Protein AF-A0A2A4Z2M4-F1 (afdb_monomer_lite)

Radius of gyration: 44.89 Å; chains: 1; bounding box: 95×45×150 Å

Organism: NCBI:txid2030921

Secondary structure (DSSP, 8-state):
-------------------THHHHHHHHHHHHHHHHHHHHHHHHS---HHHHHHHHHHHHHHHHHHHHHHHHHIIIIIHHHHHTT-HHHHHHHHHHHHHHHHHHHHHHHHHHHHHHHHHHHHHHHHHHHHHHHHHHHHHHHHHHTHHHHHHHHHHHHHHHHHHHHHH-TTT--SS--S-HHHHHHHHHHHHHHHHHHHHHHHHHHHHHHHHHHHHHHHHHHHHHH-TTS-HHHHHHHHHHHHHHHHHHHHHHHHHS-HHHHHHHHHHHHH----TT-HHHHHHHHHHHHHHHHHHHHHHHHS----PPPPPPPPPPPHHHHHHTTTTTHHHHHHHHIIIIIHHHHHHHHHHHHHHHHHHHHHHHHHHHHHHHHHHHHHHHTS-----

pLDDT: mean 84.34, std 12.7, range [30.69, 96.56]

Sequence (387 aa):
MKQNPKNKSDIVIEKTKKPDTEKWLIPVASVGSCILLSIALPNLIEVSGVMGALKVAALATTTGIISYSVNKFAIEKGTKYFARGYTSAGFASIISMAAIGIALFGATYAGLTINDTEKLRLQEHGIAYGQFIGERSLKAAEAARTLPIIRSISQDLEEKSICESKNSCVSGRGNGGVGTFSKILQVQAGSAKNIASQLESGEETRQKSISNLNQLLDDYQNNLGNPDINIDKKRRQAEKISSKMNQEISILDEAFPTIFLGAYADDLKKGIDVPNQPLATQNINRLLNKNGQSLAAVLASIEKGNQKRPDFPTVAGVGDTFTYLGHFAPISLLTFIIELVWPISLWIYTLIGLRWANHLEIIRIEREAAVLRSNNVRKINSPRGGK

Structure (mmCIF, N/CA/C/O backbone):
data_AF-A0A2A4Z2M4-F1
#
_entry.id   AF-A0A2A4Z2M4-F1
#
loop_
_atom_site.group_PDB
_atom_site.id
_atom_site.type_symbol
_atom_site.label_atom_id
_atom_site.label_alt_id
_atom_site.label_comp_id
_atom_site.label_asym_id
_atom_site.label_entity_id
_atom_site.label_seq_id
_atom_site.pdbx_PDB_ins_code
_atom_site.Cartn_x
_atom_site.Cartn_y
_atom_site.Cartn_z
_atom_site.occupancy
_atom_site.B_iso_or_equiv
_atom_site.auth_seq_id
_atom_site.auth_comp_id
_atom_site.auth_asym_id
_atom_site.auth_atom_id
_atom_site.pdbx_PDB_model_num
ATOM 1 N N . MET A 1 1 ? 29.013 9.686 -95.997 1.00 39.72 1 MET A N 1
ATOM 2 C CA . MET A 1 1 ? 28.120 9.441 -94.843 1.00 39.72 1 MET A CA 1
ATOM 3 C C . MET A 1 1 ? 28.847 8.570 -93.825 1.00 39.72 1 MET A C 1
ATOM 5 O O . MET A 1 1 ? 28.954 7.370 -94.024 1.00 39.72 1 MET A O 1
ATOM 9 N N . LYS A 1 2 ? 29.435 9.177 -92.786 1.00 34.69 2 LYS A N 1
ATOM 10 C CA . LYS A 1 2 ? 30.069 8.453 -91.674 1.00 34.69 2 LYS A CA 1
ATOM 11 C C . LYS A 1 2 ? 28.997 8.187 -90.616 1.00 34.69 2 LYS A C 1
ATOM 13 O O . LYS A 1 2 ? 28.520 9.131 -89.996 1.00 34.69 2 LYS A O 1
ATOM 18 N N . GLN A 1 3 ? 28.603 6.929 -90.435 1.00 36.84 3 GLN A N 1
ATOM 19 C CA . GLN A 1 3 ? 27.804 6.524 -89.279 1.00 36.84 3 GLN A CA 1
ATOM 20 C C . GLN A 1 3 ? 28.695 6.590 -88.037 1.00 36.84 3 GLN A C 1
ATOM 22 O O . GLN A 1 3 ? 29.722 5.920 -87.963 1.00 36.84 3 GLN A O 1
ATOM 27 N N . ASN A 1 4 ? 28.313 7.450 -87.100 1.00 30.69 4 ASN A N 1
ATOM 28 C CA . ASN A 1 4 ? 28.973 7.656 -85.820 1.00 30.69 4 ASN A CA 1
ATOM 29 C C . ASN A 1 4 ? 28.396 6.647 -84.809 1.00 30.69 4 ASN A C 1
ATOM 31 O O . ASN A 1 4 ? 27.209 6.750 -84.490 1.00 30.69 4 ASN A O 1
ATOM 35 N N . PRO A 1 5 ? 29.153 5.648 -84.323 1.00 44.31 5 PRO A N 1
ATOM 36 C CA . PRO A 1 5 ? 28.654 4.742 -83.310 1.00 44.31 5 PRO A CA 1
ATOM 37 C C . PRO A 1 5 ? 29.043 5.243 -81.914 1.00 44.31 5 PRO A C 1
ATOM 39 O O . PRO A 1 5 ? 30.157 5.712 -81.699 1.00 44.31 5 PRO A O 1
ATOM 42 N N . LYS A 1 6 ? 28.155 4.959 -80.955 1.00 36.91 6 LYS A N 1
ATOM 43 C CA . LYS A 1 6 ? 28.337 4.993 -79.489 1.00 36.91 6 LYS A CA 1
ATOM 44 C C . LYS A 1 6 ? 27.847 6.257 -78.790 1.00 36.91 6 LYS A C 1
ATOM 46 O O . LYS A 1 6 ? 28.609 7.044 -78.245 1.00 36.91 6 LYS A O 1
ATOM 51 N N . ASN A 1 7 ? 26.528 6.285 -78.629 1.00 41.72 7 ASN A N 1
ATOM 52 C CA . ASN A 1 7 ? 25.926 6.676 -77.364 1.00 41.72 7 ASN A CA 1
ATOM 53 C C . ASN A 1 7 ? 26.318 5.626 -76.297 1.00 41.72 7 ASN A C 1
ATOM 55 O O . ASN A 1 7 ? 25.680 4.580 -76.173 1.00 41.72 7 ASN A O 1
ATOM 59 N N . LYS A 1 8 ? 27.444 5.841 -75.607 1.00 39.88 8 LYS A N 1
ATOM 60 C CA . LYS A 1 8 ? 27.696 5.235 -74.296 1.00 39.88 8 LYS A CA 1
ATOM 61 C C . LYS A 1 8 ? 27.101 6.203 -73.283 1.00 39.88 8 LYS A C 1
ATOM 63 O O . LYS A 1 8 ? 27.751 7.161 -72.884 1.00 39.88 8 LYS A O 1
ATOM 68 N N . SER A 1 9 ? 25.853 5.968 -72.903 1.00 40.66 9 SER A N 1
ATOM 69 C CA . SER A 1 9 ? 25.315 6.528 -71.672 1.00 40.66 9 SER A CA 1
ATOM 70 C C . SER A 1 9 ? 26.040 5.838 -70.517 1.00 40.66 9 SER A C 1
ATOM 72 O O . SER A 1 9 ? 25.597 4.798 -70.020 1.00 40.66 9 SER A O 1
ATOM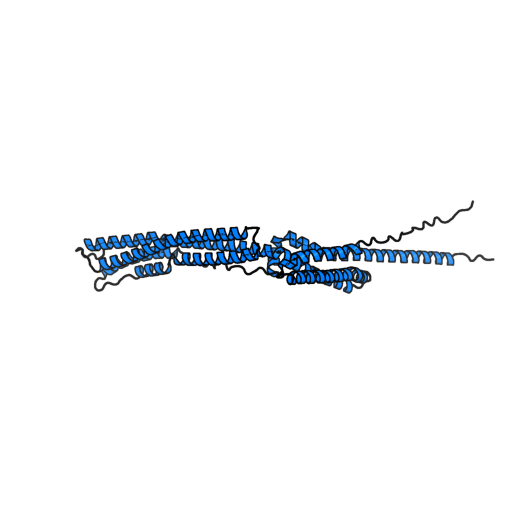 74 N N . ASP A 1 10 ? 27.203 6.369 -70.149 1.00 37.38 10 ASP A N 1
ATOM 75 C CA . ASP A 1 10 ? 27.824 6.088 -68.866 1.00 37.38 10 ASP A CA 1
ATOM 76 C C . ASP A 1 10 ? 26.841 6.593 -67.806 1.00 37.38 10 ASP A C 1
ATOM 78 O O . ASP A 1 10 ? 26.776 7.779 -67.490 1.00 37.38 10 ASP A O 1
ATOM 82 N N . ILE A 1 11 ? 26.001 5.688 -67.299 1.00 40.91 11 ILE A N 1
ATOM 83 C CA . ILE A 1 11 ? 25.259 5.928 -66.069 1.00 40.91 11 ILE A CA 1
ATOM 84 C C . ILE A 1 11 ? 26.331 5.964 -64.986 1.00 40.91 11 ILE A C 1
ATOM 86 O O . ILE A 1 11 ? 26.739 4.932 -64.448 1.00 40.91 11 ILE A O 1
ATOM 90 N N . VAL A 1 12 ? 26.844 7.163 -64.721 1.00 38.03 12 VAL A N 1
ATOM 91 C CA . VAL A 1 12 ? 27.621 7.460 -63.526 1.00 38.03 12 VAL A CA 1
ATOM 92 C C . VAL A 1 12 ? 26.659 7.237 -62.367 1.00 38.03 12 VAL A C 1
ATOM 94 O O . VAL A 1 12 ? 25.882 8.113 -62.005 1.00 38.03 12 VAL A O 1
ATOM 97 N N . ILE A 1 13 ? 26.655 6.017 -61.824 1.00 41.16 13 ILE A N 1
ATOM 98 C CA . ILE A 1 13 ? 26.070 5.755 -60.515 1.00 41.16 13 ILE A CA 1
ATOM 99 C C . ILE A 1 13 ? 26.978 6.507 -59.553 1.00 41.16 13 ILE A C 1
ATOM 101 O O . ILE A 1 13 ? 28.043 6.019 -59.162 1.00 41.16 13 ILE A O 1
ATOM 105 N N . GLU A 1 14 ? 26.592 7.749 -59.281 1.00 34.16 14 GLU A N 1
ATOM 106 C CA . GLU A 1 14 ? 27.175 8.589 -58.258 1.00 34.16 14 GLU A CA 1
ATOM 107 C C . GLU A 1 14 ? 27.333 7.715 -57.012 1.00 34.16 14 GLU A C 1
ATOM 109 O O . GLU A 1 14 ? 26.378 7.075 -56.563 1.00 34.16 14 GLU A O 1
ATOM 114 N N . LYS A 1 15 ? 28.564 7.592 -56.497 1.00 38.91 15 LYS A N 1
ATOM 115 C CA . LYS A 1 15 ? 28.790 7.005 -55.176 1.00 38.91 15 LYS A CA 1
ATOM 116 C C . LYS A 1 15 ? 28.048 7.916 -54.206 1.00 38.91 15 LYS A C 1
ATOM 118 O O . LYS A 1 15 ? 28.640 8.869 -53.708 1.00 38.91 15 LYS A O 1
ATOM 123 N N . THR A 1 16 ? 26.763 7.660 -53.972 1.00 37.47 16 THR A N 1
ATOM 124 C CA . THR A 1 16 ? 25.969 8.368 -52.977 1.00 37.47 16 THR A CA 1
ATOM 125 C C . THR A 1 16 ? 26.693 8.167 -51.661 1.00 37.47 16 THR A C 1
ATOM 127 O O . THR A 1 16 ? 26.695 7.072 -51.092 1.00 37.47 16 THR A O 1
ATOM 130 N N . LYS A 1 17 ? 27.413 9.210 -51.248 1.00 41.16 17 LYS A N 1
ATOM 131 C CA . LYS A 1 17 ? 28.103 9.310 -49.973 1.00 41.16 17 LYS A CA 1
ATOM 132 C C . LYS A 1 17 ? 26.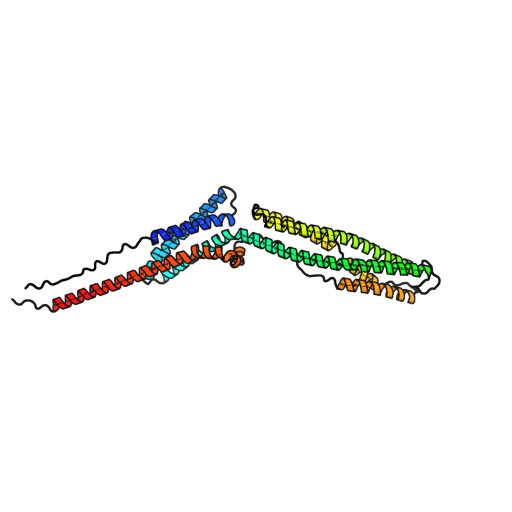997 9.144 -48.936 1.00 41.16 17 LYS A C 1
ATOM 134 O O . LYS A 1 17 ? 26.204 10.062 -48.756 1.00 41.16 17 LYS A O 1
ATOM 139 N N . LYS A 1 18 ? 26.851 7.925 -48.391 1.00 47.69 18 LYS A N 1
ATOM 140 C CA . LYS A 1 18 ? 25.783 7.591 -47.439 1.00 47.69 18 LYS A CA 1
ATOM 141 C C . LYS A 1 18 ? 25.769 8.693 -46.376 1.00 47.69 18 LYS A C 1
ATOM 143 O O . LYS A 1 18 ? 26.836 8.962 -45.820 1.00 47.69 18 LYS A O 1
ATOM 148 N N . PRO A 1 19 ? 24.633 9.364 -46.131 1.00 44.94 19 PRO A N 1
ATOM 149 C CA . PRO A 1 19 ? 24.576 10.337 -45.060 1.00 44.94 19 PRO A CA 1
ATOM 150 C C . PRO A 1 19 ? 24.929 9.611 -43.758 1.00 44.94 19 PRO A C 1
ATOM 152 O O . PRO A 1 19 ? 24.346 8.581 -43.431 1.00 44.94 19 PRO A O 1
ATOM 155 N N . ASP A 1 20 ? 25.929 10.135 -43.052 1.00 59.47 20 ASP A N 1
ATOM 156 C CA . ASP A 1 20 ? 26.485 9.630 -41.789 1.00 59.47 20 ASP A CA 1
ATOM 157 C C . ASP A 1 20 ? 25.493 9.799 -40.610 1.00 59.47 20 ASP A C 1
ATOM 159 O O . ASP A 1 20 ? 25.889 10.042 -39.471 1.00 59.47 20 ASP A O 1
ATOM 163 N N . THR A 1 21 ? 24.183 9.705 -40.852 1.00 60.09 21 THR A N 1
ATOM 164 C CA . THR A 1 21 ? 23.139 9.877 -39.828 1.00 60.09 21 THR A CA 1
ATOM 165 C C . THR A 1 21 ? 23.270 8.835 -38.718 1.00 60.09 21 THR A C 1
ATOM 167 O O . THR A 1 21 ? 23.113 9.165 -37.544 1.00 60.09 21 THR A O 1
ATOM 170 N N . GLU A 1 22 ? 23.686 7.610 -39.053 1.00 59.75 22 GLU A N 1
ATOM 171 C CA . GLU A 1 22 ? 23.992 6.543 -38.086 1.00 59.75 22 GLU A CA 1
ATOM 172 C C . GLU A 1 22 ? 25.105 6.937 -37.092 1.00 59.75 22 GLU A C 1
ATOM 174 O O . GLU A 1 22 ? 25.054 6.536 -35.929 1.00 59.75 22 GLU A O 1
ATOM 179 N N . LYS A 1 23 ? 26.074 7.779 -37.498 1.00 68.12 23 LYS A N 1
ATOM 180 C CA . LYS A 1 23 ? 27.167 8.232 -36.613 1.00 68.12 23 LYS A CA 1
ATOM 181 C C . LYS A 1 23 ? 26.696 9.185 -35.517 1.00 68.12 23 LYS A C 1
ATOM 183 O O . LYS A 1 23 ? 27.355 9.268 -34.484 1.00 68.12 23 LYS A O 1
ATOM 188 N N . TRP A 1 24 ? 25.580 9.881 -35.729 1.00 74.31 24 TRP A N 1
ATOM 189 C CA . TRP A 1 24 ? 25.014 10.829 -34.765 1.00 74.31 24 TRP A CA 1
ATOM 190 C C . TRP A 1 24 ? 23.876 10.229 -33.936 1.00 74.31 24 TRP A C 1
ATOM 192 O O . TRP A 1 24 ? 23.753 10.552 -32.759 1.00 74.31 24 TRP A O 1
ATOM 202 N N . LEU A 1 25 ? 23.082 9.311 -34.493 1.00 78.31 25 LEU A N 1
ATOM 203 C CA . LEU A 1 25 ? 21.920 8.743 -33.794 1.00 78.31 25 LEU A CA 1
ATOM 204 C C . LEU A 1 25 ? 22.300 7.852 -32.600 1.00 78.31 25 LEU A C 1
ATOM 206 O O . LEU A 1 25 ? 21.625 7.898 -31.574 1.00 78.31 25 LEU A O 1
ATOM 210 N N . ILE A 1 26 ? 23.391 7.082 -32.700 1.00 77.56 26 ILE A N 1
ATOM 211 C CA . ILE A 1 26 ? 23.881 6.222 -31.607 1.00 77.56 26 ILE A CA 1
ATOM 212 C C . ILE A 1 26 ? 24.357 7.046 -30.395 1.00 77.56 26 ILE A C 1
ATOM 214 O O . ILE A 1 26 ? 23.864 6.794 -29.296 1.00 77.56 26 ILE A O 1
ATOM 218 N N . PRO A 1 27 ? 25.269 8.035 -30.535 1.00 80.88 27 PRO A N 1
ATOM 219 C CA . PRO A 1 27 ? 25.684 8.841 -29.390 1.00 80.88 27 PRO A CA 1
ATOM 220 C C . PRO A 1 27 ? 24.534 9.674 -28.815 1.00 80.88 27 PRO A C 1
ATOM 222 O O . PRO A 1 27 ? 24.457 9.802 -27.599 1.00 80.88 27 PRO A O 1
ATOM 225 N N . VAL A 1 28 ? 23.611 10.182 -29.642 1.00 82.38 28 VAL A N 1
ATOM 226 C CA . VAL A 1 28 ? 22.426 10.909 -29.150 1.00 82.38 28 VAL A CA 1
ATOM 227 C C . VAL A 1 28 ? 21.531 10.006 -28.299 1.00 82.38 28 VAL A C 1
ATOM 229 O O . VAL A 1 28 ? 21.136 10.415 -27.210 1.00 82.38 28 VAL A O 1
ATOM 232 N N . ALA A 1 29 ? 21.262 8.773 -28.741 1.00 79.75 29 ALA A N 1
ATOM 233 C CA . ALA A 1 29 ? 20.481 7.814 -27.960 1.00 79.75 29 ALA A CA 1
ATOM 234 C C . ALA A 1 29 ? 21.158 7.495 -26.618 1.00 79.75 29 ALA A C 1
ATOM 236 O O . ALA A 1 29 ? 20.521 7.577 -25.574 1.00 79.75 29 ALA A O 1
ATOM 237 N N . SER A 1 30 ? 22.469 7.228 -26.625 1.00 81.56 30 SER A N 1
ATOM 238 C CA . SER A 1 30 ? 23.221 6.945 -25.396 1.00 81.56 30 SER A CA 1
ATOM 239 C C . SER A 1 30 ? 23.272 8.131 -24.431 1.00 81.56 30 SER A C 1
ATOM 241 O O . SER A 1 30 ? 23.186 7.930 -23.222 1.00 81.56 30 SER A O 1
ATOM 243 N N . VAL A 1 31 ? 23.388 9.362 -24.938 1.00 84.56 31 VAL A N 1
ATOM 244 C CA . VAL A 1 31 ? 23.319 10.577 -24.110 1.00 84.56 31 VAL A CA 1
ATOM 245 C C . VAL A 1 31 ? 21.916 10.752 -23.525 1.00 84.56 31 VAL A C 1
ATOM 247 O O . VAL A 1 31 ? 21.798 11.052 -22.340 1.00 84.56 31 VAL A O 1
ATOM 250 N N . GLY A 1 32 ? 20.865 10.505 -24.313 1.00 82.75 32 GLY A N 1
ATOM 251 C CA . GLY A 1 32 ? 19.477 10.526 -23.845 1.00 82.75 32 GLY A CA 1
ATOM 252 C C . GLY A 1 32 ? 19.233 9.552 -22.689 1.00 82.75 32 GLY A C 1
ATOM 253 O O . GLY A 1 32 ? 18.771 9.978 -21.630 1.00 82.75 32 GLY A O 1
ATOM 254 N N . SER A 1 33 ? 19.632 8.285 -22.845 1.00 82.50 33 SER A N 1
ATOM 255 C CA . SER A 1 33 ? 19.568 7.271 -21.779 1.00 82.50 33 SER A CA 1
ATOM 256 C C . SER A 1 33 ? 20.359 7.689 -20.535 1.00 82.50 33 SER A C 1
ATOM 258 O O . SER A 1 33 ? 19.883 7.559 -19.411 1.00 82.50 33 SER A O 1
ATOM 260 N N . CYS A 1 34 ? 21.554 8.262 -20.720 1.00 85.62 34 CYS A N 1
ATOM 261 C CA . CYS A 1 34 ? 22.374 8.800 -19.631 1.00 85.62 34 CYS A CA 1
ATOM 262 C C . CYS A 1 34 ? 21.653 9.881 -18.825 1.00 85.62 34 CYS A C 1
ATOM 264 O O . CYS A 1 34 ? 21.709 9.878 -17.595 1.00 85.62 34 CYS A O 1
ATOM 266 N N . ILE A 1 35 ? 21.008 10.825 -19.513 1.00 87.38 35 ILE A N 1
ATOM 267 C CA . ILE A 1 35 ? 20.284 11.930 -18.880 1.00 87.38 35 ILE A CA 1
ATOM 268 C C . ILE A 1 35 ? 19.091 11.379 -18.101 1.00 87.38 35 ILE A C 1
ATOM 270 O O . ILE A 1 35 ? 18.933 11.710 -16.927 1.00 87.38 35 ILE A O 1
ATOM 274 N N . LEU A 1 36 ? 18.296 10.500 -18.715 1.00 87.81 36 LEU A N 1
ATOM 275 C CA . LEU A 1 36 ? 17.144 9.882 -18.057 1.00 87.81 36 LEU A CA 1
ATOM 276 C C . LEU A 1 36 ? 17.557 9.085 -16.820 1.00 87.81 36 LEU A C 1
ATOM 278 O O . LEU A 1 36 ? 16.977 9.263 -15.749 1.00 87.81 36 LEU A O 1
ATOM 282 N N . LEU A 1 37 ? 18.609 8.275 -16.933 1.00 87.06 37 LEU A N 1
ATOM 283 C CA . LEU A 1 37 ? 19.141 7.518 -15.808 1.00 87.06 37 LEU A CA 1
ATOM 284 C C . LEU A 1 37 ? 19.698 8.442 -14.714 1.00 87.06 37 LEU A C 1
ATOM 286 O O . LEU A 1 37 ? 19.489 8.181 -13.535 1.00 87.06 37 LEU A O 1
ATOM 290 N N . SER A 1 38 ? 20.354 9.549 -15.076 1.00 87.25 38 SER A N 1
ATOM 291 C CA . SER A 1 38 ? 20.855 10.537 -14.105 1.00 87.25 38 SER A CA 1
ATOM 292 C C . SER A 1 38 ? 19.731 11.203 -13.312 1.00 87.25 38 SER A C 1
ATOM 294 O O . SER A 1 38 ? 19.932 11.546 -12.151 1.00 87.25 38 SER A O 1
ATOM 296 N N . ILE A 1 39 ? 18.557 11.377 -13.925 1.00 88.25 39 ILE A N 1
ATOM 297 C CA . ILE A 1 39 ? 17.355 11.902 -13.263 1.00 88.25 39 ILE A CA 1
ATOM 298 C C . ILE A 1 39 ? 16.710 10.830 -12.372 1.00 88.25 39 ILE A C 1
ATOM 300 O O . ILE A 1 39 ? 16.205 11.150 -11.299 1.00 88.25 39 ILE A O 1
ATOM 304 N N . ALA A 1 40 ? 16.744 9.562 -12.787 1.00 87.81 40 ALA A N 1
ATOM 305 C CA . ALA A 1 40 ? 16.125 8.447 -12.069 1.00 87.81 40 ALA A CA 1
ATOM 306 C C . ALA A 1 40 ? 16.951 7.958 -10.858 1.00 87.81 40 ALA A C 1
ATOM 308 O O . ALA A 1 40 ? 16.394 7.600 -9.820 1.00 87.81 40 ALA A O 1
ATOM 309 N N . LEU A 1 41 ? 18.283 7.947 -10.969 1.00 87.81 41 LEU A N 1
ATOM 310 C CA . LEU A 1 41 ? 19.201 7.401 -9.960 1.00 87.81 41 LEU A CA 1
ATOM 311 C C . LEU A 1 41 ? 19.096 8.042 -8.563 1.00 87.81 41 LEU A C 1
ATOM 313 O O . LEU A 1 41 ? 19.181 7.290 -7.589 1.00 87.81 41 LEU A O 1
ATOM 317 N N . PRO A 1 42 ? 18.895 9.367 -8.413 1.00 86.50 42 PRO A N 1
ATOM 318 C CA . PRO A 1 42 ? 18.724 9.988 -7.103 1.00 86.50 42 PRO A CA 1
ATOM 319 C C . PRO A 1 42 ? 17.555 9.442 -6.279 1.00 86.50 42 PRO A C 1
ATOM 321 O O . PRO A 1 42 ? 17.582 9.550 -5.059 1.00 86.50 42 PRO A O 1
ATOM 324 N N . ASN A 1 43 ? 16.549 8.846 -6.925 1.00 85.00 43 ASN A N 1
ATOM 325 C CA . ASN A 1 43 ? 15.420 8.224 -6.232 1.00 85.00 43 ASN A CA 1
ATOM 326 C C . ASN A 1 43 ? 15.692 6.761 -5.845 1.00 85.00 43 ASN A C 1
ATOM 328 O O . ASN A 1 43 ? 14.980 6.201 -5.019 1.00 85.00 43 ASN A O 1
ATOM 332 N N . LEU A 1 44 ? 16.701 6.123 -6.445 1.00 82.50 44 LEU A N 1
ATOM 333 C CA . LEU A 1 44 ? 17.061 4.723 -6.182 1.00 82.50 44 LEU A CA 1
ATOM 334 C C . LEU A 1 44 ? 18.188 4.571 -5.164 1.00 82.50 44 LEU A C 1
ATOM 336 O O . LEU A 1 44 ? 18.343 3.512 -4.557 1.00 82.50 44 LEU A O 1
ATOM 340 N N . ILE A 1 45 ? 19.020 5.598 -5.030 1.00 83.25 45 ILE A N 1
ATOM 341 C CA . ILE A 1 45 ? 20.226 5.575 -4.211 1.00 83.25 45 ILE A CA 1
ATOM 342 C C . ILE A 1 45 ? 20.152 6.747 -3.252 1.00 83.25 45 ILE A C 1
ATOM 344 O O . ILE A 1 45 ? 19.802 7.853 -3.646 1.00 83.25 45 ILE A O 1
ATOM 348 N N . GLU A 1 46 ? 20.540 6.526 -2.001 1.00 75.25 46 GLU A N 1
ATOM 349 C CA . GLU A 1 46 ? 20.644 7.610 -1.035 1.00 75.25 46 GLU A CA 1
ATOM 350 C C . GLU A 1 46 ? 21.657 8.664 -1.515 1.00 75.25 46 GLU A C 1
ATOM 352 O O . GLU A 1 46 ? 22.865 8.412 -1.609 1.00 75.25 46 GLU A O 1
ATOM 357 N N . VAL A 1 47 ? 21.157 9.863 -1.816 1.00 74.44 47 VAL A N 1
ATOM 358 C CA . VAL A 1 47 ? 21.977 11.009 -2.215 1.00 74.44 47 VAL A CA 1
ATOM 359 C C . VAL A 1 47 ? 22.174 11.925 -1.013 1.00 74.44 47 VAL A C 1
ATOM 361 O O . VAL A 1 47 ? 21.542 12.971 -0.889 1.00 74.44 47 VAL A O 1
ATOM 364 N N . SER A 1 48 ? 23.065 11.537 -0.101 1.00 75.25 48 SER A N 1
ATOM 365 C CA . SER A 1 48 ? 23.525 12.412 0.979 1.00 75.25 48 SER A CA 1
ATOM 366 C C . SER A 1 48 ? 24.902 13.008 0.644 1.00 75.25 48 SER A C 1
ATOM 368 O O . SER A 1 48 ? 25.916 12.320 0.511 1.00 75.25 48 SER A O 1
ATOM 370 N N . GLY A 1 49 ? 24.932 14.334 0.460 1.00 81.06 49 GLY A N 1
ATOM 371 C CA . GLY A 1 49 ? 26.151 15.115 0.223 1.00 81.06 49 GLY A CA 1
ATOM 372 C C . GLY A 1 49 ? 26.841 14.889 -1.133 1.00 81.06 49 GLY A C 1
ATOM 373 O O . GLY A 1 49 ? 26.301 14.286 -2.060 1.00 81.06 49 GLY A O 1
ATOM 374 N N . VAL A 1 50 ? 28.079 15.387 -1.243 1.00 84.69 50 VAL A N 1
ATOM 375 C CA . VAL A 1 50 ? 28.900 15.340 -2.474 1.00 84.69 50 VAL A CA 1
ATOM 376 C C . VAL A 1 50 ? 29.182 13.901 -2.924 1.00 84.69 50 VAL A C 1
ATOM 378 O O . VAL A 1 50 ? 29.211 13.615 -4.119 1.00 84.69 50 VAL A O 1
ATOM 381 N N . MET A 1 51 ? 29.336 12.975 -1.974 1.00 85.69 51 MET A N 1
ATOM 382 C CA . MET A 1 51 ? 29.575 11.559 -2.265 1.00 85.69 51 MET A CA 1
ATOM 383 C C . MET A 1 51 ? 28.378 10.906 -2.973 1.00 85.69 51 MET A C 1
ATOM 385 O O . MET A 1 51 ? 28.572 10.100 -3.882 1.00 85.69 51 MET A O 1
ATOM 389 N N . GLY A 1 52 ? 27.145 11.272 -2.604 1.00 85.06 52 GLY A N 1
ATOM 390 C CA . GLY A 1 52 ? 25.938 10.814 -3.296 1.00 85.06 52 GLY A CA 1
ATOM 391 C C . GLY A 1 52 ? 25.903 11.279 -4.753 1.00 85.06 52 GLY A C 1
ATOM 392 O O . GLY A 1 52 ? 25.718 10.468 -5.660 1.00 85.06 52 GLY A O 1
ATOM 393 N N . ALA A 1 53 ? 26.178 12.565 -4.991 1.00 85.88 53 ALA A N 1
ATOM 394 C CA . ALA A 1 53 ? 26.245 13.122 -6.343 1.00 85.88 53 ALA A CA 1
ATOM 395 C C . ALA A 1 53 ? 27.335 12.448 -7.200 1.00 85.88 53 ALA A C 1
ATOM 397 O O . ALA A 1 53 ? 27.097 12.136 -8.368 1.00 85.88 53 ALA A O 1
ATOM 398 N N . LEU A 1 54 ? 28.502 12.151 -6.612 1.00 88.31 54 LEU A N 1
ATOM 399 C CA . LEU A 1 54 ? 29.583 11.437 -7.296 1.00 88.31 54 LEU A CA 1
ATOM 400 C C . LEU A 1 54 ? 29.168 10.012 -7.696 1.00 88.31 54 LEU A C 1
ATOM 402 O O . LEU A 1 54 ? 29.465 9.589 -8.811 1.00 88.31 54 LEU A O 1
ATOM 406 N N . LYS A 1 55 ? 28.455 9.282 -6.826 1.00 87.12 55 LYS A N 1
ATOM 407 C CA . LYS A 1 55 ? 27.932 7.940 -7.142 1.00 87.12 55 LYS A CA 1
ATOM 408 C C . LYS A 1 55 ? 26.952 7.980 -8.310 1.00 87.12 55 LYS A C 1
ATOM 410 O O . LYS A 1 55 ? 27.083 7.174 -9.228 1.00 87.12 55 LYS A O 1
ATOM 415 N N . VAL A 1 56 ? 26.011 8.927 -8.299 1.00 88.62 56 VAL A N 1
ATOM 416 C CA . VAL A 1 56 ? 25.047 9.111 -9.396 1.00 88.62 56 VAL A CA 1
ATOM 417 C C . VAL A 1 56 ? 25.779 9.410 -10.703 1.00 88.62 56 VAL A C 1
ATOM 419 O O . VAL A 1 56 ? 25.544 8.730 -11.701 1.00 88.62 56 VAL A O 1
ATOM 422 N N . ALA A 1 57 ? 26.724 10.354 -10.688 1.00 87.44 57 ALA A N 1
ATOM 423 C CA . ALA A 1 57 ? 27.515 10.700 -11.865 1.00 87.44 57 ALA A CA 1
ATOM 424 C C . ALA A 1 57 ? 28.336 9.507 -12.382 1.00 87.44 57 ALA A C 1
ATOM 426 O O . ALA A 1 57 ? 28.332 9.232 -13.582 1.00 87.44 57 ALA A O 1
ATOM 427 N N . ALA A 1 58 ? 29.004 8.765 -11.497 1.00 89.69 58 ALA A N 1
ATOM 428 C CA . ALA A 1 58 ? 29.803 7.597 -11.862 1.00 89.69 58 ALA A CA 1
ATOM 429 C C . ALA A 1 58 ? 28.944 6.475 -12.466 1.00 89.69 58 ALA A C 1
ATOM 431 O O . ALA A 1 58 ? 29.312 5.903 -13.493 1.00 89.69 58 ALA A O 1
ATOM 432 N N . LEU A 1 59 ? 27.784 6.180 -11.873 1.00 89.38 59 LEU A N 1
ATOM 433 C CA . LEU A 1 59 ? 26.873 5.151 -12.378 1.00 89.38 59 LEU A CA 1
ATOM 434 C C . LEU A 1 59 ? 26.253 5.552 -13.714 1.00 89.38 59 LEU A C 1
ATOM 436 O O . LEU A 1 59 ? 26.272 4.750 -14.648 1.00 89.38 59 LEU A O 1
ATOM 440 N N . ALA A 1 60 ? 25.764 6.787 -13.840 1.00 89.69 60 ALA A N 1
ATOM 441 C CA . ALA A 1 60 ? 25.198 7.278 -15.090 1.00 89.69 60 ALA A CA 1
ATOM 442 C C . ALA A 1 60 ? 26.238 7.262 -16.220 1.00 89.69 60 ALA A C 1
ATOM 444 O O . ALA A 1 60 ? 25.997 6.668 -17.268 1.00 89.69 60 ALA A O 1
ATOM 445 N N . THR A 1 61 ? 27.427 7.829 -15.988 1.00 88.25 61 THR A N 1
ATOM 446 C CA . THR A 1 61 ? 28.499 7.882 -17.000 1.00 88.25 61 THR A CA 1
ATOM 447 C C . THR A 1 61 ? 28.982 6.495 -17.408 1.00 88.25 61 THR A C 1
ATOM 449 O O . THR A 1 61 ? 29.078 6.213 -18.602 1.00 88.25 61 THR A O 1
ATOM 452 N N . THR A 1 62 ? 29.225 5.600 -16.447 1.00 88.69 62 THR A N 1
ATOM 453 C CA . THR A 1 62 ? 29.664 4.226 -16.737 1.00 88.69 62 THR A CA 1
ATOM 454 C C . THR A 1 62 ? 28.600 3.469 -17.526 1.00 88.69 62 THR A C 1
ATOM 456 O O . THR A 1 62 ? 28.916 2.817 -18.522 1.00 88.69 62 THR A O 1
ATOM 459 N N . THR A 1 63 ? 27.328 3.607 -17.146 1.00 88.19 63 THR A N 1
ATOM 460 C CA . THR A 1 63 ? 26.218 2.966 -17.863 1.00 88.19 63 THR A CA 1
ATOM 461 C C . THR A 1 63 ? 26.065 3.532 -19.276 1.00 88.19 63 THR A C 1
ATOM 463 O O . THR A 1 63 ? 25.873 2.769 -20.221 1.00 88.19 63 THR A O 1
ATOM 466 N N . GLY A 1 64 ? 26.248 4.841 -19.461 1.00 87.12 64 GLY A N 1
ATOM 467 C CA . GLY A 1 64 ? 26.292 5.476 -20.778 1.00 87.12 64 GLY A CA 1
ATOM 468 C C . GLY A 1 64 ? 27.409 4.955 -21.671 1.00 87.12 64 GLY A C 1
ATOM 469 O O . GLY A 1 64 ? 27.168 4.652 -22.839 1.00 87.12 64 GLY A O 1
ATOM 470 N N . ILE A 1 65 ? 28.620 4.802 -21.125 1.00 88.75 65 ILE A N 1
ATOM 471 C CA . ILE A 1 65 ? 29.770 4.243 -21.851 1.00 88.75 65 ILE A CA 1
ATOM 472 C C . ILE A 1 65 ? 29.484 2.799 -22.269 1.00 88.75 65 ILE A C 1
ATOM 474 O O . ILE A 1 65 ? 29.746 2.435 -23.418 1.00 88.75 65 ILE A O 1
ATOM 478 N N . ILE A 1 66 ? 28.930 1.984 -21.366 1.00 90.00 66 ILE A N 1
ATOM 479 C CA . ILE A 1 66 ? 28.568 0.589 -21.649 1.00 90.00 66 ILE A CA 1
ATOM 480 C C . ILE A 1 66 ? 27.475 0.527 -22.724 1.00 90.00 66 ILE A C 1
ATOM 482 O O . ILE A 1 66 ? 27.644 -0.179 -23.718 1.00 90.00 66 ILE A O 1
ATOM 486 N N . SER A 1 67 ? 26.405 1.311 -22.573 1.00 89.31 67 SER A N 1
ATOM 487 C CA . SER A 1 67 ? 25.296 1.394 -23.531 1.00 89.31 67 SER A CA 1
ATOM 488 C C . SER A 1 67 ? 25.778 1.825 -24.916 1.00 89.31 67 SER A C 1
ATOM 490 O O . SER A 1 67 ? 25.522 1.137 -25.906 1.00 89.31 67 SER A O 1
ATOM 492 N N . TYR A 1 68 ? 26.567 2.902 -24.994 1.00 89.50 68 TYR A N 1
ATOM 493 C CA . TYR A 1 68 ? 27.174 3.363 -26.243 1.00 89.50 68 TYR A CA 1
ATOM 494 C C . TYR A 1 68 ? 28.054 2.289 -26.877 1.00 89.50 68 TYR A C 1
ATOM 496 O O . TYR A 1 68 ? 27.923 2.003 -28.067 1.00 89.50 68 TYR A O 1
ATOM 504 N N . SER A 1 69 ? 28.938 1.674 -26.089 1.00 88.94 69 SER A N 1
ATOM 505 C CA . SER A 1 69 ? 29.887 0.680 -26.589 1.00 88.94 69 SER A CA 1
ATOM 506 C C . SER A 1 69 ? 29.162 -0.533 -27.157 1.00 88.94 69 SER A C 1
ATOM 508 O O . SER A 1 69 ? 29.448 -0.938 -28.284 1.00 88.94 69 SER A O 1
ATOM 510 N N . VAL A 1 70 ? 28.198 -1.092 -26.423 1.00 89.44 70 VAL A N 1
ATOM 511 C CA . VAL A 1 70 ? 27.471 -2.280 -26.880 1.00 89.44 70 VAL A CA 1
ATOM 512 C C . VAL A 1 70 ? 26.577 -1.964 -28.066 1.00 89.44 70 VAL A C 1
ATOM 514 O O . VAL A 1 70 ? 26.662 -2.686 -29.056 1.00 89.44 70 VAL A O 1
ATOM 517 N N . ASN A 1 71 ? 25.813 -0.869 -28.040 1.00 88.12 71 ASN A N 1
ATOM 518 C CA . ASN A 1 71 ? 24.978 -0.486 -29.181 1.00 88.12 71 ASN A CA 1
ATOM 519 C C . ASN A 1 71 ? 25.829 -0.218 -30.428 1.00 88.12 71 ASN A C 1
ATOM 521 O O . ASN A 1 71 ? 25.519 -0.719 -31.509 1.00 88.12 71 ASN A O 1
ATOM 525 N N . LYS A 1 72 ? 26.963 0.480 -30.289 1.00 87.50 72 LYS A N 1
ATOM 526 C CA . LYS A 1 72 ? 27.888 0.712 -31.402 1.00 87.50 72 LYS A CA 1
ATOM 527 C C . LYS A 1 72 ? 28.478 -0.586 -31.940 1.00 87.50 72 LYS A C 1
ATOM 529 O O . LYS A 1 72 ? 28.471 -0.790 -33.150 1.00 87.50 72 LYS A O 1
ATOM 534 N N . PHE A 1 73 ? 28.979 -1.480 -31.087 1.00 87.62 73 PHE A N 1
ATOM 535 C CA . PHE A 1 73 ? 29.536 -2.754 -31.553 1.00 87.62 73 PHE A CA 1
ATOM 536 C C . PHE A 1 73 ? 28.469 -3.647 -32.192 1.00 87.62 73 PHE A C 1
ATOM 538 O O . PHE A 1 73 ? 28.720 -4.261 -33.233 1.00 87.62 73 PHE A O 1
ATOM 545 N N . ALA A 1 74 ? 27.277 -3.692 -31.606 1.00 87.19 74 ALA A N 1
ATOM 546 C CA . ALA A 1 74 ? 26.155 -4.465 -32.105 1.00 87.19 74 ALA A CA 1
ATOM 547 C C . ALA A 1 74 ? 25.684 -3.959 -33.479 1.00 87.19 74 ALA A C 1
ATOM 549 O O . ALA A 1 74 ? 25.512 -4.761 -34.401 1.00 87.19 74 ALA A O 1
ATOM 550 N N . ILE A 1 75 ? 25.570 -2.639 -33.653 1.00 85.19 75 ILE A N 1
ATOM 551 C CA . ILE A 1 75 ? 25.177 -2.017 -34.922 1.00 85.19 75 ILE A CA 1
ATOM 552 C C . ILE A 1 75 ? 26.315 -2.086 -35.946 1.00 85.19 75 ILE A C 1
ATOM 554 O O . ILE A 1 75 ? 26.095 -2.551 -37.055 1.00 85.19 75 ILE A O 1
ATOM 558 N N . GLU A 1 76 ? 27.549 -1.695 -35.622 1.00 85.12 76 GLU A N 1
ATOM 559 C CA . GLU A 1 76 ? 28.622 -1.595 -36.624 1.00 85.12 76 GLU A CA 1
ATOM 560 C C . GLU A 1 76 ? 29.249 -2.938 -37.006 1.00 85.12 76 GLU A C 1
ATOM 562 O O . GLU A 1 76 ? 29.673 -3.100 -38.154 1.00 85.12 76 GLU A O 1
ATOM 567 N N . LYS A 1 77 ? 29.381 -3.877 -36.060 1.00 84.81 77 LYS A N 1
ATOM 568 C CA . LYS A 1 77 ? 29.985 -5.197 -36.312 1.00 84.81 77 LYS A CA 1
ATOM 569 C C . LYS A 1 77 ? 28.921 -6.279 -36.446 1.00 84.81 77 LYS A C 1
ATOM 571 O O . LYS A 1 77 ? 28.989 -7.056 -37.397 1.00 84.81 77 LYS A O 1
ATOM 576 N N . GLY A 1 78 ? 27.939 -6.312 -35.544 1.00 81.38 78 GLY A N 1
ATOM 577 C CA . GLY A 1 78 ? 26.888 -7.338 -35.540 1.00 81.38 78 GLY A CA 1
ATOM 578 C C . GLY A 1 78 ? 26.090 -7.369 -36.844 1.00 81.38 78 GLY A C 1
ATOM 579 O O . GLY A 1 78 ? 26.005 -8.420 -37.483 1.00 81.38 78 GLY A O 1
ATOM 580 N N . THR A 1 79 ? 25.606 -6.213 -37.313 1.00 84.44 79 THR A N 1
ATOM 581 C CA . THR A 1 79 ? 24.859 -6.136 -38.586 1.00 84.44 79 THR A CA 1
ATOM 582 C C . THR A 1 79 ? 25.712 -6.536 -39.794 1.00 84.44 79 THR A C 1
ATOM 584 O O . THR A 1 79 ? 25.227 -7.243 -40.676 1.00 84.44 79 THR A O 1
ATOM 587 N N . LYS A 1 80 ? 27.001 -6.158 -39.831 1.00 84.25 80 LYS A N 1
ATOM 588 C CA . LYS A 1 80 ? 27.920 -6.498 -40.934 1.00 84.25 80 LYS A CA 1
ATOM 589 C C . LYS A 1 80 ? 28.204 -7.992 -41.006 1.00 84.25 80 LYS A C 1
ATOM 591 O O . LYS A 1 80 ? 28.168 -8.560 -42.097 1.00 84.25 80 LYS A O 1
ATOM 596 N N . TYR A 1 81 ? 28.485 -8.636 -39.874 1.00 84.25 81 TYR A N 1
ATOM 597 C CA . TYR A 1 81 ? 28.717 -10.082 -39.846 1.00 84.25 81 TYR A CA 1
ATOM 598 C C . TYR A 1 81 ? 27.445 -10.858 -40.192 1.00 84.25 81 TYR A C 1
ATOM 600 O O . TYR A 1 81 ? 27.506 -11.800 -40.985 1.00 84.25 81 TYR A O 1
ATOM 608 N N . PHE A 1 82 ? 26.288 -10.409 -39.705 1.00 86.12 82 PHE A N 1
ATOM 609 C CA . PHE A 1 82 ? 25.008 -11.021 -40.049 1.00 86.12 82 PHE A CA 1
ATOM 610 C C . PHE A 1 82 ? 24.657 -10.857 -41.536 1.00 86.12 82 PHE A C 1
ATOM 612 O O . PHE A 1 82 ? 24.230 -11.813 -42.183 1.00 86.12 82 PHE A O 1
ATOM 619 N N . ALA A 1 83 ? 24.902 -9.680 -42.120 1.00 81.88 83 ALA A N 1
ATOM 620 C CA . ALA A 1 83 ? 24.707 -9.437 -43.551 1.00 81.88 83 ALA A CA 1
ATOM 621 C C . ALA A 1 83 ? 25.630 -10.294 -44.441 1.00 81.88 83 ALA A C 1
ATOM 623 O O . ALA A 1 83 ? 25.292 -10.543 -45.596 1.00 81.88 83 ALA A O 1
ATOM 624 N N . ARG A 1 84 ? 26.768 -10.763 -43.907 1.00 82.06 84 ARG A N 1
ATOM 625 C CA . ARG A 1 84 ? 27.701 -11.700 -44.563 1.00 82.06 84 ARG A CA 1
ATOM 626 C C . ARG A 1 84 ? 27.372 -13.182 -44.326 1.00 82.06 84 ARG A C 1
ATOM 628 O O . ARG A 1 84 ? 28.118 -14.033 -44.792 1.00 82.06 84 ARG A O 1
ATOM 635 N N . GLY A 1 85 ? 26.285 -13.494 -43.616 1.00 81.56 85 GLY A N 1
ATOM 636 C CA . GLY A 1 85 ? 25.808 -14.867 -43.401 1.00 81.56 85 GLY A CA 1
ATOM 637 C C . GLY A 1 85 ? 26.117 -15.472 -42.027 1.00 81.56 85 GLY A C 1
ATOM 638 O O . GLY A 1 85 ? 25.657 -16.575 -41.746 1.00 81.56 85 GLY A O 1
ATOM 639 N N . TYR A 1 86 ? 26.822 -14.767 -41.134 1.00 87.69 86 TYR A N 1
ATOM 640 C CA . TYR A 1 86 ? 27.068 -15.244 -39.767 1.00 87.69 86 TYR A CA 1
ATOM 641 C C . TYR A 1 86 ? 25.858 -14.956 -38.867 1.00 87.69 86 TYR A C 1
ATOM 643 O O . TYR A 1 86 ? 25.775 -13.911 -38.216 1.00 87.69 86 TYR A O 1
ATOM 651 N N . THR A 1 87 ? 24.903 -15.886 -38.827 1.00 84.81 87 THR A N 1
ATOM 652 C CA . THR A 1 87 ? 23.641 -15.741 -38.077 1.00 84.81 87 THR A CA 1
ATOM 653 C C . THR A 1 87 ? 23.845 -15.581 -36.569 1.00 84.81 87 THR A C 1
ATOM 655 O O . THR A 1 87 ? 23.177 -14.756 -35.944 1.00 84.81 87 THR A O 1
ATOM 658 N N . SER A 1 88 ? 24.815 -16.295 -35.991 1.00 84.81 88 SER A N 1
ATOM 659 C CA . SER A 1 88 ? 25.151 -16.234 -34.561 1.00 84.81 88 SER A CA 1
ATOM 660 C C . SER A 1 88 ? 25.588 -14.838 -34.107 1.00 84.81 88 SER A C 1
ATOM 662 O O . SER A 1 88 ? 25.207 -14.402 -33.023 1.00 84.81 88 SER A O 1
ATOM 664 N N . ALA A 1 89 ? 26.316 -14.098 -34.950 1.00 83.56 89 ALA A N 1
ATOM 665 C CA . ALA A 1 89 ? 26.739 -12.729 -34.654 1.00 83.56 89 ALA A CA 1
ATOM 666 C C . ALA A 1 89 ? 25.548 -11.757 -34.570 1.00 83.56 89 ALA A C 1
ATOM 668 O O . ALA A 1 89 ? 25.562 -10.835 -33.754 1.00 83.56 89 ALA A O 1
ATOM 669 N N . GLY A 1 90 ? 24.501 -11.984 -35.372 1.00 83.19 90 GLY A N 1
ATOM 670 C CA . GLY A 1 90 ? 23.265 -11.203 -35.301 1.00 83.19 90 GLY A CA 1
ATOM 671 C C . GLY A 1 90 ? 22.504 -11.456 -34.003 1.00 83.19 90 GLY A C 1
ATOM 672 O O . GLY A 1 90 ? 22.198 -10.505 -33.287 1.00 83.19 90 GLY A O 1
ATOM 673 N N . PHE A 1 91 ? 22.284 -12.724 -33.646 1.00 88.50 91 PHE A N 1
ATOM 674 C CA . PHE A 1 91 ? 21.623 -13.075 -32.384 1.00 88.50 91 PHE A CA 1
ATOM 675 C C . PHE A 1 91 ? 22.380 -12.556 -31.164 1.00 88.50 91 PHE A C 1
ATOM 677 O O . PHE A 1 91 ? 21.772 -11.922 -30.305 1.00 88.50 91 PHE A O 1
ATOM 684 N N . ALA A 1 92 ? 23.702 -12.748 -31.118 1.00 90.00 92 ALA A N 1
ATOM 685 C CA . ALA A 1 92 ? 24.530 -12.225 -30.035 1.00 90.00 92 ALA A CA 1
ATOM 686 C C . ALA A 1 92 ? 24.370 -10.702 -29.894 1.00 90.00 92 ALA A C 1
ATOM 688 O O . ALA A 1 92 ? 24.189 -10.206 -28.787 1.00 90.00 92 ALA A O 1
ATOM 689 N N . SER A 1 93 ? 24.343 -9.969 -31.013 1.00 88.31 93 SER A N 1
ATOM 690 C CA . SER A 1 93 ? 24.174 -8.513 -30.993 1.00 88.31 93 SER A CA 1
ATOM 691 C C . SER A 1 93 ? 22.806 -8.066 -30.457 1.00 88.31 93 SER A C 1
ATOM 693 O O . SER A 1 93 ? 22.756 -7.164 -29.623 1.00 88.31 93 SER A O 1
ATOM 695 N N . ILE A 1 94 ? 21.713 -8.726 -30.861 1.00 89.62 94 ILE A N 1
ATOM 696 C CA . ILE A 1 94 ? 20.358 -8.429 -30.365 1.00 89.62 94 ILE A CA 1
ATOM 697 C C . ILE A 1 94 ? 20.251 -8.747 -28.874 1.00 89.62 94 ILE A C 1
ATOM 699 O O . ILE A 1 94 ? 19.748 -7.923 -28.118 1.00 89.62 94 ILE A O 1
ATOM 703 N N . ILE A 1 95 ? 20.753 -9.907 -28.441 1.00 92.38 95 ILE A N 1
ATOM 704 C CA . ILE A 1 95 ? 20.704 -10.322 -27.032 1.00 92.38 95 ILE A CA 1
ATOM 705 C C . ILE A 1 95 ? 21.488 -9.341 -26.156 1.00 92.38 95 ILE A C 1
ATOM 707 O O . ILE A 1 95 ? 20.992 -8.942 -25.106 1.00 92.38 95 ILE A O 1
ATOM 711 N N . SER A 1 96 ? 22.677 -8.904 -26.585 1.00 91.56 96 SER A N 1
ATOM 712 C CA . SER A 1 96 ? 23.458 -7.915 -25.834 1.00 91.56 96 SER A CA 1
ATOM 713 C C . SER A 1 96 ? 22.747 -6.562 -25.727 1.00 91.56 96 SER A C 1
ATOM 715 O O . SER A 1 96 ? 22.737 -5.975 -24.645 1.00 91.56 96 SER A O 1
ATOM 717 N N . MET A 1 97 ? 22.124 -6.080 -26.810 1.00 90.75 97 MET A N 1
ATOM 718 C CA . MET A 1 97 ? 21.340 -4.837 -26.778 1.00 90.75 97 MET A CA 1
ATOM 719 C C . MET A 1 97 ? 20.100 -4.975 -25.891 1.00 90.75 97 MET A C 1
ATOM 721 O O . MET A 1 97 ? 19.834 -4.096 -25.078 1.00 90.75 97 MET A O 1
ATOM 725 N N . ALA A 1 98 ? 19.379 -6.095 -25.987 1.00 92.81 98 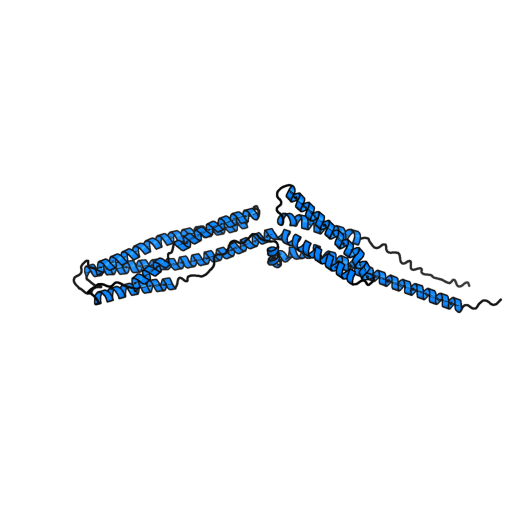ALA A N 1
ATOM 726 C CA . ALA A 1 98 ? 18.209 -6.361 -25.160 1.00 92.81 98 ALA A CA 1
ATOM 727 C C . ALA A 1 98 ? 18.573 -6.454 -23.672 1.00 92.81 98 ALA A C 1
ATOM 729 O O . ALA A 1 98 ? 17.887 -5.864 -22.848 1.00 92.81 98 ALA A O 1
ATOM 730 N N . ALA A 1 99 ? 19.667 -7.133 -23.314 1.00 93.81 99 ALA A N 1
ATOM 731 C CA . ALA A 1 99 ? 20.100 -7.255 -21.923 1.00 93.81 99 ALA A CA 1
ATOM 732 C C . ALA A 1 99 ? 20.377 -5.885 -21.281 1.00 93.81 99 ALA A C 1
ATOM 734 O O . ALA A 1 99 ? 19.913 -5.612 -20.175 1.00 93.81 99 ALA A O 1
ATOM 735 N N . ILE A 1 100 ? 21.087 -5.003 -21.991 1.00 92.06 100 ILE A N 1
ATOM 736 C CA . ILE A 1 100 ? 21.379 -3.649 -21.502 1.00 92.06 100 ILE A CA 1
ATOM 737 C C . ILE A 1 100 ? 20.125 -2.779 -21.510 1.00 92.06 100 ILE A C 1
ATOM 739 O O . ILE A 1 100 ? 19.886 -2.069 -20.539 1.00 92.06 100 ILE A O 1
ATOM 743 N N . GLY A 1 101 ? 19.309 -2.865 -22.561 1.00 91.12 101 GLY A N 1
ATOM 744 C CA . GLY A 1 101 ? 18.061 -2.115 -22.667 1.00 91.12 101 GLY A CA 1
ATOM 745 C C . GLY A 1 101 ? 17.058 -2.481 -21.573 1.00 91.12 101 GLY A C 1
ATOM 746 O O . GLY A 1 101 ? 16.454 -1.589 -20.993 1.00 91.12 101 GLY A O 1
ATOM 747 N N . ILE A 1 102 ? 16.927 -3.765 -21.216 1.00 93.31 102 ILE A N 1
ATOM 748 C CA . ILE A 1 102 ? 16.082 -4.218 -20.096 1.00 93.31 102 ILE A CA 1
ATOM 749 C C . ILE A 1 102 ? 16.617 -3.680 -18.764 1.00 93.31 102 ILE A C 1
ATOM 751 O O . ILE A 1 102 ? 15.835 -3.205 -17.942 1.00 93.31 102 ILE A O 1
ATOM 755 N N . ALA A 1 103 ? 17.934 -3.731 -18.545 1.00 92.00 103 ALA A N 1
ATOM 756 C CA . ALA A 1 103 ? 18.543 -3.221 -17.317 1.00 92.00 103 ALA A CA 1
ATOM 757 C C . ALA A 1 103 ? 18.357 -1.700 -17.171 1.00 92.00 103 ALA A C 1
ATOM 759 O O . ALA A 1 103 ? 17.962 -1.226 -16.105 1.00 92.00 103 ALA A O 1
ATOM 760 N N . LEU A 1 104 ? 18.586 -0.947 -18.252 1.00 91.38 104 LEU A N 1
ATOM 761 C CA . LEU A 1 104 ? 18.362 0.497 -18.319 1.00 91.38 104 LEU A CA 1
ATOM 762 C C . LEU A 1 104 ? 16.891 0.849 -18.131 1.00 91.38 104 LEU A C 1
ATOM 764 O O . LEU A 1 104 ? 16.573 1.684 -17.293 1.00 91.38 104 LEU A O 1
ATOM 768 N N . PHE A 1 105 ? 15.996 0.174 -18.852 1.00 92.75 105 PHE A N 1
ATOM 769 C CA . PHE A 1 105 ? 14.557 0.340 -18.697 1.00 92.75 105 PHE A CA 1
ATOM 770 C C . PHE A 1 105 ? 14.140 0.126 -17.245 1.00 92.75 105 PHE A C 1
ATOM 772 O O . PHE A 1 105 ? 13.459 0.978 -16.686 1.00 92.75 105 PHE A O 1
ATOM 779 N N . GLY A 1 106 ? 14.577 -0.970 -16.621 1.00 92.25 106 GLY A N 1
ATOM 780 C CA . GLY A 1 106 ? 14.192 -1.285 -15.253 1.00 92.25 106 GLY A CA 1
ATOM 781 C C . GLY A 1 106 ? 14.693 -0.258 -14.240 1.00 92.25 106 GLY A C 1
ATOM 782 O O . GLY A 1 106 ? 13.921 0.177 -13.390 1.00 92.25 106 GLY A O 1
ATOM 783 N N . ALA A 1 107 ? 15.949 0.179 -14.360 1.00 91.75 107 ALA A N 1
ATOM 784 C CA . ALA A 1 107 ? 16.509 1.209 -13.490 1.00 91.75 107 ALA A CA 1
ATOM 785 C C . ALA A 1 107 ? 15.841 2.576 -13.711 1.00 91.75 107 ALA A C 1
ATOM 787 O O . ALA A 1 107 ? 15.405 3.217 -12.758 1.00 91.75 107 ALA A O 1
ATOM 788 N N . THR A 1 108 ? 15.711 3.015 -14.962 1.00 92.06 108 THR A N 1
ATOM 789 C CA . THR A 1 108 ? 15.121 4.314 -15.297 1.00 92.06 108 THR A CA 1
ATOM 790 C C . THR A 1 108 ? 13.640 4.358 -14.929 1.00 92.06 108 THR A C 1
ATOM 792 O O . THR A 1 108 ? 13.207 5.297 -14.269 1.00 92.06 108 THR A O 1
ATOM 795 N N . TYR A 1 109 ? 12.859 3.339 -15.297 1.00 93.50 109 TYR A N 1
ATOM 796 C CA . TYR A 1 109 ? 11.437 3.271 -14.959 1.00 93.50 109 TYR A CA 1
ATOM 797 C C . TYR A 1 109 ? 11.230 3.277 -13.444 1.00 93.50 109 TYR A C 1
ATOM 799 O O . TYR A 1 109 ? 10.518 4.145 -12.945 1.00 93.50 109 TYR A O 1
ATOM 807 N N . ALA A 1 110 ? 11.887 2.368 -12.716 1.00 93.50 110 ALA A N 1
ATOM 808 C CA . ALA A 1 110 ? 11.715 2.282 -11.273 1.00 93.50 110 ALA A CA 1
ATOM 809 C C . ALA A 1 110 ? 12.163 3.569 -10.574 1.00 93.50 110 ALA A C 1
ATOM 811 O O . ALA A 1 110 ? 11.465 4.062 -9.696 1.00 93.50 110 ALA A O 1
ATOM 812 N N . GLY A 1 111 ? 13.288 4.161 -10.985 1.00 91.38 111 GLY A N 1
ATOM 813 C CA . GLY A 1 111 ? 13.753 5.413 -10.391 1.00 91.38 111 GLY A CA 1
ATOM 814 C C . GLY A 1 111 ? 12.825 6.597 -10.664 1.00 91.38 111 GLY A C 1
ATOM 815 O O . GLY A 1 111 ? 12.710 7.482 -9.823 1.00 91.38 111 GLY A O 1
ATOM 816 N N . LEU A 1 112 ? 12.109 6.617 -11.789 1.00 92.19 112 LEU A N 1
ATOM 817 C CA . LEU A 1 112 ? 11.129 7.670 -12.067 1.00 92.19 112 LEU A CA 1
ATOM 818 C C . LEU A 1 112 ? 9.809 7.478 -11.309 1.00 92.19 112 LEU A C 1
ATOM 820 O O . LEU A 1 112 ? 9.154 8.469 -11.006 1.00 92.19 112 LEU A O 1
ATOM 824 N N . THR A 1 113 ? 9.420 6.241 -10.995 1.00 93.88 113 THR A N 1
ATOM 825 C CA . THR A 1 113 ? 8.085 5.934 -10.447 1.00 93.88 113 THR A CA 1
ATOM 826 C C . THR A 1 113 ? 8.072 5.514 -8.979 1.00 93.88 113 THR A C 1
ATOM 828 O O . THR A 1 113 ? 6.992 5.433 -8.394 1.00 93.88 113 THR A O 1
ATOM 831 N N . ILE A 1 114 ? 9.222 5.264 -8.342 1.00 92.94 114 ILE A N 1
ATOM 832 C CA . ILE A 1 114 ? 9.283 4.747 -6.961 1.00 92.94 114 ILE A CA 1
ATOM 833 C C . ILE A 1 114 ? 8.600 5.665 -5.939 1.00 92.94 114 ILE A C 1
ATOM 835 O O . ILE A 1 114 ? 7.831 5.186 -5.109 1.00 92.94 114 ILE A O 1
ATOM 839 N N . ASN A 1 115 ? 8.796 6.982 -6.040 1.00 91.19 115 ASN A N 1
ATOM 840 C CA . ASN A 1 115 ? 8.194 7.945 -5.112 1.00 91.19 115 ASN A CA 1
ATOM 841 C C . ASN A 1 115 ? 6.668 8.024 -5.274 1.00 91.19 115 ASN A C 1
ATOM 843 O O . ASN A 1 115 ? 5.937 8.115 -4.287 1.00 91.19 115 ASN A O 1
ATOM 847 N N . ASP A 1 116 ? 6.179 7.954 -6.513 1.00 91.62 116 ASP A N 1
ATOM 848 C CA . ASP A 1 116 ? 4.742 7.950 -6.797 1.00 91.62 116 ASP A CA 1
ATOM 849 C C . ASP A 1 116 ? 4.102 6.614 -6.404 1.00 91.62 116 ASP A C 1
ATOM 851 O O . ASP A 1 116 ? 2.992 6.588 -5.873 1.00 91.62 116 ASP A O 1
ATOM 855 N N . THR A 1 117 ? 4.827 5.508 -6.581 1.00 93.19 117 THR A N 1
ATOM 856 C CA . THR A 1 117 ? 4.422 4.177 -6.110 1.00 93.19 117 THR A CA 1
ATOM 857 C C . THR A 1 117 ? 4.284 4.161 -4.589 1.00 93.19 117 THR A C 1
ATOM 859 O O . THR A 1 117 ? 3.280 3.688 -4.063 1.00 93.19 117 THR A O 1
ATOM 862 N N . GLU A 1 118 ? 5.252 4.727 -3.866 1.00 92.56 118 GLU A N 1
ATOM 863 C CA . GLU A 1 118 ? 5.184 4.874 -2.409 1.00 92.56 118 GLU A CA 1
ATOM 864 C C . GLU A 1 118 ? 3.961 5.704 -1.990 1.00 92.56 118 GLU A C 1
ATOM 866 O O . GLU A 1 118 ? 3.226 5.322 -1.076 1.00 92.56 118 GLU A O 1
ATOM 871 N N . LYS A 1 119 ? 3.680 6.806 -2.697 1.00 91.81 119 LYS A N 1
ATOM 872 C CA . LYS A 1 119 ? 2.494 7.632 -2.440 1.00 91.81 119 LYS A CA 1
ATOM 873 C C . LYS A 1 119 ? 1.196 6.846 -2.640 1.00 91.81 119 LYS A C 1
ATOM 875 O O . LYS A 1 119 ? 0.322 6.924 -1.777 1.00 91.81 119 LYS A O 1
ATOM 880 N N . LEU A 1 120 ? 1.075 6.087 -3.730 1.00 92.94 120 LEU A N 1
ATOM 881 C CA . LEU A 1 120 ? -0.099 5.251 -4.006 1.00 92.94 120 LEU A CA 1
ATOM 882 C C . LEU A 1 120 ? -0.297 4.187 -2.928 1.00 92.94 120 LEU A C 1
ATOM 884 O O . LEU A 1 120 ? -1.396 4.061 -2.397 1.00 92.94 120 LEU A O 1
ATOM 888 N N . ARG A 1 121 ? 0.769 3.494 -2.520 1.00 94.31 121 ARG A N 1
ATOM 889 C CA . ARG A 1 121 ? 0.697 2.487 -1.448 1.00 94.31 121 ARG A CA 1
ATOM 890 C C . ARG A 1 121 ? 0.222 3.076 -0.122 1.00 94.31 121 ARG A C 1
ATOM 892 O O . ARG A 1 121 ? -0.562 2.448 0.588 1.00 94.31 121 ARG A O 1
ATOM 899 N N . LEU A 1 122 ? 0.675 4.283 0.219 1.00 94.62 122 LEU A N 1
ATOM 900 C CA . LEU A 1 122 ? 0.196 4.990 1.410 1.00 94.62 122 LEU A CA 1
ATOM 901 C C . LEU A 1 122 ? -1.280 5.399 1.275 1.00 94.62 122 LEU A C 1
ATOM 903 O O . LEU A 1 122 ? -2.029 5.310 2.246 1.00 94.62 122 LEU A O 1
ATOM 907 N N . GLN A 1 123 ? -1.728 5.802 0.083 1.00 93.75 123 GLN A N 1
ATOM 908 C CA . GLN A 1 123 ? -3.140 6.105 -0.174 1.00 93.75 123 GLN A CA 1
ATOM 909 C C . GLN A 1 123 ? -4.026 4.858 -0.070 1.00 93.75 123 GLN A C 1
ATOM 911 O O . GLN A 1 123 ? -5.052 4.902 0.607 1.00 93.75 123 GLN A O 1
ATOM 916 N N . GLU A 1 124 ? -3.618 3.742 -0.673 1.00 93.94 124 GLU A N 1
ATOM 917 C CA . GLU A 1 124 ? -4.315 2.454 -0.575 1.00 93.94 124 GLU A CA 1
ATOM 918 C C . GLU A 1 124 ? -4.425 1.986 0.877 1.00 93.94 124 GLU A C 1
ATOM 920 O O . GLU A 1 124 ? -5.506 1.592 1.319 1.00 93.94 124 GLU A O 1
ATOM 925 N N . HIS A 1 125 ? -3.340 2.110 1.649 1.00 94.56 125 HIS A N 1
ATOM 926 C CA . HIS A 1 125 ? -3.375 1.858 3.086 1.00 94.56 125 HIS A CA 1
ATOM 927 C C . HIS A 1 125 ? -4.388 2.770 3.789 1.00 94.56 125 HIS A C 1
ATOM 929 O O . HIS A 1 125 ? -5.204 2.276 4.559 1.00 94.56 125 HIS A O 1
ATOM 935 N N . GLY A 1 126 ? -4.389 4.079 3.513 1.00 93.12 126 GLY A N 1
ATOM 936 C CA . GLY A 1 126 ? -5.359 5.017 4.088 1.00 93.12 126 GLY A CA 1
ATOM 937 C C . GLY A 1 126 ? -6.818 4.648 3.789 1.00 93.12 126 GLY A C 1
ATOM 938 O O . GLY A 1 126 ? -7.659 4.712 4.685 1.00 93.12 126 GLY A O 1
ATOM 939 N N . ILE A 1 127 ? -7.114 4.199 2.564 1.00 93.06 127 ILE A N 1
ATOM 940 C CA . ILE A 1 127 ? -8.452 3.734 2.159 1.00 93.06 127 ILE A CA 1
ATOM 941 C C . ILE A 1 127 ? -8.835 2.459 2.917 1.00 93.06 127 ILE A C 1
ATOM 943 O O . ILE A 1 127 ? -9.905 2.406 3.528 1.00 93.06 127 ILE A O 1
ATOM 947 N N . ALA A 1 128 ? -7.960 1.449 2.917 1.00 93.06 128 ALA A N 1
ATOM 948 C CA . ALA A 1 128 ? -8.199 0.186 3.616 1.00 93.06 128 ALA A CA 1
ATOM 949 C C . ALA A 1 128 ? -8.382 0.401 5.127 1.00 93.06 128 ALA A C 1
ATOM 951 O O . ALA A 1 128 ? -9.242 -0.209 5.763 1.00 93.06 128 ALA A O 1
ATOM 952 N N . TYR A 1 129 ? -7.602 1.314 5.705 1.00 92.38 129 TYR A N 1
ATOM 953 C CA . TYR A 1 129 ? -7.687 1.661 7.117 1.00 92.38 129 TYR A CA 1
ATOM 954 C C . TYR A 1 129 ? -8.976 2.425 7.446 1.00 92.38 129 TYR A C 1
ATOM 956 O O . TYR A 1 129 ? -9.604 2.151 8.467 1.00 92.38 129 TYR A O 1
ATOM 964 N N . GLY A 1 130 ? -9.426 3.325 6.567 1.00 91.19 130 GLY A N 1
ATOM 965 C CA . GLY A 1 130 ? -10.721 3.997 6.705 1.00 91.19 130 GLY A CA 1
ATOM 966 C C . GLY A 1 130 ? -11.903 3.029 6.677 1.00 91.19 130 GLY A C 1
ATOM 967 O O . GLY A 1 130 ? -12.805 3.138 7.507 1.00 91.19 130 GLY A O 1
ATOM 968 N N . GLN A 1 131 ? -11.871 2.032 5.787 1.00 92.00 131 GLN A N 1
ATOM 969 C CA . GLN A 1 131 ? -12.871 0.956 5.760 1.00 92.00 131 GLN A CA 1
ATOM 970 C C . GLN A 1 131 ? -12.868 0.154 7.069 1.00 92.00 131 GLN A C 1
ATOM 972 O O . GLN A 1 131 ? -13.922 -0.044 7.674 1.00 92.00 131 GLN A O 1
ATOM 977 N N . PHE A 1 132 ? -11.681 -0.218 7.559 1.00 91.38 132 PHE A N 1
ATOM 978 C CA . PHE A 1 132 ? -11.524 -0.919 8.834 1.00 91.38 132 PHE A CA 1
ATOM 979 C C . PHE A 1 132 ? -12.078 -0.115 10.028 1.00 91.38 132 PHE A C 1
ATOM 981 O O . PHE A 1 132 ? -12.791 -0.671 10.868 1.00 91.38 132 PHE A O 1
ATOM 988 N N . ILE A 1 133 ? -11.797 1.195 10.105 1.00 90.44 133 ILE A N 1
ATOM 989 C CA . ILE A 1 133 ? -12.368 2.085 11.134 1.00 90.44 133 ILE A CA 1
ATOM 990 C C . ILE A 1 133 ? -13.896 2.125 11.018 1.00 90.44 133 ILE A C 1
ATOM 992 O O . ILE A 1 133 ? -14.585 2.012 12.033 1.00 90.44 133 ILE A O 1
ATOM 996 N N . GLY A 1 134 ? -14.431 2.261 9.800 1.00 89.50 134 GLY A N 1
ATOM 997 C CA . GLY A 1 134 ? -15.873 2.290 9.552 1.00 89.50 134 GLY A CA 1
ATOM 998 C C . GLY A 1 134 ? -16.580 1.044 10.086 1.00 89.50 134 GLY A C 1
ATOM 999 O O . GLY A 1 134 ? -17.558 1.150 10.828 1.00 89.50 134 GLY A O 1
ATOM 1000 N N . GLU A 1 135 ? -16.042 -0.140 9.801 1.00 88.69 135 GLU A N 1
ATOM 1001 C CA . GLU A 1 135 ? -16.592 -1.399 10.311 1.00 88.69 135 GLU A CA 1
ATOM 1002 C C . GLU A 1 135 ? -16.481 -1.538 11.832 1.00 88.69 135 GLU A C 1
ATOM 1004 O O . GLU A 1 135 ? -17.402 -2.037 12.486 1.00 88.69 135 GLU A O 1
ATOM 1009 N N . ARG A 1 136 ? -15.367 -1.096 12.424 1.00 86.75 136 ARG A N 1
ATOM 1010 C CA . ARG A 1 136 ? -15.196 -1.095 13.886 1.00 86.75 136 ARG A CA 1
ATOM 1011 C C . ARG A 1 136 ? -16.170 -0.141 14.572 1.00 86.75 136 ARG A C 1
ATOM 1013 O O . ARG A 1 136 ? -16.760 -0.507 15.585 1.00 86.75 136 ARG A O 1
ATOM 1020 N N . SER A 1 137 ? -16.394 1.033 13.989 1.00 86.69 137 SER A N 1
ATOM 1021 C CA . SER A 1 137 ? -17.371 2.013 14.466 1.00 86.69 137 SER A CA 1
ATOM 1022 C C . SER A 1 137 ? -18.798 1.455 14.448 1.00 86.69 137 SER A C 1
ATOM 1024 O O . SER A 1 137 ? -19.523 1.597 15.435 1.00 86.69 137 SER A O 1
ATOM 1026 N N . LEU A 1 138 ? -19.182 0.745 13.377 1.00 86.94 138 LEU A N 1
ATOM 1027 C CA . LEU A 1 138 ? -20.483 0.072 13.284 1.00 86.94 138 LEU A CA 1
ATOM 1028 C C . LEU A 1 138 ? -20.669 -0.970 14.395 1.00 86.94 138 LEU A C 1
ATOM 1030 O O . LEU A 1 138 ? -21.692 -0.953 15.077 1.00 86.94 138 LEU A O 1
ATOM 1034 N N . LYS A 1 139 ? -19.662 -1.811 14.652 1.00 83.31 139 LYS A N 1
ATOM 1035 C CA . LYS A 1 139 ? -19.716 -2.803 15.743 1.00 83.31 139 LYS A CA 1
ATOM 1036 C C . LYS A 1 139 ? -19.799 -2.160 17.119 1.00 83.31 139 LYS A C 1
ATOM 1038 O O . LYS A 1 139 ? -20.563 -2.612 17.967 1.00 83.31 139 LYS A O 1
ATOM 1043 N N . ALA A 1 140 ? -19.041 -1.091 17.347 1.00 83.69 140 ALA A N 1
ATOM 1044 C CA . ALA A 1 140 ? -19.126 -0.348 18.598 1.00 83.69 140 ALA A CA 1
ATOM 1045 C C . ALA A 1 140 ? -20.530 0.261 18.786 1.00 83.69 140 ALA A C 1
ATOM 1047 O O . ALA A 1 140 ? -21.073 0.239 19.889 1.00 83.69 140 ALA A O 1
ATOM 1048 N N . ALA A 1 141 ? -21.163 0.734 17.707 1.00 85.12 141 ALA A N 1
ATOM 1049 C CA . ALA A 1 141 ? -22.546 1.208 17.741 1.00 85.12 141 ALA A CA 1
ATOM 1050 C C . ALA A 1 141 ? -23.563 0.079 17.998 1.00 85.12 141 ALA A C 1
ATOM 1052 O O . ALA A 1 141 ? -24.560 0.300 18.684 1.00 85.12 141 ALA A O 1
ATOM 1053 N N . GLU A 1 142 ? -23.329 -1.134 17.491 1.00 84.69 142 GLU A N 1
ATOM 1054 C CA . GLU A 1 142 ? -24.142 -2.312 17.824 1.00 84.69 142 GLU A CA 1
ATOM 1055 C C . GLU A 1 142 ? -23.988 -2.713 19.294 1.00 84.69 142 GLU A C 1
ATOM 1057 O O . GLU A 1 142 ? -24.989 -2.975 19.961 1.00 84.69 142 GLU A O 1
ATOM 1062 N N . ALA A 1 143 ? -22.767 -2.675 19.834 1.00 82.69 143 ALA A N 1
ATOM 1063 C CA . ALA A 1 143 ? -22.510 -2.929 21.250 1.00 82.69 143 ALA A CA 1
ATOM 1064 C C . ALA A 1 143 ? -23.216 -1.917 22.165 1.00 82.69 143 ALA A C 1
ATOM 1066 O O . ALA A 1 143 ? -23.804 -2.309 23.179 1.00 82.69 143 ALA A O 1
ATOM 1067 N N . ALA A 1 144 ? -23.275 -0.645 21.762 1.00 84.50 144 ALA A N 1
ATOM 1068 C CA . ALA A 1 144 ? -24.018 0.393 22.475 1.00 84.50 144 ALA A CA 1
ATOM 1069 C C . ALA A 1 144 ? -25.532 0.101 22.575 1.00 84.50 144 ALA A C 1
ATOM 1071 O O . ALA A 1 144 ? -26.191 0.561 23.510 1.00 84.50 144 ALA A O 1
ATOM 1072 N N . ARG A 1 145 ? -26.103 -0.734 21.688 1.00 85.94 145 ARG A N 1
ATOM 1073 C CA . ARG A 1 145 ? -27.523 -1.146 21.759 1.00 85.94 145 ARG A CA 1
ATOM 1074 C C . ARG A 1 145 ? -27.834 -2.048 22.955 1.00 85.94 145 ARG A C 1
ATOM 1076 O O . ARG A 1 145 ? -29.005 -2.252 23.267 1.00 85.94 145 ARG A O 1
ATOM 1083 N N . THR A 1 146 ? -26.822 -2.565 23.653 1.00 88.06 146 THR A N 1
ATOM 1084 C CA . THR A 1 146 ? -27.025 -3.333 24.894 1.00 88.06 146 THR A CA 1
ATOM 1085 C C . THR A 1 146 ? -27.404 -2.441 26.080 1.00 88.06 146 THR A C 1
ATOM 1087 O O . THR A 1 146 ? -28.147 -2.882 26.958 1.00 88.06 146 THR A O 1
ATOM 1090 N N . LEU A 1 147 ? -26.991 -1.168 26.085 1.00 89.88 147 LEU A N 1
ATOM 1091 C CA . LEU A 1 147 ? -27.267 -0.216 27.165 1.00 89.88 147 LEU A CA 1
ATOM 1092 C C . LEU A 1 147 ? -28.765 -0.085 27.527 1.00 89.88 147 LEU A C 1
ATOM 1094 O O . LEU A 1 147 ? -29.094 -0.241 28.707 1.00 89.88 147 LEU A O 1
ATOM 1098 N N . PRO A 1 148 ? -29.703 0.157 26.583 1.00 90.00 148 PRO A N 1
ATOM 1099 C CA . PRO A 1 148 ? -31.128 0.245 26.917 1.00 90.00 148 PRO A CA 1
ATOM 1100 C C . PRO A 1 148 ? -31.686 -1.056 27.510 1.00 90.00 148 PRO A C 1
ATOM 1102 O O . PRO A 1 148 ? -32.567 -1.007 28.367 1.00 90.00 148 PRO A O 1
ATOM 1105 N N . ILE A 1 149 ? -31.152 -2.215 27.115 1.00 90.44 149 ILE A N 1
ATOM 1106 C CA . ILE A 1 149 ? -31.576 -3.518 27.644 1.00 90.44 149 ILE A CA 1
ATOM 1107 C C . ILE A 1 149 ? -31.130 -3.662 29.092 1.00 90.44 149 ILE A C 1
ATOM 1109 O O . ILE A 1 149 ? -31.928 -4.051 29.937 1.00 90.44 149 ILE A O 1
ATOM 1113 N N . ILE A 1 150 ? -29.890 -3.294 29.411 1.00 90.81 150 ILE A N 1
ATOM 1114 C CA . ILE A 1 150 ? -29.387 -3.369 30.788 1.00 90.81 150 ILE A CA 1
ATOM 1115 C C . ILE A 1 150 ? -30.125 -2.389 31.700 1.00 90.81 150 ILE A C 1
ATOM 1117 O O . ILE A 1 150 ? -30.482 -2.760 32.818 1.00 90.81 150 ILE A O 1
ATOM 1121 N N . ARG A 1 151 ? -30.445 -1.181 31.216 1.00 91.56 151 ARG A N 1
ATOM 1122 C CA . ARG A 1 151 ? -31.319 -0.249 31.948 1.00 91.56 151 ARG A CA 1
ATOM 1123 C C . ARG A 1 151 ? -32.703 -0.857 32.200 1.00 91.56 151 ARG A C 1
ATOM 1125 O O . ARG A 1 151 ? -33.186 -0.800 33.327 1.00 91.56 151 ARG A O 1
ATOM 1132 N N . SER A 1 152 ? -33.299 -1.503 31.196 1.00 92.31 152 SER A N 1
ATOM 1133 C CA . SER A 1 152 ? -34.582 -2.200 31.352 1.00 92.31 152 SER A CA 1
ATOM 1134 C C . SER A 1 152 ? -34.507 -3.361 32.349 1.00 92.31 152 SER A C 1
ATOM 1136 O O . SER A 1 152 ? -35.447 -3.545 33.115 1.00 92.31 152 SER A O 1
ATOM 1138 N N . ILE A 1 153 ? -33.412 -4.131 32.363 1.00 91.06 153 ILE A N 1
ATOM 1139 C CA . ILE A 1 153 ? -33.192 -5.220 33.329 1.00 91.06 153 ILE A CA 1
ATOM 1140 C C . ILE A 1 153 ? -33.049 -4.646 34.740 1.00 91.06 153 ILE A C 1
ATOM 1142 O O . ILE A 1 153 ? -33.683 -5.144 35.666 1.00 91.06 153 ILE A O 1
ATOM 1146 N N . SER A 1 154 ? -32.253 -3.586 34.905 1.00 93.12 154 SER A N 1
ATOM 1147 C CA . SER A 1 154 ? -32.098 -2.896 36.189 1.00 93.12 154 SER A CA 1
ATOM 1148 C C . SER A 1 154 ? -33.448 -2.428 36.729 1.00 93.12 154 SER A C 1
ATOM 1150 O O . SER A 1 154 ? -33.748 -2.668 37.896 1.00 93.12 154 SER A O 1
ATOM 1152 N N . GLN A 1 155 ? -34.262 -1.792 35.881 1.00 93.25 155 GLN A N 1
ATOM 1153 C CA . GLN A 1 155 ? -35.571 -1.276 36.266 1.00 93.25 155 GLN A CA 1
ATOM 1154 C C . GLN A 1 155 ? -36.553 -2.402 36.615 1.00 93.25 155 GLN A C 1
ATOM 1156 O O . GLN A 1 155 ? -37.191 -2.341 37.663 1.00 93.25 155 GLN A O 1
ATOM 1161 N N . ASP A 1 156 ? -36.638 -3.457 35.797 1.00 92.00 156 ASP A N 1
ATOM 1162 C CA . ASP A 1 156 ? -37.502 -4.614 36.075 1.00 92.00 156 ASP A CA 1
ATOM 1163 C C . ASP A 1 156 ? -37.116 -5.287 37.405 1.00 92.00 156 ASP A C 1
ATOM 1165 O O . ASP A 1 156 ? -37.973 -5.547 38.249 1.00 92.00 156 ASP A O 1
ATOM 1169 N N . LEU A 1 157 ? -35.821 -5.495 37.665 1.00 91.19 157 LEU A N 1
ATOM 1170 C CA . LEU A 1 157 ? -35.353 -6.083 38.925 1.00 91.19 157 LEU A CA 1
ATOM 1171 C C . LEU A 1 157 ? -35.637 -5.187 40.141 1.00 91.19 157 LEU A C 1
ATOM 1173 O O . LEU A 1 157 ? -36.002 -5.695 41.206 1.00 91.19 157 LEU A O 1
ATOM 1177 N N . GLU A 1 158 ? -35.509 -3.868 39.996 1.00 93.19 158 GLU A N 1
ATOM 1178 C CA . GLU A 1 158 ? -35.813 -2.901 41.054 1.00 93.19 158 GLU A CA 1
ATOM 1179 C C . GLU A 1 158 ? -37.319 -2.845 41.358 1.00 93.19 158 GLU A C 1
ATOM 1181 O O . GLU A 1 158 ? -37.721 -2.955 42.522 1.00 93.19 158 GLU A O 1
ATOM 1186 N N . GLU A 1 159 ? -38.168 -2.798 40.329 1.00 92.31 159 GLU A N 1
ATOM 1187 C CA . GLU A 1 159 ? -39.627 -2.863 40.467 1.00 92.31 159 GLU A CA 1
ATOM 1188 C C . GLU A 1 159 ? -40.069 -4.171 41.143 1.00 92.31 159 GLU A C 1
ATOM 1190 O O . GLU A 1 159 ? -40.904 -4.156 42.058 1.00 92.31 159 GLU A O 1
ATOM 1195 N N . LYS A 1 160 ? -39.470 -5.309 40.764 1.00 89.75 160 LYS A N 1
ATOM 1196 C CA . LYS A 1 160 ? -39.741 -6.611 41.398 1.00 89.75 160 LYS A CA 1
ATOM 1197 C C . LYS A 1 160 ? -39.238 -6.678 42.836 1.00 89.75 160 LYS A C 1
ATOM 1199 O O . LYS A 1 160 ? -39.929 -7.251 43.674 1.00 89.75 160 LYS A O 1
ATOM 1204 N N . SER A 1 161 ? -38.104 -6.059 43.154 1.00 89.50 161 SER A N 1
ATOM 1205 C CA . SER A 1 161 ? -37.596 -5.930 44.528 1.00 89.50 161 SER A CA 1
ATOM 1206 C C . SER A 1 161 ? -38.548 -5.126 45.426 1.00 89.50 161 SER A C 1
ATOM 1208 O O . SER A 1 161 ? -38.863 -5.550 46.547 1.00 89.50 161 SER A O 1
ATOM 1210 N N . ILE A 1 162 ? -39.047 -3.985 44.937 1.00 90.44 162 ILE A N 1
ATOM 1211 C CA . ILE A 1 162 ? -40.003 -3.135 45.665 1.00 90.44 162 ILE A CA 1
ATOM 1212 C C . ILE A 1 162 ? -41.319 -3.889 45.874 1.00 90.44 162 ILE A C 1
ATOM 1214 O O . ILE A 1 162 ? -41.872 -3.899 46.975 1.00 90.44 162 ILE A O 1
ATOM 1218 N N . CYS A 1 163 ? -41.803 -4.550 44.826 1.00 89.88 163 CYS A N 1
ATOM 1219 C CA . CYS A 1 163 ? -43.013 -5.360 44.861 1.00 89.88 163 CYS A CA 1
ATOM 1220 C C . CYS A 1 163 ? -42.890 -6.551 45.829 1.00 89.88 163 CYS A C 1
ATOM 1222 O O . CYS A 1 163 ? -43.809 -6.807 46.608 1.00 89.88 163 CYS A O 1
ATOM 1224 N N . GLU A 1 164 ? -41.743 -7.234 45.849 1.00 89.25 164 GLU A N 1
ATOM 1225 C CA . GLU A 1 164 ? -41.446 -8.314 46.795 1.00 89.25 164 GLU A CA 1
ATOM 1226 C C . GLU A 1 164 ? -41.436 -7.802 48.240 1.00 89.25 164 GLU A C 1
ATOM 1228 O O . GLU A 1 164 ? -42.026 -8.424 49.122 1.00 89.25 164 GLU A O 1
ATOM 1233 N N . SER A 1 165 ? -40.848 -6.625 48.463 1.00 87.56 165 SER A N 1
ATOM 1234 C CA . SER A 1 165 ? -40.778 -6.002 49.788 1.00 87.56 165 SER A CA 1
ATOM 1235 C C . SER A 1 165 ? -42.137 -5.516 50.301 1.00 87.56 165 SER A C 1
ATOM 1237 O O . SER A 1 165 ? -42.344 -5.476 51.511 1.00 87.56 165 SER A O 1
ATOM 1239 N N . LYS A 1 166 ? -43.070 -5.149 49.415 1.00 87.44 166 LYS A N 1
ATOM 1240 C CA . LYS A 1 166 ? -44.421 -4.707 49.802 1.00 87.44 166 LYS A CA 1
ATOM 1241 C C . LYS A 1 166 ? -45.400 -5.870 49.950 1.00 87.44 166 LYS A C 1
ATOM 1243 O O . LYS A 1 166 ? -46.062 -5.968 50.974 1.00 87.44 166 LYS A O 1
ATOM 1248 N N . ASN A 1 167 ? -45.467 -6.746 48.947 1.00 86.12 167 ASN A N 1
ATOM 1249 C CA . ASN A 1 167 ? -46.552 -7.721 48.789 1.00 86.12 167 ASN A CA 1
ATOM 1250 C C . ASN A 1 167 ? -46.059 -9.163 48.538 1.00 86.12 167 ASN A C 1
ATOM 1252 O O . ASN A 1 167 ? -46.873 -10.034 48.241 1.00 86.12 167 ASN A O 1
ATOM 1256 N N . SER A 1 168 ? -44.749 -9.440 48.609 1.00 84.81 168 SER A N 1
ATOM 1257 C CA . SER A 1 168 ? -44.163 -10.770 48.336 1.00 84.81 168 SER A CA 1
ATOM 1258 C C . SER A 1 168 ? -44.571 -11.366 46.979 1.00 84.81 168 SER A C 1
ATOM 1260 O O . SER A 1 168 ? -44.932 -12.540 46.879 1.00 84.81 168 SER A O 1
ATOM 1262 N N . CYS A 1 169 ? -44.564 -10.549 45.926 1.00 84.06 169 CYS A N 1
ATOM 1263 C CA . CYS A 1 169 ? -45.100 -10.930 44.619 1.00 84.06 169 CYS A CA 1
ATOM 1264 C C . CYS A 1 169 ? -44.251 -11.938 43.823 1.00 84.06 169 CYS A C 1
ATOM 1266 O O . CYS A 1 169 ? -44.759 -12.534 42.875 1.00 84.06 169 CYS A O 1
ATOM 1268 N N . VAL A 1 170 ? -42.980 -12.139 44.180 1.00 81.38 170 VAL A N 1
ATOM 1269 C CA . VAL A 1 170 ? -42.082 -13.125 43.555 1.00 81.38 170 VAL A CA 1
ATOM 1270 C C . VAL A 1 170 ? -42.045 -14.410 44.383 1.00 81.38 170 VAL A C 1
ATOM 1272 O O . VAL A 1 170 ? -42.135 -15.506 43.821 1.00 81.38 170 VAL A O 1
ATOM 1275 N N . SER A 1 171 ? -41.957 -14.294 45.714 1.00 80.44 171 SER A N 1
ATOM 1276 C CA . SER A 1 171 ? -41.934 -15.463 46.607 1.00 80.44 171 SER A CA 1
ATOM 1277 C C . SER A 1 171 ? -43.308 -16.063 46.905 1.00 80.44 171 SER A C 1
ATOM 1279 O O . SER A 1 171 ? -43.378 -17.201 47.368 1.00 80.44 171 SER A O 1
ATOM 1281 N N . GLY A 1 172 ? -44.395 -15.325 46.661 1.00 79.81 172 GLY A N 1
ATOM 1282 C CA . GLY A 1 172 ? -45.770 -15.781 46.885 1.00 79.81 172 GLY A CA 1
ATOM 1283 C C . GLY A 1 172 ? -46.172 -15.895 48.360 1.00 79.81 172 GLY A C 1
ATOM 1284 O O . GLY A 1 172 ? -47.198 -16.496 48.661 1.00 79.81 172 GLY A O 1
ATOM 1285 N N . ARG A 1 173 ? -45.383 -15.339 49.291 1.00 75.50 173 ARG A N 1
ATOM 1286 C CA . ARG A 1 173 ? -45.621 -15.454 50.744 1.00 75.50 173 ARG A CA 1
ATOM 1287 C C . ARG A 1 173 ? -46.709 -14.535 51.310 1.00 75.50 173 ARG A C 1
ATOM 1289 O O . ARG A 1 173 ? -47.064 -14.695 52.471 1.00 75.50 173 ARG A O 1
ATOM 1296 N N . GLY A 1 174 ? -47.210 -13.572 50.535 1.00 69.31 174 GLY A N 1
ATOM 1297 C CA . GLY A 1 174 ? -48.341 -12.696 50.883 1.00 69.31 174 GLY A CA 1
ATOM 1298 C C . GLY A 1 174 ? -48.132 -11.673 52.013 1.00 69.31 174 GLY A C 1
ATOM 1299 O O . GLY A 1 174 ? -48.927 -10.748 52.116 1.00 69.31 174 GLY A O 1
ATOM 1300 N N . ASN A 1 175 ? -47.075 -11.789 52.825 1.00 75.06 175 ASN A N 1
ATOM 1301 C CA . ASN A 1 175 ? -46.893 -10.974 54.038 1.00 75.06 175 ASN A CA 1
ATOM 1302 C C . ASN A 1 175 ? -45.943 -9.769 53.883 1.00 75.06 175 ASN A C 1
ATOM 1304 O O . ASN A 1 175 ? -45.751 -9.027 54.845 1.00 75.06 175 ASN A O 1
ATOM 1308 N N . GLY A 1 176 ? -45.351 -9.557 52.701 1.00 72.94 176 GLY A N 1
ATOM 1309 C CA . GLY A 1 176 ? -44.372 -8.487 52.478 1.00 72.94 176 GLY A CA 1
ATOM 1310 C C . GLY A 1 176 ? -43.089 -8.647 53.312 1.00 72.94 176 GLY A C 1
ATOM 1311 O O . GLY A 1 176 ? -42.883 -9.651 53.996 1.00 72.94 176 GLY A O 1
ATOM 1312 N N . GLY A 1 177 ? -42.198 -7.656 53.243 1.00 78.19 177 GLY A N 1
ATOM 1313 C CA . GLY A 1 177 ? -40.975 -7.556 54.049 1.00 78.19 177 GLY A CA 1
ATOM 1314 C C . GLY A 1 177 ? -39.655 -7.662 53.271 1.00 78.19 177 GLY A C 1
ATOM 1315 O O . GLY A 1 177 ? -39.570 -8.236 52.185 1.00 78.19 177 GLY A O 1
ATOM 1316 N N . VAL A 1 178 ? -38.581 -7.112 53.852 1.00 80.56 178 VAL A N 1
ATOM 1317 C CA . VAL A 1 178 ? -37.222 -7.170 53.282 1.00 80.56 178 VAL A CA 1
ATOM 1318 C C . VAL A 1 178 ? -36.592 -8.539 53.576 1.00 80.56 178 VAL A C 1
ATOM 1320 O O . VAL A 1 178 ? -35.880 -8.718 54.563 1.00 80.56 178 VAL A O 1
ATOM 1323 N N . GLY A 1 179 ? -36.903 -9.524 52.733 1.00 83.50 179 GLY A N 1
ATOM 1324 C CA . GLY A 1 179 ? -36.403 -10.898 52.833 1.00 83.50 179 GLY A CA 1
ATOM 1325 C C . GLY A 1 179 ? -35.203 -11.208 51.927 1.00 83.50 179 GLY A C 1
ATOM 1326 O O . GLY A 1 179 ? -34.639 -10.344 51.259 1.00 83.50 179 GLY A O 1
ATOM 1327 N N . THR A 1 180 ? -34.820 -12.486 51.874 1.00 85.62 180 THR A N 1
ATOM 1328 C CA . THR A 1 180 ? -33.711 -12.976 51.035 1.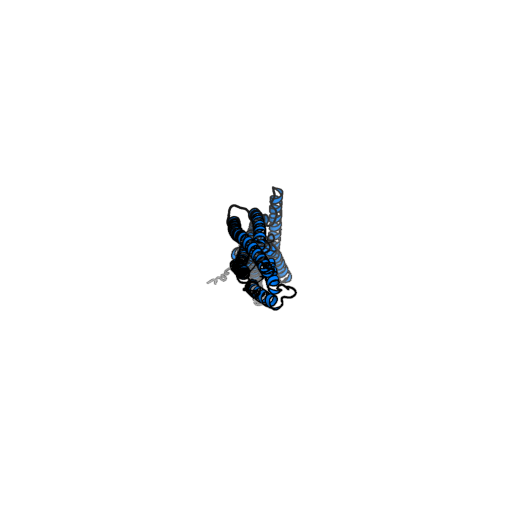00 85.62 180 THR A CA 1
ATOM 1329 C C . THR A 1 180 ? -33.915 -12.659 49.549 1.00 85.62 180 THR A C 1
ATOM 1331 O O . THR A 1 180 ? -32.979 -12.218 48.890 1.00 85.62 180 THR A O 1
ATOM 1334 N N . PHE A 1 181 ? -35.136 -12.813 49.021 1.00 83.88 181 PHE A N 1
ATOM 1335 C CA . PHE A 1 181 ? -35.422 -12.559 47.602 1.00 83.88 181 PHE A CA 1
ATOM 1336 C C . PHE A 1 181 ? -35.353 -11.083 47.221 1.00 83.88 181 PHE A C 1
ATOM 1338 O O . PHE A 1 181 ? -34.795 -10.767 46.173 1.00 83.88 181 PHE A O 1
ATOM 1345 N N . SER A 1 182 ? -35.852 -10.169 48.061 1.00 85.12 182 SER A N 1
ATOM 1346 C CA . SER A 1 182 ? -35.721 -8.738 47.770 1.00 85.12 182 SER A CA 1
ATOM 1347 C C . SER A 1 182 ? -34.259 -8.294 47.822 1.00 85.12 182 SER A C 1
ATOM 1349 O O . SER A 1 182 ? -33.833 -7.560 46.936 1.00 85.12 182 SER A O 1
ATOM 1351 N N . LYS A 1 183 ? -33.449 -8.819 48.757 1.00 87.38 183 LYS A N 1
ATOM 1352 C CA . LYS A 1 183 ? -31.992 -8.583 48.771 1.00 87.38 183 LYS A CA 1
ATOM 1353 C C . LYS A 1 183 ? -31.299 -9.108 47.513 1.00 87.38 183 LYS A C 1
ATOM 1355 O O . LYS A 1 183 ? -30.485 -8.395 46.939 1.00 87.38 183 LYS A O 1
ATOM 1360 N N . ILE A 1 184 ? -31.628 -10.319 47.062 1.00 87.56 184 ILE A N 1
ATOM 1361 C CA . ILE A 1 184 ? -31.071 -10.888 45.825 1.00 87.56 184 ILE A CA 1
ATOM 1362 C C . ILE A 1 184 ? -31.405 -9.999 44.618 1.00 87.56 184 ILE A C 1
ATOM 1364 O O . ILE A 1 184 ? -30.514 -9.667 43.838 1.00 87.56 184 ILE A O 1
ATOM 1368 N N . LEU A 1 185 ? -32.669 -9.585 44.480 1.00 86.88 185 LEU A N 1
ATOM 1369 C CA . LEU A 1 185 ? -33.103 -8.707 43.390 1.00 86.88 185 LEU A CA 1
ATOM 1370 C C . LEU A 1 185 ? -32.420 -7.334 43.459 1.00 86.88 185 LEU A C 1
ATOM 1372 O O . LEU A 1 185 ? -31.998 -6.827 42.425 1.00 86.88 185 LEU A O 1
ATOM 1376 N N . GLN A 1 186 ? -32.231 -6.766 44.657 1.00 88.94 186 GLN A N 1
ATOM 1377 C CA . GLN A 1 186 ? -31.474 -5.520 44.844 1.00 88.94 186 GLN A CA 1
ATOM 1378 C C . GLN A 1 186 ? -30.006 -5.660 44.443 1.00 88.94 186 GLN A C 1
ATOM 1380 O O . GLN A 1 186 ? -29.477 -4.768 43.788 1.00 88.94 186 GLN A O 1
ATOM 1385 N N . VAL A 1 187 ? -29.350 -6.768 44.801 1.00 90.38 187 VAL A N 1
ATOM 1386 C CA . VAL A 1 187 ? -27.958 -7.026 44.402 1.00 90.38 187 VAL A CA 1
ATOM 1387 C C . VAL A 1 187 ? -27.855 -7.121 42.881 1.00 90.38 187 VAL A C 1
ATOM 1389 O O . VAL A 1 187 ? -26.989 -6.483 42.290 1.00 90.38 187 VAL A O 1
ATOM 1392 N N . GLN A 1 188 ? -28.768 -7.848 42.231 1.00 88.44 188 GLN A N 1
ATOM 1393 C CA . GLN A 1 188 ? -28.757 -7.984 40.773 1.00 88.44 188 GLN A CA 1
ATOM 1394 C C . GLN A 1 188 ? -29.103 -6.675 40.048 1.00 88.44 188 GLN A C 1
ATOM 1396 O O . GLN A 1 188 ? -28.462 -6.355 39.047 1.00 88.44 188 GLN A O 1
ATOM 1401 N N . ALA A 1 189 ? -30.047 -5.887 40.571 1.00 88.44 189 ALA A N 1
ATOM 1402 C CA . ALA A 1 189 ? -30.343 -4.544 40.070 1.00 88.44 189 ALA A CA 1
ATOM 1403 C C . ALA A 1 189 ? -29.139 -3.601 40.241 1.00 88.44 189 ALA A C 1
ATOM 1405 O O . ALA A 1 189 ? -28.801 -2.860 39.323 1.00 88.44 189 ALA A O 1
ATOM 1406 N N . GLY A 1 190 ? -28.442 -3.669 41.381 1.00 89.75 190 GLY A N 1
ATOM 1407 C CA . GLY A 1 190 ? -27.213 -2.914 41.630 1.00 89.75 190 GLY A CA 1
ATOM 1408 C C . GLY A 1 190 ? -26.098 -3.267 40.643 1.00 89.75 190 GLY A C 1
ATOM 1409 O O . GLY A 1 190 ? -25.473 -2.370 40.080 1.00 89.75 190 GLY A O 1
ATOM 1410 N N . SER A 1 191 ? -25.897 -4.558 40.366 1.00 88.44 191 SER A N 1
ATOM 1411 C CA . SER A 1 191 ? -24.963 -5.019 39.331 1.00 88.44 191 SER A CA 1
ATOM 1412 C C . SER A 1 191 ? -25.347 -4.499 37.944 1.00 88.44 191 SER A C 1
ATOM 1414 O O . SER A 1 191 ? -24.497 -3.929 37.261 1.00 88.44 191 SER A O 1
ATOM 1416 N N . ALA A 1 192 ? -26.621 -4.611 37.548 1.00 89.31 192 ALA A N 1
ATOM 1417 C CA . ALA A 1 192 ? -27.110 -4.073 36.276 1.00 89.31 192 ALA A CA 1
ATOM 1418 C C . ALA A 1 192 ? -26.879 -2.557 36.167 1.00 89.31 192 ALA A C 1
ATOM 1420 O O . ALA A 1 192 ? -26.415 -2.076 35.136 1.00 89.31 192 ALA A O 1
ATOM 1421 N N . LYS A 1 193 ? -27.140 -1.804 37.241 1.00 91.69 193 LYS A N 1
ATOM 1422 C CA . LYS A 1 193 ? -26.923 -0.353 37.303 1.00 91.69 193 LYS A CA 1
ATOM 1423 C C . LYS A 1 193 ? -25.447 0.025 37.181 1.00 91.69 193 LYS A C 1
ATOM 1425 O O . LYS A 1 193 ? -25.119 0.959 36.452 1.00 91.69 193 LYS A O 1
ATOM 1430 N N . ASN A 1 194 ? -24.556 -0.712 37.844 1.00 90.88 194 ASN A N 1
ATOM 1431 C CA . ASN A 1 194 ? -23.112 -0.505 37.724 1.00 90.88 194 ASN A CA 1
ATOM 1432 C C . ASN A 1 194 ? -22.628 -0.781 36.294 1.00 90.88 194 ASN A C 1
ATOM 1434 O O . ASN A 1 194 ? -21.868 0.015 35.746 1.00 90.88 194 ASN A O 1
ATOM 1438 N N . ILE A 1 195 ? -23.112 -1.859 35.668 1.00 90.38 195 ILE A N 1
ATOM 1439 C CA . ILE A 1 195 ? -22.801 -2.172 34.267 1.00 90.38 195 ILE A CA 1
ATOM 1440 C C . ILE A 1 195 ? -23.347 -1.076 33.340 1.00 90.38 195 ILE A C 1
ATOM 1442 O O . ILE A 1 195 ? -22.628 -0.620 32.457 1.00 90.38 195 ILE A O 1
ATOM 1446 N N . ALA A 1 196 ? -24.579 -0.602 33.553 1.00 89.44 196 ALA A N 1
ATOM 1447 C CA . ALA A 1 196 ? -25.157 0.489 32.768 1.00 89.44 196 ALA A CA 1
ATOM 1448 C C . ALA A 1 196 ? -24.324 1.778 32.869 1.00 89.44 196 ALA A C 1
ATOM 1450 O O . ALA A 1 196 ? -24.038 2.392 31.848 1.00 89.44 196 ALA A O 1
ATOM 1451 N N . SER A 1 197 ? -23.868 2.146 34.071 1.00 90.50 197 SER A N 1
ATOM 1452 C CA . SER A 1 197 ? -22.997 3.313 34.270 1.00 90.50 197 SER A CA 1
ATOM 1453 C C . SER A 1 197 ? -21.637 3.157 33.576 1.00 90.50 197 SER A C 1
ATOM 1455 O O . SER A 1 197 ? -21.148 4.108 32.967 1.00 90.50 197 SER A O 1
ATOM 1457 N N . GLN A 1 198 ? -21.043 1.959 33.603 1.00 89.50 198 GLN A N 1
ATOM 1458 C CA . GLN A 1 198 ? -19.809 1.677 32.859 1.00 89.50 198 GLN A CA 1
ATOM 1459 C C . GLN A 1 198 ? -20.021 1.770 31.345 1.00 89.50 198 GLN A C 1
ATOM 1461 O O . GLN A 1 198 ? -19.184 2.338 30.650 1.00 89.50 198 GLN A O 1
ATOM 1466 N N . LEU A 1 199 ? -21.147 1.267 30.833 1.00 89.19 199 LEU A N 1
ATOM 1467 C CA . LEU A 1 199 ? -21.495 1.370 29.415 1.00 89.19 199 LEU A CA 1
ATOM 1468 C C . LEU A 1 199 ? -21.788 2.809 28.974 1.00 89.19 199 LEU A C 1
ATOM 1470 O O . LEU A 1 199 ? -21.475 3.159 27.843 1.00 89.19 199 LEU A O 1
ATOM 1474 N N . GLU A 1 200 ? -22.362 3.648 29.837 1.00 90.62 200 GLU A N 1
ATOM 1475 C CA . GLU A 1 200 ? -22.554 5.080 29.562 1.00 90.62 200 GLU A CA 1
ATOM 1476 C C . GLU A 1 200 ? -21.212 5.806 29.424 1.00 90.62 200 GLU A C 1
ATOM 1478 O O . GLU A 1 200 ? -20.989 6.506 28.438 1.00 90.62 200 GLU A O 1
ATOM 1483 N N . SER A 1 201 ? -20.283 5.571 30.355 1.00 90.38 201 SER A N 1
ATOM 1484 C CA . SER A 1 201 ? -18.917 6.103 30.252 1.00 90.38 201 SER A CA 1
ATOM 1485 C C . SER A 1 201 ? -18.167 5.541 29.032 1.00 90.38 201 SER A C 1
ATOM 1487 O O . SER A 1 201 ? -17.414 6.259 28.362 1.00 90.38 201 SER A O 1
ATOM 1489 N N . GLY A 1 202 ? -18.411 4.271 28.697 1.00 89.56 202 GLY A N 1
ATOM 1490 C CA . GLY A 1 202 ? -17.922 3.634 27.476 1.00 89.56 202 GLY A CA 1
ATOM 1491 C C . GLY A 1 202 ? -18.462 4.300 26.209 1.00 89.56 202 GLY A C 1
ATOM 1492 O O . GLY A 1 202 ? -17.702 4.550 25.278 1.00 89.56 202 GLY A O 1
ATOM 1493 N N . GLU A 1 203 ? -19.740 4.674 26.180 1.00 90.12 203 GLU A N 1
ATOM 1494 C CA . GLU A 1 203 ? -20.361 5.369 25.047 1.00 90.12 203 GLU A CA 1
ATOM 1495 C C . GLU A 1 203 ? -19.777 6.773 24.830 1.00 90.12 203 GLU A C 1
ATOM 1497 O O . GLU A 1 203 ? -19.489 7.148 23.691 1.00 90.12 203 GLU A O 1
ATOM 1502 N N . GLU A 1 204 ? -19.520 7.531 25.898 1.00 92.00 204 GLU A N 1
ATOM 1503 C CA . GLU A 1 204 ? -18.808 8.815 25.801 1.00 92.00 204 GLU A CA 1
ATOM 1504 C C . GLU A 1 204 ? -17.393 8.628 25.231 1.00 92.00 204 GLU A C 1
ATOM 1506 O O . GLU A 1 204 ? -16.966 9.354 24.325 1.00 92.00 204 GLU A O 1
ATOM 1511 N N . THR A 1 205 ? -16.682 7.604 25.714 1.00 92.56 205 THR A N 1
ATOM 1512 C CA . THR A 1 205 ? -15.345 7.239 25.223 1.00 92.56 205 THR A CA 1
ATOM 1513 C C . THR A 1 205 ? -15.390 6.845 23.745 1.00 92.56 205 THR A C 1
ATOM 1515 O O . THR A 1 205 ? -14.571 7.320 22.958 1.00 92.56 205 THR A O 1
ATOM 1518 N N . ARG A 1 206 ? -16.394 6.064 23.330 1.00 90.88 206 ARG A N 1
ATOM 1519 C CA . ARG A 1 206 ? -16.623 5.656 21.936 1.00 90.88 206 ARG A CA 1
ATOM 1520 C C . ARG A 1 206 ? -16.797 6.855 21.018 1.00 90.88 206 ARG A C 1
ATOM 1522 O O . ARG A 1 206 ? -16.140 6.930 19.980 1.00 90.88 206 ARG A O 1
ATOM 1529 N N . GLN A 1 207 ? -17.674 7.789 21.384 1.00 92.25 207 GLN A N 1
ATOM 1530 C CA . GLN A 1 207 ? -17.931 8.987 20.580 1.00 92.25 207 GLN A CA 1
ATOM 1531 C C . GLN A 1 207 ? -16.664 9.830 20.423 1.00 92.25 207 GLN A C 1
ATOM 1533 O O . GLN A 1 207 ? -16.335 10.255 19.312 1.00 92.25 207 GLN A O 1
ATOM 1538 N N . LYS A 1 208 ? -15.913 10.006 21.516 1.00 94.94 208 LYS A N 1
ATOM 1539 C CA . LYS A 1 208 ? -14.640 10.728 21.503 1.00 94.94 208 LYS A CA 1
ATOM 1540 C C . LYS A 1 208 ? -13.596 10.038 20.623 1.00 94.94 208 LYS A C 1
ATOM 1542 O O . LYS A 1 20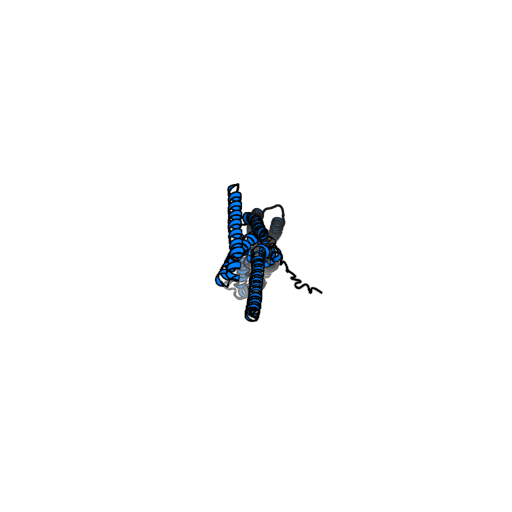8 ? -13.009 10.699 19.770 1.00 94.94 208 LYS A O 1
ATOM 1547 N N . SER A 1 209 ? -13.397 8.729 20.772 1.00 93.69 209 SER A N 1
ATOM 1548 C CA . SER A 1 209 ? -12.423 7.985 19.966 1.00 93.69 209 SER A CA 1
ATOM 1549 C C . SER A 1 209 ? -12.797 7.950 18.487 1.00 93.69 209 SER A C 1
ATOM 1551 O O . SER A 1 209 ? -11.918 8.110 17.651 1.00 93.69 209 SER A O 1
ATOM 1553 N N . ILE A 1 210 ? -14.081 7.843 18.124 1.00 92.31 210 ILE A N 1
ATOM 1554 C CA . ILE A 1 210 ? -14.507 7.950 16.715 1.00 92.31 210 ILE A CA 1
ATOM 1555 C C . ILE A 1 210 ? -14.207 9.344 16.152 1.00 92.31 210 ILE A C 1
ATOM 1557 O O . ILE A 1 210 ? -13.693 9.453 15.040 1.00 92.31 210 ILE A O 1
ATOM 1561 N N . SER A 1 211 ? -14.484 10.406 16.914 1.00 94.38 211 SER A N 1
ATOM 1562 C CA . SER A 1 211 ? -14.141 11.772 16.499 1.00 94.38 211 SER A CA 1
ATOM 1563 C C . SER A 1 211 ? -12.632 11.932 16.291 1.00 94.38 211 SER A C 1
ATOM 1565 O O . SER A 1 211 ? -12.208 12.469 15.268 1.00 94.38 211 SER A O 1
ATOM 1567 N N . ASN A 1 212 ? -11.821 11.425 17.224 1.00 96.12 212 ASN A N 1
ATOM 1568 C CA . ASN A 1 212 ? -10.362 11.448 17.120 1.00 96.12 212 ASN A CA 1
ATOM 1569 C C . ASN A 1 212 ? -9.865 10.629 15.922 1.00 96.12 212 ASN A C 1
ATOM 1571 O O . ASN A 1 212 ? -8.961 11.067 15.217 1.00 96.12 212 ASN A O 1
ATOM 1575 N N . LEU A 1 213 ? -10.450 9.455 15.668 1.00 94.69 213 LEU A N 1
ATOM 1576 C CA . LEU A 1 213 ? -10.096 8.599 14.535 1.00 94.69 213 LEU A CA 1
ATOM 1577 C C . LEU A 1 213 ? -10.387 9.277 13.198 1.00 94.69 213 LEU A C 1
ATOM 1579 O O . LEU A 1 213 ? -9.531 9.243 12.318 1.00 94.69 213 LEU A O 1
ATOM 1583 N N . ASN A 1 214 ? -11.544 9.926 13.061 1.00 93.50 214 ASN A N 1
ATOM 1584 C CA . ASN A 1 214 ? -11.877 10.686 11.855 1.00 93.50 214 ASN A CA 1
ATOM 1585 C C . ASN A 1 214 ? -10.893 11.844 11.647 1.00 93.50 214 ASN A C 1
ATOM 1587 O O . ASN A 1 214 ? -10.353 11.992 10.557 1.00 93.50 214 ASN A O 1
ATOM 1591 N N . GLN A 1 215 ? -10.571 12.590 12.709 1.00 96.56 215 GLN A N 1
ATOM 1592 C CA . GLN A 1 215 ? -9.575 13.660 12.632 1.00 96.56 215 GLN A CA 1
ATOM 1593 C C . GLN A 1 215 ? -8.185 13.135 12.238 1.00 96.56 215 GLN A C 1
ATOM 1595 O O . GLN A 1 215 ? -7.512 13.727 11.400 1.00 96.56 215 GLN A O 1
ATOM 1600 N N . LEU A 1 216 ? -7.745 12.012 12.812 1.00 96.44 216 LEU A N 1
ATOM 1601 C CA . LEU A 1 216 ? -6.463 11.397 12.463 1.00 96.44 216 LEU A CA 1
ATOM 1602 C C . LEU A 1 216 ? -6.447 10.883 11.018 1.00 96.44 216 LEU A C 1
ATOM 1604 O O . LEU A 1 216 ? -5.406 10.943 10.365 1.00 96.44 216 LEU A O 1
ATOM 1608 N N . LEU A 1 217 ? -7.576 10.387 10.514 1.00 94.31 217 LEU A N 1
ATOM 1609 C CA . LEU A 1 217 ? -7.714 9.962 9.125 1.00 94.31 217 LEU A CA 1
ATOM 1610 C C . LEU A 1 217 ? -7.656 11.160 8.165 1.00 94.31 217 LEU A C 1
ATOM 1612 O O . LEU A 1 217 ? -6.971 11.085 7.144 1.00 94.31 217 LEU A O 1
ATOM 1616 N N . ASP A 1 218 ? -8.276 12.281 8.527 1.00 94.56 218 ASP A N 1
ATOM 1617 C CA . ASP A 1 218 ? -8.165 13.537 7.781 1.00 94.56 218 ASP A CA 1
ATOM 1618 C C . ASP A 1 218 ? -6.721 14.063 7.796 1.00 94.56 218 ASP A C 1
ATOM 1620 O O . ASP A 1 218 ? -6.166 14.390 6.745 1.00 94.56 218 ASP A O 1
ATOM 1624 N N . ASP A 1 219 ? -6.058 14.071 8.958 1.00 95.56 219 ASP A N 1
ATOM 1625 C CA . ASP A 1 219 ? -4.642 14.440 9.090 1.00 95.56 219 ASP A CA 1
ATOM 1626 C C . ASP A 1 219 ? -3.743 13.542 8.225 1.00 95.56 219 ASP A C 1
ATOM 1628 O O . ASP A 1 219 ? -2.790 14.017 7.595 1.00 95.56 219 ASP A O 1
ATOM 1632 N N . TYR A 1 220 ? -4.053 12.243 8.158 1.00 94.88 220 TYR A N 1
ATOM 1633 C CA . TYR A 1 220 ? -3.352 11.285 7.308 1.00 94.88 220 TYR A CA 1
ATOM 1634 C C . TYR A 1 220 ? -3.495 11.658 5.827 1.00 94.88 220 TYR A C 1
ATOM 1636 O O . TYR A 1 220 ? -2.490 11.757 5.117 1.00 94.88 220 TYR A O 1
ATOM 1644 N N . GLN A 1 221 ? -4.721 11.911 5.361 1.00 93.31 221 GLN A N 1
ATOM 1645 C CA . GLN A 1 221 ? -4.990 12.280 3.968 1.00 93.31 221 GLN A CA 1
ATOM 1646 C C . GLN A 1 221 ? -4.383 13.641 3.602 1.00 93.31 221 GLN A C 1
ATOM 1648 O O . GLN A 1 221 ? -3.750 13.767 2.550 1.00 93.31 221 GLN A O 1
ATOM 1653 N N . ASN A 1 222 ? -4.485 14.631 4.490 1.00 93.62 222 ASN A N 1
ATOM 1654 C CA . ASN A 1 222 ? -3.901 15.961 4.313 1.00 93.62 222 ASN A CA 1
ATOM 1655 C C . ASN A 1 222 ? -2.371 15.903 4.204 1.00 93.62 222 ASN A C 1
ATOM 1657 O O . ASN A 1 222 ? -1.780 16.549 3.333 1.00 93.62 222 ASN A O 1
ATOM 1661 N N . ASN A 1 223 ? -1.718 15.077 5.027 1.00 93.56 223 ASN A N 1
ATOM 1662 C CA . ASN A 1 223 ? -0.277 14.838 4.939 1.00 93.56 223 ASN A CA 1
ATOM 1663 C C . ASN A 1 223 ? 0.126 14.235 3.577 1.00 93.56 223 ASN A C 1
ATOM 1665 O O . ASN A 1 223 ? 1.100 14.672 2.959 1.00 93.56 223 ASN A O 1
ATOM 1669 N N . LEU A 1 224 ? -0.643 13.271 3.059 1.00 91.06 224 LEU A N 1
ATOM 1670 C CA . LEU A 1 224 ? -0.378 12.690 1.736 1.00 91.06 224 LEU A CA 1
ATOM 1671 C C . LEU A 1 224 ? -0.636 13.683 0.590 1.00 91.06 224 LEU A C 1
ATOM 1673 O O . LEU A 1 224 ? 0.107 13.684 -0.405 1.00 91.06 224 LEU A O 1
ATOM 1677 N N . GLY A 1 225 ? -1.649 14.538 0.744 1.00 89.06 225 GLY A N 1
ATOM 1678 C CA . GLY A 1 225 ? -2.053 15.564 -0.217 1.00 89.06 225 GLY A CA 1
ATOM 1679 C C . GLY A 1 225 ? -1.101 16.759 -0.323 1.00 89.06 225 GLY A C 1
ATOM 1680 O O . GLY A 1 225 ? -1.057 17.390 -1.375 1.00 89.06 225 GLY A O 1
ATOM 1681 N N . ASN A 1 226 ? -0.298 17.046 0.707 1.00 89.25 226 ASN A N 1
ATOM 1682 C CA . ASN A 1 226 ? 0.581 18.218 0.733 1.00 89.25 226 ASN A CA 1
ATOM 1683 C C . ASN A 1 226 ? 1.710 18.127 -0.325 1.00 89.25 226 ASN A C 1
ATOM 1685 O O . ASN A 1 226 ? 2.561 17.243 -0.213 1.00 89.25 226 ASN A O 1
ATOM 1689 N N . PRO A 1 227 ? 1.776 19.000 -1.345 1.00 84.94 227 PRO A N 1
ATOM 1690 C CA . PRO A 1 227 ? 2.787 18.908 -2.401 1.00 84.94 227 PRO A CA 1
ATOM 1691 C C . PRO A 1 227 ? 4.208 19.278 -1.941 1.00 84.94 227 PRO A C 1
ATOM 1693 O O . PRO A 1 227 ? 5.171 18.816 -2.547 1.00 84.94 227 PRO A O 1
ATOM 1696 N N . ASP A 1 228 ? 4.353 20.042 -0.857 1.00 86.44 228 ASP A N 1
ATOM 1697 C CA . ASP A 1 228 ? 5.630 20.643 -0.440 1.00 86.44 228 ASP A CA 1
ATOM 1698 C C . ASP A 1 228 ? 6.492 19.713 0.431 1.00 86.44 228 ASP A C 1
ATOM 1700 O O . ASP A 1 228 ? 7.649 20.007 0.748 1.00 86.44 228 ASP A O 1
ATOM 1704 N N . ILE A 1 229 ? 5.939 18.573 0.853 1.00 86.75 229 ILE A N 1
ATOM 1705 C CA . ILE A 1 229 ? 6.610 17.623 1.743 1.00 86.75 229 ILE A CA 1
ATOM 1706 C C . ILE A 1 229 ? 7.175 16.453 0.927 1.00 86.75 229 ILE A C 1
ATOM 1708 O O . ILE A 1 229 ? 6.450 15.769 0.207 1.00 86.75 229 ILE A O 1
ATOM 1712 N N . ASN A 1 230 ? 8.472 16.171 1.095 1.00 87.81 230 ASN A N 1
ATOM 1713 C CA . ASN A 1 230 ? 9.117 14.985 0.519 1.00 87.81 230 ASN A CA 1
AT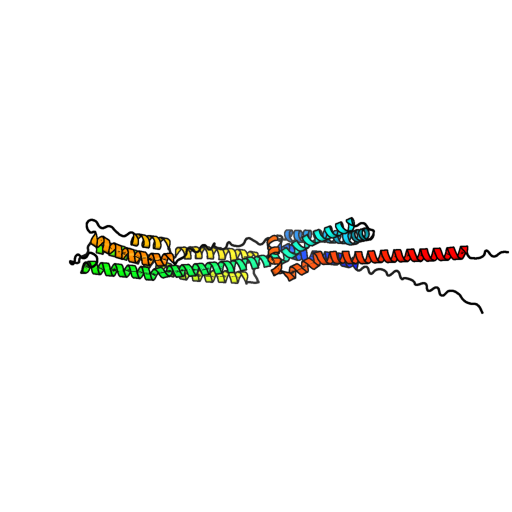OM 1714 C C . ASN A 1 230 ? 8.461 13.680 1.027 1.00 87.81 230 ASN A C 1
ATOM 1716 O O . ASN A 1 230 ? 8.058 13.594 2.192 1.00 87.81 230 ASN A O 1
ATOM 1720 N N . ILE A 1 231 ? 8.409 12.649 0.182 1.00 88.06 231 ILE A N 1
ATOM 1721 C CA . ILE A 1 231 ? 7.773 11.358 0.451 1.00 88.06 231 ILE A CA 1
ATOM 1722 C C . ILE A 1 231 ? 8.285 10.686 1.732 1.00 88.06 231 ILE A C 1
ATOM 1724 O O . ILE A 1 231 ? 7.476 10.206 2.521 1.00 88.06 231 ILE A O 1
ATOM 1728 N N . ASP A 1 232 ? 9.584 10.760 2.031 1.00 87.62 232 ASP A N 1
ATOM 1729 C CA . ASP A 1 232 ? 10.143 10.184 3.265 1.00 87.62 232 ASP A CA 1
ATOM 1730 C C . ASP A 1 232 ? 9.560 10.829 4.525 1.00 87.62 232 ASP A C 1
ATOM 1732 O O . ASP A 1 232 ? 9.242 10.162 5.514 1.00 87.62 232 ASP A O 1
ATOM 1736 N N . LYS A 1 233 ? 9.406 12.159 4.499 1.00 90.88 233 LYS A N 1
ATOM 1737 C CA . LYS A 1 233 ? 8.798 12.906 5.605 1.00 90.88 233 LYS A CA 1
ATOM 1738 C C . LYS A 1 233 ? 7.310 12.584 5.701 1.00 90.88 233 LYS A C 1
ATOM 1740 O O . LYS A 1 233 ? 6.838 12.338 6.812 1.00 90.88 233 LYS A O 1
ATOM 1745 N N . LYS A 1 234 ? 6.608 12.514 4.562 1.00 92.56 234 LYS A N 1
ATOM 1746 C CA . LYS A 1 234 ? 5.199 12.099 4.511 1.00 92.56 234 LYS A CA 1
ATOM 1747 C C . LYS A 1 234 ? 5.008 10.723 5.122 1.00 92.56 234 LYS A C 1
ATOM 1749 O O . LYS A 1 234 ? 4.142 10.575 5.975 1.00 92.56 234 LYS A O 1
ATOM 1754 N N . ARG A 1 235 ? 5.840 9.747 4.754 1.00 93.06 235 ARG A N 1
ATOM 1755 C CA . ARG A 1 235 ? 5.794 8.382 5.282 1.00 93.06 235 ARG A CA 1
ATOM 1756 C C . ARG A 1 235 ? 5.988 8.361 6.795 1.00 93.06 235 ARG A C 1
ATOM 1758 O O . ARG A 1 235 ? 5.154 7.800 7.494 1.00 93.06 235 ARG A O 1
ATOM 1765 N N . ARG A 1 236 ? 7.028 9.020 7.320 1.00 93.19 236 ARG A N 1
ATOM 1766 C CA . ARG A 1 236 ? 7.276 9.085 8.777 1.00 93.19 236 ARG A CA 1
ATOM 1767 C C . ARG A 1 236 ? 6.112 9.726 9.535 1.00 93.19 236 ARG A C 1
ATOM 1769 O O . ARG A 1 236 ? 5.752 9.280 10.623 1.00 93.19 236 ARG A O 1
ATOM 1776 N N . GLN A 1 237 ? 5.519 10.781 8.977 1.00 94.44 237 GLN A N 1
ATOM 1777 C CA . GLN A 1 237 ? 4.342 11.421 9.564 1.00 94.44 237 GLN A CA 1
ATOM 1778 C C . GLN A 1 237 ? 3.109 10.509 9.486 1.00 94.44 237 GLN A C 1
ATOM 1780 O O . GLN A 1 237 ? 2.414 10.353 10.486 1.00 94.44 237 GLN A O 1
ATOM 1785 N N . ALA A 1 238 ? 2.888 9.845 8.351 1.00 94.69 238 ALA A N 1
ATOM 1786 C CA . ALA A 1 238 ? 1.812 8.882 8.137 1.00 94.69 238 ALA A CA 1
ATOM 1787 C C . ALA A 1 238 ? 1.916 7.680 9.090 1.00 94.69 238 ALA A C 1
ATOM 1789 O O . ALA A 1 238 ? 0.913 7.265 9.663 1.00 94.69 238 ALA A O 1
ATOM 1790 N N . GLU A 1 239 ? 3.121 7.165 9.326 1.00 94.56 239 GLU A N 1
ATOM 1791 C CA . GLU A 1 239 ? 3.394 6.096 10.291 1.00 94.56 239 GLU A CA 1
ATOM 1792 C C . GLU A 1 239 ? 3.079 6.548 11.724 1.00 94.56 239 GLU A C 1
ATOM 1794 O O . GLU A 1 239 ? 2.391 5.850 12.471 1.00 94.56 239 GLU A O 1
ATOM 1799 N N . LYS A 1 240 ? 3.497 7.765 12.097 1.00 95.44 240 LYS A N 1
ATOM 1800 C CA . LYS A 1 240 ? 3.165 8.353 13.403 1.00 95.44 240 LYS A CA 1
ATOM 1801 C C . LYS A 1 240 ? 1.653 8.510 13.588 1.00 95.44 240 LYS A C 1
ATOM 1803 O O . LYS A 1 240 ? 1.145 8.218 14.669 1.00 95.44 240 LYS A O 1
ATOM 1808 N N . ILE A 1 241 ? 0.941 8.971 12.561 1.00 95.38 241 ILE A N 1
ATOM 1809 C CA . ILE A 1 241 ? -0.522 9.101 12.586 1.00 95.38 241 ILE A CA 1
ATOM 1810 C C . ILE A 1 241 ? -1.170 7.715 12.682 1.00 95.38 241 ILE A C 1
ATOM 1812 O O . ILE A 1 241 ? -2.033 7.513 13.529 1.00 95.38 241 ILE A O 1
ATOM 1816 N N . SER A 1 242 ? -0.698 6.733 11.913 1.00 94.31 242 SER A N 1
ATOM 1817 C CA . SER A 1 242 ? -1.176 5.347 11.983 1.00 94.31 242 SER A CA 1
ATOM 1818 C C . SER A 1 242 ? -0.987 4.723 13.367 1.00 94.31 242 SER A C 1
ATOM 1820 O O . SER A 1 242 ? -1.892 4.058 13.866 1.00 94.31 242 SER A O 1
ATOM 1822 N N . SER A 1 243 ? 0.134 4.994 14.036 1.00 94.06 243 SER A N 1
ATOM 1823 C CA . SER A 1 243 ? 0.358 4.563 15.419 1.00 94.06 243 SER A CA 1
ATOM 1824 C C . SER A 1 243 ? -0.659 5.176 16.391 1.00 94.06 243 SER A C 1
ATOM 1826 O O . SER A 1 243 ? -1.220 4.464 17.223 1.00 94.06 243 SER A O 1
ATOM 1828 N N . LYS A 1 244 ? -0.984 6.468 16.243 1.00 95.69 244 LYS A N 1
ATOM 1829 C CA . LYS A 1 244 ? -2.048 7.110 17.036 1.00 95.69 244 LYS A CA 1
ATOM 1830 C C . LYS A 1 244 ? -3.429 6.523 16.739 1.00 95.69 244 LYS A C 1
ATOM 1832 O O . LYS A 1 244 ? -4.182 6.263 17.668 1.00 95.69 244 LYS A O 1
ATOM 1837 N N . MET A 1 245 ? -3.742 6.259 15.468 1.00 93.50 245 MET A N 1
ATOM 1838 C CA . MET A 1 245 ? -4.995 5.594 15.097 1.00 93.50 245 MET A CA 1
ATOM 1839 C C . MET A 1 245 ? -5.090 4.203 15.735 1.00 93.50 245 MET A C 1
ATOM 1841 O O . MET A 1 245 ? -6.134 3.843 16.270 1.00 93.50 245 MET A O 1
ATOM 1845 N N . ASN A 1 246 ? -3.988 3.446 15.769 1.00 92.38 246 ASN A N 1
ATOM 1846 C CA . ASN A 1 246 ? -3.942 2.143 16.436 1.00 92.38 246 ASN A CA 1
ATOM 1847 C C . ASN A 1 246 ? -4.244 2.242 17.937 1.00 92.38 246 ASN A C 1
ATOM 1849 O O . ASN A 1 246 ? -4.924 1.362 18.462 1.00 92.38 246 ASN A O 1
ATOM 1853 N N . GLN A 1 247 ? -3.742 3.282 18.612 1.00 93.56 247 GLN A N 1
ATOM 1854 C CA . GLN A 1 247 ? -4.025 3.538 20.028 1.00 93.56 247 GLN A CA 1
ATOM 1855 C C . GLN A 1 247 ? -5.507 3.858 20.243 1.00 93.56 247 GLN A C 1
ATOM 1857 O O . GLN A 1 247 ? -6.139 3.252 21.102 1.00 93.56 247 GLN A O 1
ATOM 1862 N N . GLU A 1 248 ? -6.080 4.740 19.424 1.00 93.62 248 GLU A N 1
ATOM 1863 C CA . GLU A 1 248 ? -7.502 5.101 19.503 1.00 93.62 248 GLU A CA 1
ATOM 1864 C C . GLU A 1 248 ? -8.433 3.925 19.176 1.00 93.62 248 GLU A C 1
ATOM 1866 O O . GLU A 1 248 ? -9.473 3.777 19.808 1.00 93.62 248 GLU A O 1
ATOM 1871 N N . ILE A 1 249 ? -8.055 3.035 18.251 1.00 90.94 249 ILE A N 1
ATOM 1872 C CA . ILE A 1 249 ? -8.807 1.793 18.012 1.00 90.94 249 ILE A CA 1
ATOM 1873 C C . ILE A 1 249 ? -8.763 0.876 19.234 1.00 90.94 249 ILE A C 1
ATOM 1875 O O . ILE A 1 249 ? -9.779 0.275 19.559 1.00 90.94 249 ILE A O 1
ATOM 1879 N N . SER A 1 250 ? -7.620 0.755 19.916 1.00 90.12 250 SER A N 1
ATOM 1880 C CA . SER A 1 250 ? -7.561 -0.039 21.149 1.00 90.12 250 SER A CA 1
ATOM 1881 C C . SER A 1 250 ? -8.466 0.547 22.237 1.00 90.12 250 SER A C 1
ATOM 1883 O O . SER A 1 250 ? -9.198 -0.202 22.872 1.00 90.12 250 SER A O 1
ATOM 1885 N N . ILE A 1 251 ? -8.494 1.877 22.389 1.00 91.38 251 ILE A N 1
ATOM 1886 C CA . ILE A 1 251 ? -9.416 2.564 23.312 1.00 91.38 251 ILE A CA 1
ATOM 1887 C C . ILE A 1 251 ? -10.878 2.301 22.915 1.00 91.38 251 ILE A C 1
ATOM 1889 O O . ILE A 1 251 ? -11.712 2.013 23.772 1.00 91.38 251 ILE A O 1
ATOM 1893 N N . LEU A 1 252 ? -11.191 2.348 21.617 1.00 88.44 252 LEU A N 1
ATOM 1894 C CA . LEU A 1 252 ? -12.524 2.048 21.093 1.00 88.44 252 LEU A CA 1
ATOM 1895 C C . LEU A 1 252 ? -12.949 0.597 21.375 1.00 88.44 252 LEU A C 1
ATOM 1897 O O . LEU A 1 252 ? -14.098 0.361 21.747 1.00 88.44 252 LEU A O 1
ATOM 1901 N N . ASP A 1 253 ? -12.038 -0.364 21.205 1.00 85.38 253 ASP A N 1
ATOM 1902 C CA . ASP A 1 253 ? -12.285 -1.781 21.492 1.00 85.38 253 ASP A CA 1
ATOM 1903 C C . ASP A 1 253 ? -12.448 -2.032 23.010 1.00 85.38 253 ASP A C 1
ATOM 1905 O O . ASP A 1 253 ? -13.240 -2.888 23.409 1.00 85.38 253 ASP A O 1
ATOM 1909 N N . GLU A 1 254 ? -11.748 -1.277 23.864 1.00 85.31 254 GLU A N 1
ATOM 1910 C CA . GLU A 1 254 ? -11.865 -1.348 25.331 1.00 85.31 254 GLU A CA 1
ATOM 1911 C C . GLU A 1 254 ? -13.141 -0.682 25.875 1.00 85.31 254 GLU A C 1
ATOM 1913 O O . GLU A 1 254 ? -13.636 -1.079 26.932 1.00 85.31 254 GLU A O 1
ATOM 1918 N N . ALA A 1 255 ? -13.711 0.287 25.151 1.00 85.94 255 ALA A N 1
ATOM 1919 C CA . ALA A 1 255 ? -14.885 1.045 25.588 1.00 85.94 255 ALA A CA 1
ATOM 1920 C C . ALA A 1 255 ? -16.137 0.172 25.817 1.00 85.94 255 ALA A C 1
ATOM 1922 O O . ALA A 1 255 ? -16.960 0.492 26.676 1.00 85.94 255 ALA A O 1
ATOM 1923 N N . PHE A 1 256 ? -16.278 -0.944 25.087 1.00 81.12 256 PHE A N 1
ATOM 1924 C CA . PHE A 1 256 ? -17.391 -1.888 25.243 1.00 81.12 256 PHE A CA 1
ATOM 1925 C C . PHE A 1 256 ? -16.901 -3.294 25.579 1.00 81.12 256 PHE A C 1
ATOM 1927 O O . PHE A 1 256 ? -16.615 -4.092 24.679 1.00 81.12 256 PHE A O 1
ATOM 1934 N N . PRO A 1 257 ? -16.887 -3.675 26.865 1.00 75.62 257 PRO A N 1
ATOM 1935 C CA . PRO A 1 257 ? -16.425 -4.992 27.251 1.00 75.62 257 PRO A CA 1
ATOM 1936 C C . PRO A 1 257 ? -17.518 -6.050 27.047 1.00 75.62 257 PRO A C 1
ATOM 1938 O O . PRO A 1 257 ? -18.160 -6.533 27.983 1.00 75.62 257 PRO A O 1
ATOM 1941 N N . THR A 1 258 ? -17.713 -6.459 25.796 1.00 79.12 258 THR A N 1
ATOM 1942 C CA . THR A 1 258 ? -18.707 -7.473 25.395 1.00 79.12 258 THR A CA 1
ATOM 1943 C C . THR A 1 258 ? -18.537 -8.810 26.132 1.00 79.12 258 THR A C 1
ATOM 1945 O O . THR A 1 258 ? -19.523 -9.503 26.378 1.00 79.12 258 THR A O 1
ATOM 1948 N N . ILE A 1 259 ? -17.314 -9.149 26.562 1.00 81.31 259 ILE A N 1
ATOM 1949 C CA . ILE A 1 259 ? -17.021 -10.327 27.399 1.00 81.31 259 ILE A CA 1
ATOM 1950 C C . ILE A 1 259 ? -17.689 -10.214 28.778 1.00 81.31 259 ILE A C 1
ATOM 1952 O O . ILE A 1 259 ? -18.312 -11.178 29.223 1.00 81.31 259 ILE A O 1
ATOM 1956 N N . PHE A 1 260 ? -17.611 -9.052 29.442 1.00 81.94 260 PHE A N 1
ATOM 1957 C CA . PHE A 1 260 ? -18.263 -8.847 30.743 1.00 81.94 260 PHE A CA 1
ATOM 1958 C C . PHE A 1 260 ? -19.788 -8.899 30.618 1.00 81.94 260 PHE A C 1
ATOM 1960 O O . PHE A 1 260 ? -20.454 -9.470 31.479 1.00 81.94 260 PHE A O 1
ATOM 1967 N N . LEU A 1 261 ? -20.342 -8.383 29.516 1.00 86.56 261 LEU A N 1
ATOM 1968 C CA . LEU A 1 261 ? -21.778 -8.484 29.244 1.00 86.56 261 LEU A CA 1
ATOM 1969 C C . LEU A 1 261 ? -22.229 -9.933 29.028 1.00 86.56 261 LEU A C 1
ATOM 1971 O O . LEU A 1 261 ? -23.290 -10.321 29.517 1.00 86.56 261 LEU A O 1
ATOM 1975 N N . GLY A 1 262 ? -21.417 -10.738 28.336 1.00 87.31 262 GLY A N 1
ATOM 1976 C CA . GLY A 1 262 ? -21.659 -12.172 28.166 1.00 87.31 262 GLY A CA 1
ATOM 1977 C C . GLY A 1 262 ? -21.659 -12.919 29.496 1.00 87.31 262 GLY A C 1
ATOM 1978 O O . GLY A 1 262 ? -22.607 -13.645 29.785 1.00 87.31 262 GLY A O 1
ATOM 1979 N N . ALA A 1 263 ? -20.655 -12.669 30.342 1.00 88.00 263 ALA A N 1
ATOM 1980 C CA . ALA A 1 263 ? -20.573 -13.264 31.675 1.00 88.00 263 ALA A CA 1
ATOM 1981 C C . ALA A 1 263 ? -21.790 -12.904 32.542 1.00 88.00 263 ALA A C 1
ATOM 1983 O O . ALA A 1 263 ? -22.388 -13.782 33.157 1.00 88.00 263 ALA A O 1
ATOM 1984 N N . TYR A 1 264 ? -22.221 -11.638 32.524 1.00 89.50 264 TYR A N 1
ATOM 1985 C CA . TYR A 1 264 ? -23.419 -11.214 33.248 1.00 89.50 264 TYR A CA 1
ATOM 1986 C C . TYR A 1 264 ? -24.696 -11.883 32.713 1.00 89.50 264 TYR A C 1
ATOM 1988 O O . TYR A 1 264 ? -25.540 -12.330 33.490 1.00 89.50 264 TYR A O 1
ATOM 1996 N N . ALA A 1 265 ? -24.834 -12.008 31.388 1.00 90.06 265 ALA A N 1
ATOM 1997 C CA . ALA A 1 265 ? -25.955 -12.726 30.784 1.00 90.06 265 ALA A CA 1
ATOM 1998 C C . ALA A 1 265 ? -25.989 -14.202 31.214 1.00 90.06 265 ALA A C 1
ATOM 2000 O O . ALA A 1 265 ? -27.069 -14.745 31.457 1.00 90.06 265 ALA A O 1
ATOM 2001 N N . ASP A 1 266 ? -24.830 -14.848 31.324 1.00 91.12 266 ASP A N 1
ATOM 2002 C CA . ASP A 1 266 ? -24.726 -16.243 31.748 1.00 91.12 266 ASP A CA 1
ATOM 2003 C C . ASP A 1 266 ? -24.964 -16.417 33.254 1.00 91.12 266 ASP A C 1
ATOM 2005 O O . ASP A 1 266 ? -25.650 -17.365 33.643 1.00 91.12 266 ASP A O 1
ATOM 2009 N N . ASP A 1 267 ? -24.528 -15.472 34.091 1.00 89.31 267 ASP A N 1
ATOM 2010 C CA . ASP A 1 267 ? -24.865 -15.438 35.520 1.00 89.31 267 ASP A CA 1
ATOM 2011 C C . ASP A 1 267 ? -26.383 -15.317 35.739 1.00 89.31 267 ASP A C 1
ATOM 2013 O O . ASP A 1 267 ? -26.961 -16.037 36.559 1.00 89.31 267 ASP A O 1
ATOM 2017 N N . LEU A 1 268 ? -27.060 -14.474 34.950 1.00 89.62 268 LEU A N 1
ATOM 2018 C CA . LEU A 1 268 ? -28.522 -14.358 34.975 1.00 89.62 268 LEU A CA 1
ATOM 2019 C C . LEU A 1 268 ? -29.220 -15.663 34.550 1.00 89.62 268 LEU A C 1
ATOM 2021 O O . LEU A 1 268 ? -30.227 -16.047 35.148 1.00 89.62 268 LEU A O 1
ATOM 2025 N N . LYS A 1 269 ? -28.696 -16.375 33.543 1.00 90.88 269 LYS A N 1
ATOM 2026 C CA . LYS A 1 269 ? -29.255 -17.667 33.096 1.00 90.88 269 LYS A CA 1
ATOM 2027 C C . LYS A 1 269 ? -29.012 -18.796 34.093 1.00 90.88 269 LYS A C 1
ATOM 2029 O O . LYS A 1 269 ? -29.886 -19.647 34.255 1.00 90.88 269 LYS A O 1
ATOM 2034 N N . LYS A 1 270 ? -27.836 -18.821 34.729 1.00 91.44 270 LYS A N 1
ATOM 2035 C CA . LYS A 1 270 ? -27.457 -19.829 35.729 1.00 91.44 270 LYS A CA 1
ATOM 2036 C C . LYS A 1 270 ? -28.410 -19.808 36.923 1.00 91.44 270 LYS A C 1
ATOM 2038 O O . LYS A 1 270 ? -28.716 -20.864 37.475 1.00 91.44 270 LYS A O 1
ATOM 2043 N N . GLY A 1 271 ? -28.921 -18.625 37.266 1.00 85.44 271 GLY A N 1
ATOM 2044 C CA . GLY A 1 271 ? -29.865 -18.446 38.358 1.00 85.44 271 GLY A CA 1
ATOM 2045 C C . GLY A 1 271 ? -29.215 -18.641 39.727 1.00 85.44 271 GLY A C 1
ATOM 2046 O O . GLY A 1 271 ? -27.996 -18.749 39.867 1.00 85.44 271 GLY A O 1
ATOM 2047 N N . ILE A 1 272 ? -30.046 -18.642 40.763 1.00 87.44 272 ILE A N 1
ATOM 2048 C CA . ILE A 1 272 ? -29.635 -18.700 42.165 1.00 87.44 272 ILE A CA 1
ATOM 2049 C C . ILE A 1 272 ? -30.410 -19.831 42.834 1.00 87.44 272 ILE A C 1
ATOM 2051 O O . ILE A 1 272 ? -31.588 -20.026 42.540 1.00 87.44 272 ILE A O 1
ATOM 2055 N N . ASP A 1 273 ? -29.760 -20.572 43.730 1.00 87.56 273 ASP A N 1
ATOM 2056 C CA . ASP A 1 273 ? -30.424 -21.561 44.576 1.00 87.56 273 ASP A CA 1
ATOM 2057 C C . ASP A 1 273 ? -30.640 -20.991 45.982 1.00 87.56 273 ASP A C 1
ATOM 2059 O O . ASP A 1 273 ? -29.704 -20.511 46.626 1.00 87.56 273 ASP A O 1
ATOM 2063 N N . VAL A 1 274 ? -31.890 -21.016 46.444 1.00 83.81 274 VAL A N 1
ATOM 2064 C CA . VAL A 1 274 ? -32.267 -20.606 47.799 1.00 83.81 274 VAL A CA 1
ATOM 2065 C C . VAL A 1 274 ? -32.745 -21.848 48.553 1.00 83.81 274 VAL A C 1
ATOM 2067 O O . VAL A 1 274 ? -33.823 -22.374 48.242 1.00 83.81 274 VAL A O 1
ATOM 2070 N N . PRO A 1 275 ? -31.986 -22.308 49.568 1.00 81.69 275 PRO A N 1
ATOM 2071 C CA . PRO A 1 275 ? -32.327 -23.505 50.322 1.00 81.69 275 PRO A CA 1
ATOM 2072 C C . PRO A 1 275 ? -33.736 -23.438 50.921 1.00 81.69 275 PRO A C 1
ATOM 2074 O O . PRO A 1 275 ? -34.173 -22.397 51.421 1.00 81.69 275 PRO A O 1
ATOM 2077 N N . ASN A 1 276 ? -34.430 -24.578 50.917 1.00 80.75 276 ASN A N 1
ATOM 2078 C CA . ASN A 1 276 ? -35.755 -24.777 51.519 1.00 80.75 276 ASN A CA 1
ATOM 2079 C C . ASN A 1 276 ? -36.909 -23.965 50.889 1.00 80.75 276 ASN A C 1
ATOM 2081 O O . ASN A 1 276 ? -37.963 -23.836 51.513 1.00 80.75 276 ASN A O 1
ATOM 2085 N N . GLN A 1 277 ? -36.742 -23.394 49.684 1.00 79.81 277 GLN A N 1
ATOM 2086 C CA . GLN A 1 277 ? -37.765 -22.548 49.033 1.00 79.81 277 GLN A CA 1
ATOM 2087 C C . GLN A 1 277 ? -37.903 -22.795 47.512 1.00 79.81 277 GLN A C 1
ATOM 2089 O O . GLN A 1 277 ? -37.820 -21.852 46.726 1.00 79.81 277 GLN A O 1
ATOM 2094 N N . PRO A 1 278 ? -38.171 -24.040 47.066 1.00 84.25 278 PRO A N 1
ATOM 2095 C CA . PRO A 1 278 ? -38.048 -24.443 45.658 1.00 84.25 278 PRO A CA 1
ATOM 2096 C C . PRO A 1 278 ? -38.963 -23.673 44.692 1.00 84.25 278 PRO A C 1
ATOM 2098 O O . PRO A 1 278 ? -38.529 -23.302 43.605 1.00 84.25 278 PRO A O 1
ATOM 2101 N N . LEU A 1 279 ? -40.208 -23.375 45.085 1.00 83.38 279 LEU A N 1
ATOM 2102 C CA . LEU A 1 279 ? -41.160 -22.649 44.230 1.00 83.38 279 LEU A CA 1
ATOM 2103 C C . LEU A 1 279 ? -40.745 -21.187 43.999 1.00 83.38 279 LEU A C 1
ATOM 2105 O O . LEU A 1 279 ? -40.816 -20.681 42.881 1.00 83.38 279 LEU A O 1
ATOM 2109 N N . ALA A 1 280 ? -40.266 -20.511 45.043 1.00 81.19 280 ALA A N 1
ATOM 2110 C CA . ALA A 1 280 ? -39.798 -19.133 44.935 1.00 81.19 280 ALA A CA 1
ATOM 2111 C C . ALA A 1 280 ? -38.455 -19.052 44.184 1.00 81.19 280 ALA A C 1
ATOM 2113 O O . ALA A 1 280 ? -38.269 -18.156 43.358 1.00 81.19 280 ALA A O 1
ATOM 2114 N N . THR A 1 281 ? -37.573 -20.041 44.380 1.00 86.56 281 THR A N 1
ATOM 2115 C CA . THR A 1 281 ? -36.353 -20.246 43.583 1.00 86.56 281 THR A CA 1
ATOM 2116 C C . THR A 1 281 ? -36.672 -20.425 42.093 1.00 86.56 281 THR A C 1
ATOM 2118 O O . THR A 1 281 ? -36.053 -19.796 41.238 1.00 86.56 281 THR A O 1
ATOM 2121 N N . GLN A 1 282 ? -37.691 -21.216 41.750 1.00 87.44 282 GLN A N 1
ATOM 2122 C CA . GLN A 1 282 ? -38.114 -21.394 40.358 1.00 87.44 282 GLN A CA 1
ATOM 2123 C C . GLN A 1 282 ? -38.643 -20.088 39.742 1.00 87.44 282 GLN A C 1
ATOM 2125 O O . GLN A 1 282 ? -38.308 -19.761 38.601 1.00 87.44 282 GLN A O 1
ATOM 2130 N N . ASN A 1 283 ? -39.432 -19.314 40.494 1.00 86.06 283 ASN A N 1
ATOM 2131 C CA . ASN A 1 283 ? -39.980 -18.040 40.025 1.00 86.06 283 ASN A CA 1
ATOM 2132 C C . ASN A 1 283 ? -38.893 -16.994 39.761 1.00 86.06 283 ASN A C 1
ATOM 2134 O O . ASN A 1 283 ? -38.914 -16.357 38.702 1.00 86.06 283 ASN A O 1
ATOM 2138 N N . ILE A 1 284 ? -37.940 -16.831 40.687 1.00 86.75 284 ILE A N 1
ATOM 2139 C CA . ILE A 1 284 ? -36.837 -15.881 40.505 1.00 86.75 284 ILE A CA 1
ATOM 2140 C C . ILE A 1 284 ? -35.914 -16.325 39.367 1.00 86.75 284 ILE A C 1
ATOM 2142 O O . ILE A 1 284 ? -35.562 -15.506 38.523 1.00 86.75 284 ILE A O 1
ATOM 2146 N N . ASN A 1 285 ? -35.618 -17.622 39.245 1.00 89.75 285 ASN A N 1
ATOM 2147 C CA . ASN A 1 285 ? -34.783 -18.128 38.155 1.00 89.75 285 ASN A CA 1
ATOM 2148 C C . ASN A 1 285 ? -35.459 -17.982 36.792 1.00 89.75 285 ASN A C 1
ATOM 2150 O O . ASN A 1 285 ? -34.784 -17.675 35.816 1.00 89.75 285 ASN A O 1
ATOM 2154 N N . ARG A 1 286 ? -36.789 -18.112 36.704 1.00 89.44 286 ARG A N 1
ATOM 2155 C CA . ARG A 1 286 ? -37.523 -17.817 35.464 1.00 89.44 286 ARG A CA 1
ATOM 2156 C C . ARG A 1 286 ? -37.385 -16.346 35.056 1.00 89.44 286 ARG A C 1
ATOM 2158 O O . ARG A 1 286 ? -37.219 -16.065 33.871 1.00 89.44 286 ARG A O 1
ATOM 2165 N N . LEU A 1 287 ? -37.450 -15.424 36.020 1.00 89.31 287 LEU A N 1
ATOM 2166 C CA . LEU A 1 287 ? -37.259 -13.990 35.781 1.00 89.31 287 LEU A CA 1
ATOM 2167 C C . LEU A 1 287 ? -35.826 -13.686 35.315 1.00 89.31 287 LEU A C 1
ATOM 2169 O O . LEU A 1 287 ? -35.642 -13.075 34.264 1.00 89.31 287 LEU A O 1
ATOM 2173 N N . LEU A 1 288 ? -34.823 -14.157 36.062 1.00 90.19 288 LEU A N 1
ATOM 2174 C CA . LEU A 1 288 ? -33.409 -13.940 35.740 1.00 90.19 288 LEU A CA 1
ATOM 2175 C C . LEU A 1 288 ? -33.047 -14.554 34.382 1.00 90.19 288 LEU A C 1
ATOM 2177 O O . LEU A 1 288 ? -32.432 -13.885 33.556 1.00 90.19 288 LEU A O 1
ATOM 2181 N N . ASN A 1 289 ? -33.519 -15.769 34.094 1.00 93.38 289 ASN A N 1
ATOM 2182 C CA . ASN A 1 289 ? -33.267 -16.437 32.820 1.00 93.38 289 ASN A CA 1
ATOM 2183 C C . ASN A 1 289 ? -33.900 -15.680 31.641 1.00 93.38 289 ASN A C 1
ATOM 2185 O O . ASN A 1 289 ? -33.247 -15.508 30.618 1.00 93.38 289 ASN A O 1
ATOM 2189 N N . LYS A 1 290 ? -35.116 -15.129 31.788 1.00 92.44 290 LYS A N 1
ATOM 2190 C CA . LYS A 1 290 ? -35.720 -14.267 30.754 1.00 92.44 290 LYS A CA 1
ATOM 2191 C C . LYS A 1 290 ? -34.834 -13.051 30.444 1.00 92.44 290 LYS A C 1
ATOM 2193 O O . LYS A 1 290 ? -34.583 -12.757 29.275 1.00 92.44 290 LYS A O 1
ATOM 2198 N N . ASN A 1 291 ? -34.332 -12.377 31.479 1.00 90.38 291 ASN A N 1
ATOM 2199 C CA . ASN A 1 291 ? -33.464 -11.206 31.329 1.00 90.38 291 ASN A CA 1
ATOM 2200 C C . ASN A 1 291 ? -32.097 -11.588 30.727 1.00 90.38 291 ASN A C 1
ATOM 2202 O O . ASN A 1 291 ? -31.625 -10.930 29.798 1.00 90.38 291 ASN A O 1
ATOM 2206 N N . GLY A 1 292 ? -31.511 -12.708 31.162 1.00 89.88 292 GLY A N 1
ATOM 2207 C CA . GLY A 1 292 ? -30.272 -13.257 30.606 1.00 89.88 292 GLY A CA 1
ATOM 2208 C C . GLY A 1 292 ? -30.401 -13.707 29.146 1.00 89.88 292 GLY A C 1
ATOM 2209 O O . GLY A 1 292 ? -29.490 -13.479 28.352 1.00 89.88 292 GLY A O 1
ATOM 2210 N N . GLN A 1 293 ? -31.536 -14.291 28.749 1.00 92.00 293 GLN A N 1
ATOM 2211 C CA . GLN A 1 293 ? -31.827 -14.646 27.353 1.00 92.00 293 GLN A CA 1
ATOM 2212 C C . GLN A 1 293 ? -31.970 -13.409 26.467 1.00 92.00 293 GLN A C 1
ATOM 2214 O O . GLN A 1 293 ? -31.399 -13.382 25.379 1.00 92.00 293 GLN A O 1
ATOM 2219 N N . SER A 1 294 ? -32.680 -12.376 26.935 1.00 89.25 294 SER A N 1
ATOM 2220 C CA . SER A 1 294 ? -32.831 -11.121 26.188 1.00 89.25 294 SER A CA 1
ATOM 2221 C C . SER A 1 294 ? -31.483 -10.441 25.947 1.00 89.25 294 SER A C 1
ATOM 2223 O O . SER A 1 294 ? -31.217 -9.979 24.838 1.00 89.25 294 SER A O 1
ATOM 2225 N N . LEU A 1 295 ? -30.618 -10.400 26.966 1.00 87.88 295 LEU A N 1
ATOM 2226 C CA . LEU A 1 295 ? -29.276 -9.839 26.833 1.00 87.88 295 LEU A CA 1
ATOM 2227 C C . LEU A 1 295 ? -28.403 -10.692 25.900 1.00 87.88 295 LEU A C 1
ATOM 2229 O O . LEU A 1 295 ? -27.749 -10.159 25.007 1.00 87.88 295 LEU A O 1
ATOM 2233 N N . ALA A 1 296 ? -28.441 -12.018 26.049 1.00 88.81 296 ALA A N 1
ATOM 2234 C CA . ALA A 1 296 ? -27.674 -12.930 25.206 1.00 88.81 296 ALA A CA 1
ATOM 2235 C C . ALA A 1 296 ? -28.092 -12.893 23.731 1.00 88.81 296 ALA A C 1
ATOM 2237 O O . ALA A 1 296 ? -27.230 -13.007 22.866 1.00 88.81 296 ALA A O 1
ATOM 2238 N N . ALA A 1 297 ? -29.380 -12.706 23.432 1.00 87.12 297 ALA A N 1
ATOM 2239 C CA . ALA A 1 297 ? -29.864 -12.574 22.060 1.00 87.12 297 ALA A CA 1
ATOM 2240 C C . ALA A 1 297 ? -29.249 -11.356 21.353 1.00 87.12 297 ALA A C 1
ATOM 2242 O O . ALA A 1 297 ? -28.845 -11.450 20.196 1.00 87.12 297 ALA A O 1
ATOM 2243 N N . VAL A 1 298 ? -29.115 -10.232 22.061 1.00 85.81 298 VAL A N 1
ATOM 2244 C CA . VAL A 1 298 ? -28.469 -9.034 21.506 1.00 85.81 298 VAL A CA 1
ATOM 2245 C C . VAL A 1 298 ? -26.960 -9.200 21.427 1.00 85.81 298 VAL A C 1
ATOM 2247 O O . VAL A 1 298 ? -26.372 -8.852 20.407 1.00 85.81 298 VAL A O 1
ATOM 2250 N N . LEU A 1 299 ? -26.329 -9.815 22.427 1.00 85.44 299 LEU A N 1
ATOM 2251 C CA . LEU A 1 299 ? -24.896 -10.115 22.366 1.00 85.44 299 LEU A CA 1
ATOM 2252 C C . LEU A 1 299 ? -24.541 -11.071 21.221 1.00 85.44 299 LEU A C 1
ATOM 2254 O O . LEU A 1 299 ? -23.513 -10.885 20.582 1.00 85.44 299 LEU A O 1
ATOM 2258 N N . ALA A 1 300 ? -25.399 -12.047 20.920 1.00 83.75 300 ALA A N 1
ATOM 2259 C CA . ALA A 1 300 ? -25.206 -12.966 19.801 1.00 83.75 300 ALA A CA 1
ATOM 2260 C C . ALA A 1 300 ? -25.290 -12.270 18.432 1.00 83.75 300 ALA A C 1
ATOM 2262 O O . ALA A 1 300 ? -24.692 -12.751 17.475 1.00 83.75 300 ALA A O 1
ATOM 2263 N N . SER A 1 301 ? -26.001 -11.140 18.340 1.00 79.31 301 SER A N 1
ATOM 2264 C CA . SER A 1 301 ? -26.059 -10.330 17.115 1.00 79.31 301 SER A CA 1
ATOM 2265 C C . SER A 1 301 ? -24.813 -9.468 16.890 1.00 79.31 301 SER A C 1
ATOM 2267 O O . SER A 1 301 ? -24.583 -9.026 15.770 1.00 79.31 301 SER A O 1
ATOM 2269 N N . ILE A 1 302 ? -23.990 -9.261 17.926 1.00 76.44 302 ILE A N 1
ATOM 2270 C CA . ILE A 1 302 ? -22.728 -8.521 17.836 1.00 76.44 302 ILE A CA 1
ATOM 2271 C C . ILE A 1 302 ? -21.654 -9.509 17.367 1.00 76.44 302 ILE A C 1
ATOM 2273 O O . ILE A 1 302 ? -20.965 -10.158 18.158 1.00 76.44 302 ILE A O 1
ATOM 2277 N N . GLU A 1 303 ? -21.555 -9.685 16.053 1.00 61.25 303 GLU A N 1
ATOM 2278 C CA . GLU A 1 303 ? -20.617 -10.622 15.443 1.00 61.25 303 GLU A CA 1
ATOM 2279 C C . GLU A 1 303 ? -19.161 -10.213 15.754 1.00 61.25 303 GLU A C 1
ATOM 2281 O O . GLU A 1 303 ? -18.753 -9.061 15.561 1.00 61.25 303 GLU A O 1
ATOM 2286 N N . LYS A 1 304 ? -18.332 -11.165 16.216 1.00 58.06 304 LYS A N 1
ATOM 2287 C CA . LYS A 1 304 ? -16.876 -10.971 16.350 1.00 58.06 304 LYS A CA 1
ATOM 2288 C C . LYS A 1 304 ? -16.267 -10.897 14.955 1.00 58.06 304 LYS A C 1
ATOM 2290 O O . LYS A 1 304 ? -15.739 -11.881 14.445 1.00 58.06 304 LYS A O 1
ATOM 2295 N N . GLY A 1 305 ? -16.379 -9.746 14.303 1.00 57.66 305 GLY A N 1
ATOM 2296 C CA . GLY A 1 305 ? -15.898 -9.643 12.936 1.00 57.66 305 GLY A CA 1
ATOM 2297 C C . GLY A 1 305 ? -14.390 -9.865 12.878 1.00 57.66 305 GLY A C 1
ATOM 2298 O O . GLY A 1 305 ? -13.615 -9.213 13.577 1.00 57.66 305 GLY A O 1
ATOM 2299 N N . ASN A 1 306 ? -14.003 -10.795 12.016 1.00 60.50 306 ASN A N 1
ATOM 2300 C CA . ASN A 1 306 ? -12.658 -11.349 11.930 1.00 60.50 306 ASN A CA 1
ATOM 2301 C C . ASN A 1 306 ? -11.723 -10.503 11.048 1.00 60.50 306 ASN A C 1
ATOM 2303 O O . ASN A 1 306 ? -10.741 -11.004 10.502 1.00 60.50 306 ASN A O 1
ATOM 2307 N N . GLN A 1 307 ? -12.058 -9.226 10.846 1.00 72.06 307 GLN A N 1
ATOM 2308 C CA . GLN A 1 307 ? -11.279 -8.356 9.982 1.00 72.06 307 GLN A CA 1
ATOM 2309 C C . GLN A 1 307 ? -9.940 -8.042 10.635 1.00 72.06 307 GLN A C 1
ATOM 2311 O O . GLN A 1 307 ? -9.867 -7.458 11.723 1.00 72.06 307 GLN A O 1
ATOM 2316 N N . LYS A 1 308 ? -8.876 -8.451 9.945 1.00 82.44 308 LYS A N 1
ATOM 2317 C CA . LYS A 1 308 ? -7.509 -8.142 10.331 1.00 82.44 308 LYS A CA 1
ATOM 2318 C C . LYS A 1 308 ? -7.271 -6.649 10.114 1.00 82.44 308 LYS A C 1
ATOM 2320 O O . LYS A 1 308 ? -7.597 -6.111 9.060 1.00 82.44 308 LYS A O 1
ATOM 2325 N N . ARG A 1 309 ? -6.676 -6.001 11.112 1.00 85.81 309 ARG A N 1
ATOM 2326 C CA . ARG A 1 309 ? -6.169 -4.633 10.993 1.00 85.81 309 ARG A CA 1
ATOM 2327 C C . ARG A 1 309 ? -5.189 -4.553 9.803 1.00 85.81 309 ARG A C 1
ATOM 2329 O O . ARG A 1 309 ? -4.320 -5.426 9.720 1.00 85.81 309 ARG A O 1
ATOM 2336 N N . PRO A 1 310 ? -5.302 -3.551 8.911 1.00 89.62 310 PRO A N 1
ATOM 2337 C CA . PRO A 1 310 ? -4.326 -3.348 7.846 1.00 89.62 310 PRO A CA 1
ATOM 2338 C C . PRO A 1 310 ? -2.939 -3.054 8.424 1.00 89.62 310 PRO A C 1
ATOM 2340 O O . PRO A 1 310 ? -2.799 -2.236 9.334 1.00 89.62 310 PRO A O 1
ATOM 2343 N N . ASP A 1 311 ? -1.923 -3.734 7.900 1.00 91.00 311 ASP A N 1
ATOM 2344 C CA . ASP A 1 311 ? -0.531 -3.512 8.282 1.00 91.00 311 ASP A CA 1
ATOM 2345 C C . ASP A 1 311 ? 0.014 -2.286 7.529 1.00 91.00 311 ASP A C 1
ATOM 2347 O O . ASP A 1 311 ? -0.257 -2.105 6.338 1.00 91.00 311 ASP A O 1
ATOM 2351 N N . PHE A 1 312 ? 0.797 -1.441 8.208 1.00 92.56 312 PHE A N 1
ATOM 2352 C CA . PHE A 1 312 ? 1.416 -0.285 7.559 1.00 92.56 312 PHE A CA 1
ATOM 2353 C C . PHE A 1 312 ? 2.379 -0.769 6.459 1.00 92.56 312 PHE A C 1
ATOM 2355 O O . PHE A 1 312 ? 3.217 -1.637 6.729 1.00 92.56 312 PHE A O 1
ATOM 2362 N N . PRO A 1 313 ? 2.289 -0.246 5.222 1.00 92.56 313 PRO A N 1
ATOM 2363 C CA . PRO A 1 313 ? 3.056 -0.776 4.103 1.00 92.56 313 PRO A CA 1
ATOM 2364 C C . PRO A 1 313 ? 4.556 -0.589 4.338 1.00 92.56 313 PRO A C 1
ATOM 2366 O O . PRO A 1 313 ? 4.992 0.449 4.836 1.00 92.56 313 PRO A O 1
ATOM 2369 N N . THR A 1 314 ? 5.373 -1.565 3.942 1.00 91.19 314 THR A N 1
ATOM 2370 C CA . THR A 1 314 ? 6.836 -1.409 3.892 1.00 91.19 314 THR A CA 1
ATOM 2371 C C . THR A 1 314 ? 7.232 -0.338 2.873 1.00 91.19 314 THR A C 1
ATOM 2373 O O . THR A 1 314 ? 6.424 0.032 2.024 1.00 91.19 314 THR A O 1
ATOM 2376 N N . VAL A 1 315 ? 8.465 0.170 2.958 1.00 89.06 315 VAL A N 1
ATOM 2377 C CA . VAL A 1 315 ? 9.009 1.097 1.950 1.00 89.06 315 VAL A CA 1
ATOM 2378 C C . VAL A 1 315 ? 8.968 0.421 0.577 1.00 89.06 315 VAL A C 1
ATOM 2380 O O . VAL A 1 315 ? 9.314 -0.760 0.473 1.00 89.06 315 VAL A O 1
ATOM 2383 N N . ALA A 1 316 ? 8.540 1.152 -0.452 1.00 89.25 316 ALA A N 1
ATOM 2384 C CA . ALA A 1 316 ? 8.518 0.672 -1.823 1.00 89.25 316 ALA A CA 1
ATOM 2385 C C . ALA A 1 316 ? 9.914 0.274 -2.301 1.00 89.25 316 ALA A C 1
ATOM 2387 O O . ALA A 1 316 ? 10.863 1.057 -2.260 1.00 89.25 316 ALA A O 1
ATOM 2388 N N . GLY A 1 317 ? 10.025 -0.965 -2.773 1.00 88.38 317 GLY A N 1
ATOM 2389 C CA . GLY A 1 317 ? 11.195 -1.443 -3.488 1.00 88.38 317 GLY A CA 1
ATOM 2390 C C . GLY A 1 317 ? 11.057 -1.250 -4.996 1.00 88.38 317 GLY A C 1
ATOM 2391 O O . GLY A 1 317 ? 9.969 -1.053 -5.534 1.00 88.38 317 GLY A O 1
ATOM 2392 N N . VAL A 1 318 ? 12.171 -1.419 -5.709 1.00 87.69 318 VAL A N 1
ATOM 2393 C CA . VAL A 1 318 ? 12.198 -1.433 -7.183 1.00 87.69 318 VAL A CA 1
ATOM 2394 C C . VAL A 1 318 ? 11.215 -2.458 -7.755 1.00 87.69 318 VAL A C 1
ATOM 2396 O O . VAL A 1 318 ? 10.506 -2.156 -8.708 1.00 87.69 318 VAL A O 1
ATOM 2399 N N . GLY A 1 319 ? 11.125 -3.647 -7.152 1.00 88.81 319 GLY A N 1
ATOM 2400 C CA . GLY A 1 319 ? 10.183 -4.689 -7.575 1.00 88.81 319 GLY A CA 1
ATOM 2401 C C . GLY A 1 319 ? 8.719 -4.249 -7.498 1.00 88.81 319 GLY A C 1
ATOM 2402 O O . GLY A 1 319 ? 7.944 -4.560 -8.399 1.00 88.81 319 GLY A O 1
ATOM 2403 N N . ASP A 1 320 ? 8.365 -3.457 -6.482 1.00 89.81 320 ASP A N 1
ATOM 2404 C CA . ASP A 1 320 ? 7.003 -2.953 -6.307 1.00 89.81 320 ASP A CA 1
ATOM 2405 C C . ASP A 1 320 ? 6.621 -1.991 -7.437 1.00 89.81 320 ASP A C 1
ATOM 2407 O O . ASP A 1 320 ? 5.482 -1.988 -7.874 1.00 89.81 320 ASP A O 1
ATOM 2411 N N . THR A 1 321 ? 7.558 -1.230 -8.008 1.00 91.50 321 THR A N 1
ATOM 2412 C CA . THR A 1 321 ? 7.239 -0.310 -9.121 1.00 91.50 321 THR A CA 1
ATOM 2413 C C . THR A 1 321 ? 6.691 -1.028 -10.362 1.00 91.50 321 THR A C 1
ATOM 2415 O O . THR A 1 321 ? 5.901 -0.458 -11.121 1.00 91.50 321 THR A O 1
ATOM 2418 N N . PHE A 1 322 ? 7.058 -2.298 -10.569 1.00 92.56 322 PHE A N 1
ATOM 2419 C CA . PHE A 1 322 ? 6.576 -3.098 -11.698 1.00 92.56 322 PHE A CA 1
ATOM 2420 C C . PHE A 1 322 ? 5.161 -3.637 -11.494 1.00 92.56 322 PHE A C 1
ATOM 2422 O O . PHE A 1 322 ? 4.480 -3.905 -12.484 1.00 92.56 322 PHE A O 1
ATOM 2429 N N . THR A 1 323 ? 4.674 -3.754 -10.254 1.00 92.12 323 THR A N 1
ATOM 2430 C CA . THR A 1 323 ? 3.269 -4.128 -10.017 1.00 92.12 323 THR A CA 1
ATOM 2431 C C . THR A 1 323 ? 2.322 -2.994 -10.422 1.00 92.12 323 THR A C 1
ATOM 2433 O O . THR A 1 323 ? 1.206 -3.256 -10.865 1.00 92.12 323 THR A O 1
ATOM 2436 N N . TYR A 1 324 ? 2.808 -1.747 -10.400 1.00 91.00 324 TYR A N 1
ATOM 2437 C CA . TYR A 1 324 ? 2.087 -0.544 -10.832 1.00 91.00 324 TYR A CA 1
ATOM 2438 C C . TYR A 1 324 ? 2.381 -0.126 -12.281 1.00 91.00 324 TYR A C 1
ATOM 2440 O O . TYR A 1 324 ? 2.053 0.992 -12.679 1.00 91.00 324 TYR A O 1
ATOM 2448 N N . LEU A 1 325 ? 2.947 -1.011 -13.112 1.00 90.06 325 LEU A N 1
ATOM 2449 C CA . LEU A 1 325 ? 3.305 -0.683 -14.501 1.00 90.06 325 LEU A CA 1
ATOM 2450 C C . LEU A 1 325 ? 2.118 -0.156 -15.320 1.00 90.06 325 LEU A C 1
ATOM 2452 O O . LEU A 1 325 ? 2.281 0.773 -16.109 1.00 90.06 325 LEU A O 1
ATOM 2456 N N . GLY A 1 326 ? 0.915 -0.686 -15.078 1.00 89.69 326 GLY A N 1
ATOM 2457 C CA . GLY A 1 326 ? -0.316 -0.193 -15.700 1.00 89.69 326 GLY A CA 1
ATOM 2458 C C . GLY A 1 326 ? -0.719 1.214 -15.244 1.00 89.69 326 GLY A C 1
ATOM 2459 O O . GLY A 1 326 ? -1.220 1.993 -16.050 1.00 89.69 326 GLY A O 1
ATOM 2460 N N . HIS A 1 327 ? -0.454 1.570 -13.983 1.00 90.69 327 HIS A N 1
ATOM 2461 C CA . HIS A 1 327 ? -0.741 2.904 -13.449 1.00 90.69 327 HIS A CA 1
ATOM 2462 C C . HIS A 1 327 ? 0.191 3.964 -14.058 1.00 90.69 327 HIS A C 1
ATOM 2464 O O . HIS A 1 327 ? -0.231 5.082 -14.346 1.00 90.69 327 HIS A O 1
ATOM 2470 N N . PHE A 1 328 ? 1.441 3.584 -14.341 1.00 93.62 328 PHE A N 1
ATOM 2471 C CA . PHE A 1 328 ? 2.457 4.441 -14.958 1.00 93.62 328 PHE A CA 1
ATOM 2472 C C . PHE A 1 328 ? 2.729 4.079 -16.427 1.00 93.62 328 PHE A C 1
ATOM 2474 O O . PHE A 1 328 ? 3.857 4.214 -16.914 1.00 93.62 328 PHE A O 1
ATOM 2481 N N . ALA A 1 329 ? 1.700 3.630 -17.155 1.00 91.19 329 ALA A N 1
ATOM 2482 C CA . ALA A 1 329 ? 1.819 3.189 -18.546 1.00 91.19 329 ALA A CA 1
ATOM 2483 C C . ALA A 1 329 ? 2.499 4.217 -19.480 1.00 91.19 329 ALA A C 1
ATOM 2485 O O . ALA A 1 329 ? 3.352 3.814 -20.270 1.00 91.19 329 ALA A O 1
ATOM 2486 N N . PRO A 1 330 ? 2.224 5.537 -19.396 1.00 92.75 330 PRO A N 1
ATOM 2487 C CA . PRO A 1 330 ? 2.905 6.510 -20.251 1.00 92.75 330 PRO A CA 1
ATOM 2488 C C . PRO A 1 330 ? 4.418 6.580 -20.002 1.00 92.75 330 PRO A C 1
ATOM 2490 O O . PRO A 1 330 ? 5.197 6.635 -20.952 1.00 92.75 330 PRO A O 1
ATOM 2493 N N . ILE A 1 331 ? 4.841 6.544 -18.733 1.00 91.56 331 ILE A N 1
ATOM 2494 C CA . ILE A 1 331 ? 6.259 6.611 -18.358 1.00 91.56 331 ILE A CA 1
ATOM 2495 C C . ILE A 1 331 ? 6.961 5.321 -18.780 1.00 91.56 331 ILE A C 1
ATOM 2497 O O . ILE A 1 331 ? 8.005 5.388 -19.425 1.00 91.56 331 ILE A O 1
ATOM 2501 N N . SER A 1 332 ? 6.374 4.159 -18.472 1.00 92.38 332 SER A N 1
ATOM 2502 C CA . SER A 1 332 ? 6.941 2.863 -18.864 1.00 92.38 332 SER A CA 1
ATOM 2503 C C . SER A 1 332 ? 7.032 2.704 -20.383 1.00 92.38 332 SER A C 1
ATOM 2505 O O . SER A 1 332 ? 8.042 2.221 -20.886 1.00 92.38 332 SER A O 1
ATOM 2507 N N . LEU A 1 333 ? 6.034 3.161 -21.143 1.00 93.12 333 LEU A N 1
ATOM 2508 C CA . LEU A 1 333 ? 6.078 3.101 -22.602 1.00 93.12 333 LEU A CA 1
ATOM 2509 C C . LEU A 1 333 ? 7.212 3.966 -23.165 1.00 93.12 333 LEU A C 1
ATOM 2511 O O . LEU A 1 333 ? 7.961 3.509 -24.028 1.00 93.12 333 LEU A O 1
ATOM 2515 N N . LEU A 1 334 ? 7.366 5.197 -22.672 1.00 91.06 334 LEU A N 1
ATOM 2516 C CA . LEU A 1 334 ? 8.425 6.099 -23.127 1.00 91.06 334 LEU A CA 1
ATOM 2517 C C . LEU A 1 334 ? 9.817 5.555 -22.797 1.00 91.06 334 LEU A C 1
ATOM 2519 O O . LEU A 1 334 ? 10.675 5.516 -23.680 1.00 91.06 334 LEU A O 1
ATOM 2523 N N . THR A 1 335 ? 10.041 5.093 -21.565 1.00 91.50 335 THR A N 1
ATOM 2524 C CA . THR A 1 335 ? 11.340 4.526 -21.177 1.00 91.50 335 THR A CA 1
ATOM 2525 C C . THR A 1 335 ? 11.638 3.242 -21.949 1.00 91.50 335 THR A C 1
ATOM 2527 O O . THR A 1 335 ? 12.762 3.061 -22.412 1.00 91.50 335 THR A O 1
ATOM 2530 N N . PHE A 1 336 ? 10.641 2.386 -22.187 1.00 92.62 336 PHE A N 1
ATOM 2531 C CA . PHE A 1 336 ? 10.799 1.180 -23.004 1.00 92.62 336 PHE A CA 1
ATOM 2532 C C . PHE A 1 336 ? 11.148 1.507 -24.463 1.00 92.62 336 PHE A C 1
ATOM 2534 O O . PHE A 1 336 ? 12.015 0.867 -25.066 1.00 92.62 336 PHE A O 1
ATOM 2541 N N . ILE A 1 337 ? 10.505 2.524 -25.045 1.00 91.75 337 ILE A N 1
ATOM 2542 C CA . ILE A 1 337 ? 10.794 2.947 -26.418 1.00 91.75 337 ILE A CA 1
ATOM 2543 C C . ILE A 1 337 ? 12.231 3.456 -26.534 1.00 91.75 337 ILE A C 1
ATOM 2545 O O . ILE A 1 337 ? 12.949 3.050 -27.449 1.00 91.75 337 ILE A O 1
ATOM 2549 N N . ILE A 1 338 ? 12.651 4.319 -25.609 1.00 89.25 338 ILE A N 1
ATOM 2550 C CA . ILE A 1 338 ? 13.970 4.958 -25.646 1.00 89.25 338 ILE A CA 1
ATOM 2551 C C . ILE A 1 338 ? 15.086 3.934 -25.407 1.00 89.25 338 ILE A C 1
ATOM 2553 O O . ILE A 1 338 ? 16.061 3.914 -26.157 1.00 89.25 338 ILE A O 1
ATOM 2557 N N . GLU A 1 339 ? 14.932 3.057 -24.414 1.00 88.75 339 GLU A N 1
ATOM 2558 C CA . GLU A 1 339 ? 16.008 2.153 -23.983 1.00 88.75 339 GLU A CA 1
ATOM 2559 C C . GLU A 1 339 ? 16.069 0.836 -24.773 1.00 88.75 339 GLU A C 1
ATOM 2561 O O . GLU A 1 339 ? 17.104 0.169 -24.786 1.00 88.75 339 GLU A O 1
ATOM 2566 N N . LEU A 1 340 ? 14.981 0.443 -25.447 1.00 90.75 340 LEU A N 1
ATOM 2567 C CA . LEU A 1 340 ? 14.843 -0.890 -26.048 1.00 90.75 340 LEU A CA 1
ATOM 2568 C C . LEU A 1 340 ? 14.417 -0.840 -27.516 1.00 90.75 340 LEU A C 1
ATOM 2570 O O . LEU A 1 340 ? 15.122 -1.361 -28.386 1.00 90.75 340 LEU A O 1
ATOM 2574 N N . VAL A 1 341 ? 13.291 -0.189 -27.819 1.00 91.06 341 VAL A N 1
ATOM 2575 C CA . VAL A 1 341 ? 12.751 -0.159 -29.192 1.00 91.06 341 VAL A CA 1
ATOM 2576 C C . VAL A 1 341 ? 13.673 0.619 -30.122 1.00 91.06 341 VAL A C 1
ATOM 2578 O O . VAL A 1 341 ? 13.925 0.178 -31.245 1.00 91.06 341 VAL A O 1
ATOM 2581 N N . TRP A 1 342 ? 14.199 1.755 -29.670 1.00 88.81 342 TRP A N 1
ATOM 2582 C CA . TRP A 1 342 ? 15.026 2.628 -30.492 1.00 88.81 342 TRP A CA 1
ATOM 2583 C C . TRP A 1 342 ? 16.360 1.978 -30.911 1.00 88.81 342 TRP A C 1
ATOM 2585 O O . TRP A 1 342 ? 16.607 1.906 -32.120 1.00 88.81 342 TRP A O 1
ATOM 2595 N N . PRO A 1 343 ? 17.188 1.410 -30.004 1.00 87.44 343 PRO A N 1
ATOM 2596 C CA . PRO A 1 343 ? 18.416 0.712 -30.399 1.00 87.44 343 PRO A CA 1
ATOM 2597 C C . PRO A 1 343 ? 18.170 -0.477 -31.336 1.00 87.44 343 PRO A C 1
ATOM 2599 O O . PRO A 1 343 ? 18.876 -0.639 -32.334 1.00 87.44 343 PRO A O 1
ATOM 2602 N N . ILE A 1 344 ? 17.137 -1.283 -31.062 1.00 88.75 344 ILE A N 1
ATOM 2603 C CA . ILE A 1 344 ? 16.783 -2.433 -31.906 1.00 88.75 344 ILE A CA 1
ATOM 2604 C C . ILE A 1 344 ? 16.326 -1.964 -33.291 1.00 88.75 344 ILE A C 1
ATOM 2606 O O . ILE A 1 344 ? 16.734 -2.537 -34.301 1.00 88.75 344 ILE A O 1
ATOM 2610 N N . SER A 1 345 ? 15.528 -0.897 -33.360 1.00 88.94 345 SER A N 1
ATOM 2611 C CA . SER A 1 345 ? 15.078 -0.324 -34.631 1.00 88.94 345 SER A CA 1
ATOM 2612 C C . SER A 1 345 ? 16.259 0.157 -35.468 1.00 88.94 345 SER A C 1
ATOM 2614 O O . SER A 1 345 ? 16.339 -0.178 -36.649 1.00 88.94 345 SER A O 1
ATOM 2616 N N . LEU A 1 346 ? 17.216 0.869 -34.860 1.00 86.56 346 LEU A N 1
ATOM 2617 C CA . LEU A 1 346 ? 18.447 1.284 -35.543 1.00 86.56 346 LEU A CA 1
ATOM 2618 C C . LEU A 1 346 ? 19.218 0.079 -36.091 1.00 86.56 346 LEU A C 1
ATOM 2620 O O . LEU A 1 346 ? 19.616 0.087 -37.254 1.00 86.56 346 LEU A O 1
ATOM 2624 N N . TRP A 1 347 ? 19.364 -0.986 -35.301 1.00 89.06 347 TRP A N 1
ATOM 2625 C CA . TRP A 1 347 ? 20.013 -2.214 -35.759 1.00 89.06 347 TRP A CA 1
ATOM 2626 C C . TRP A 1 347 ? 19.302 -2.844 -36.967 1.00 89.06 347 TRP A C 1
ATOM 2628 O O . TRP A 1 347 ? 19.961 -3.223 -37.940 1.00 89.06 347 TRP A O 1
ATOM 2638 N N . ILE A 1 348 ? 17.966 -2.917 -36.938 1.00 87.00 348 ILE A N 1
ATOM 2639 C CA . ILE A 1 348 ? 17.154 -3.451 -38.043 1.00 87.00 348 ILE A CA 1
ATOM 2640 C C . ILE A 1 348 ? 17.339 -2.595 -39.303 1.00 87.00 348 ILE A C 1
ATOM 2642 O O . ILE A 1 348 ? 17.599 -3.142 -40.378 1.00 87.00 348 ILE A O 1
ATOM 2646 N N . TYR A 1 349 ? 17.256 -1.267 -39.186 1.00 86.69 349 TYR A N 1
ATOM 2647 C CA . TYR A 1 349 ? 17.432 -0.361 -40.324 1.00 86.69 349 TYR A CA 1
ATOM 2648 C C . TYR A 1 349 ? 18.833 -0.470 -40.938 1.00 86.69 349 TYR A C 1
ATOM 2650 O O . TYR A 1 349 ? 18.955 -0.592 -42.162 1.00 86.69 349 TYR A O 1
ATOM 2658 N N . THR A 1 350 ? 19.885 -0.519 -40.115 1.00 85.00 350 THR A N 1
ATOM 2659 C CA . THR A 1 350 ? 21.260 -0.712 -40.597 1.00 85.00 350 THR A CA 1
ATOM 2660 C C . THR A 1 350 ? 21.420 -2.065 -41.294 1.00 85.00 350 THR A C 1
ATOM 2662 O O . THR A 1 350 ? 22.035 -2.146 -42.363 1.00 85.00 350 THR A O 1
ATOM 2665 N N . LEU A 1 351 ? 20.820 -3.133 -40.756 1.00 84.75 351 LEU A N 1
ATOM 2666 C CA . LEU A 1 351 ? 20.842 -4.447 -41.394 1.00 84.75 351 LEU A CA 1
ATOM 2667 C C . LEU A 1 351 ? 20.166 -4.433 -42.774 1.00 84.75 351 LEU A C 1
ATOM 2669 O O . LEU A 1 351 ? 20.733 -4.963 -43.736 1.00 84.75 351 LEU A O 1
ATOM 2673 N N . ILE A 1 352 ? 18.977 -3.837 -42.888 1.00 85.75 352 ILE A N 1
ATOM 2674 C CA . ILE A 1 352 ? 18.258 -3.714 -44.165 1.00 85.75 352 ILE A CA 1
ATOM 2675 C C . ILE A 1 352 ? 19.122 -2.948 -45.174 1.00 85.75 352 ILE A C 1
ATOM 2677 O O . ILE A 1 352 ? 19.322 -3.414 -46.299 1.00 85.75 352 ILE A O 1
ATOM 2681 N N . GLY A 1 353 ? 19.713 -1.826 -44.755 1.00 84.62 353 GLY A N 1
ATOM 2682 C CA . GLY A 1 353 ? 20.591 -1.018 -45.600 1.00 84.62 353 GLY A CA 1
ATOM 2683 C C . GLY A 1 353 ? 21.860 -1.748 -46.061 1.00 84.62 353 GLY A C 1
ATOM 2684 O O . GLY A 1 353 ? 22.327 -1.522 -47.181 1.00 84.62 353 GLY A O 1
ATOM 2685 N N . LEU A 1 354 ? 22.429 -2.630 -45.233 1.00 84.25 354 LEU A N 1
ATOM 2686 C CA . LEU A 1 354 ? 23.583 -3.461 -45.600 1.00 84.25 354 LEU A CA 1
ATOM 2687 C C . LEU A 1 354 ? 23.200 -4.604 -46.541 1.00 84.25 354 LEU A C 1
ATOM 2689 O O . LEU A 1 354 ? 23.903 -4.842 -47.522 1.00 84.25 354 LEU A O 1
ATOM 2693 N N . ARG A 1 355 ? 22.079 -5.287 -46.286 1.00 83.88 355 ARG A N 1
ATOM 2694 C CA . ARG A 1 355 ? 21.579 -6.345 -47.178 1.00 83.88 355 ARG A CA 1
ATOM 2695 C C . ARG A 1 355 ? 21.257 -5.804 -48.566 1.00 83.88 355 ARG A C 1
ATOM 2697 O O . ARG A 1 355 ? 21.632 -6.427 -49.555 1.00 83.88 355 ARG A O 1
ATOM 2704 N N . TRP A 1 356 ? 20.631 -4.630 -48.637 1.00 83.56 356 TRP A N 1
ATOM 2705 C CA . TRP A 1 356 ? 20.361 -3.957 -49.905 1.00 83.56 356 TRP A CA 1
ATOM 2706 C C . TRP A 1 356 ? 21.651 -3.603 -50.657 1.00 83.56 356 TRP A C 1
ATOM 2708 O O . TRP A 1 356 ? 21.762 -3.866 -51.851 1.00 83.56 356 TRP A O 1
ATOM 2718 N N . ALA A 1 357 ? 22.661 -3.077 -49.956 1.00 83.50 357 ALA A N 1
ATOM 2719 C CA . ALA A 1 357 ? 23.955 -2.762 -50.561 1.00 83.50 357 ALA A CA 1
ATOM 2720 C C . ALA A 1 357 ? 24.662 -4.010 -51.121 1.00 83.50 357 ALA A C 1
ATOM 2722 O O . ALA A 1 357 ? 25.121 -3.981 -52.262 1.00 83.50 357 ALA A O 1
ATOM 2723 N N . ASN A 1 358 ? 24.683 -5.112 -50.364 1.00 81.06 358 ASN A N 1
ATOM 2724 C CA . ASN A 1 358 ? 25.253 -6.382 -50.826 1.00 81.06 358 ASN A CA 1
ATOM 2725 C C . ASN A 1 358 ? 24.513 -6.909 -52.068 1.00 81.06 358 ASN A C 1
ATOM 2727 O O . ASN A 1 358 ? 25.139 -7.399 -53.003 1.00 81.06 358 ASN A O 1
ATOM 2731 N N . HIS A 1 359 ? 23.183 -6.780 -52.106 1.00 81.62 359 HIS A N 1
ATOM 2732 C CA . HIS A 1 359 ? 22.385 -7.190 -53.261 1.00 81.62 359 HIS A CA 1
ATOM 2733 C C . HIS A 1 359 ? 22.712 -6.366 -54.519 1.00 81.62 359 HIS A C 1
ATOM 2735 O O . HIS A 1 359 ? 22.904 -6.932 -55.595 1.00 81.62 359 HIS A O 1
ATOM 2741 N N . LEU A 1 360 ? 22.850 -5.042 -54.384 1.00 83.50 360 LEU A N 1
ATOM 2742 C CA . LEU A 1 360 ? 23.263 -4.168 -55.488 1.00 83.50 360 LEU A CA 1
ATOM 2743 C C . LEU A 1 360 ? 24.674 -4.493 -56.000 1.00 83.50 360 LEU A C 1
ATOM 2745 O O . LEU A 1 360 ? 24.920 -4.415 -57.205 1.00 83.50 360 LEU A O 1
ATOM 2749 N N . GLU A 1 361 ? 25.597 -4.861 -55.110 1.00 84.31 361 GLU A N 1
ATOM 2750 C CA . GLU A 1 361 ? 26.955 -5.269 -55.483 1.00 84.31 361 GLU A CA 1
ATOM 2751 C C . GLU A 1 361 ? 26.954 -6.574 -56.290 1.00 84.31 361 GLU A C 1
ATOM 2753 O O . GLU A 1 361 ? 27.606 -6.645 -57.332 1.00 84.31 361 GLU A O 1
ATOM 2758 N N . ILE A 1 362 ? 26.149 -7.561 -55.887 1.00 84.50 362 ILE A N 1
ATOM 2759 C CA . ILE A 1 362 ? 25.966 -8.809 -56.646 1.00 84.50 362 ILE A CA 1
ATOM 2760 C C . ILE A 1 362 ? 25.440 -8.508 -58.055 1.00 84.50 362 ILE A C 1
ATOM 2762 O O . ILE A 1 362 ? 26.039 -8.945 -59.038 1.00 84.50 362 ILE A O 1
ATOM 2766 N N . ILE A 1 363 ? 24.392 -7.683 -58.174 1.00 84.75 363 ILE A N 1
ATOM 2767 C CA . ILE A 1 363 ? 23.835 -7.282 -59.479 1.00 84.75 363 ILE A CA 1
ATOM 2768 C C . ILE A 1 363 ? 24.896 -6.583 -60.343 1.00 84.75 363 ILE A C 1
ATOM 2770 O O . ILE A 1 363 ? 24.955 -6.789 -61.559 1.00 84.75 363 ILE A O 1
ATOM 2774 N N . ARG A 1 364 ? 25.744 -5.740 -59.741 1.00 86.75 364 ARG A N 1
ATOM 2775 C CA . ARG A 1 364 ? 26.831 -5.058 -60.455 1.00 86.75 364 ARG A CA 1
ATOM 2776 C C . ARG A 1 364 ? 27.851 -6.053 -61.006 1.00 86.75 364 ARG A C 1
ATOM 2778 O O . ARG A 1 364 ? 28.188 -5.963 -62.187 1.00 86.75 364 ARG A O 1
ATOM 2785 N N . ILE A 1 365 ? 28.303 -6.996 -60.182 1.00 86.69 365 ILE A N 1
ATOM 2786 C CA . ILE A 1 365 ? 29.272 -8.029 -60.576 1.00 86.69 365 ILE A CA 1
ATOM 2787 C C . ILE A 1 365 ? 28.700 -8.893 -61.707 1.00 86.69 365 ILE A C 1
ATOM 2789 O O . ILE A 1 365 ? 29.386 -9.141 -62.700 1.00 86.69 365 ILE A O 1
ATOM 2793 N N . GLU A 1 366 ? 27.432 -9.300 -61.613 1.00 88.31 366 GLU A N 1
ATOM 2794 C CA . GLU A 1 366 ? 26.758 -10.075 -62.662 1.00 88.31 366 GLU A CA 1
ATOM 2795 C C . GLU A 1 366 ? 26.678 -9.311 -63.991 1.00 88.31 366 GLU A C 1
ATOM 2797 O O . GLU A 1 366 ? 26.950 -9.879 -65.054 1.00 88.31 366 GLU A O 1
ATOM 2802 N N . ARG A 1 367 ? 26.373 -8.006 -63.949 1.00 86.56 367 ARG A N 1
ATOM 2803 C CA . ARG A 1 367 ? 26.370 -7.146 -65.145 1.00 86.56 367 ARG A CA 1
ATOM 2804 C C . ARG A 1 367 ? 27.763 -7.008 -65.756 1.00 86.56 367 ARG A C 1
ATOM 2806 O O . ARG A 1 367 ? 27.901 -7.134 -66.973 1.00 86.56 367 ARG A O 1
ATOM 2813 N N . GLU A 1 368 ? 28.792 -6.774 -64.944 1.00 87.62 368 GLU A N 1
ATOM 2814 C CA . GLU A 1 368 ? 30.179 -6.666 -65.417 1.00 87.62 368 GLU A CA 1
ATOM 2815 C C . GLU A 1 368 ? 30.656 -7.991 -66.047 1.00 87.62 368 GLU A C 1
ATOM 2817 O O . GLU A 1 368 ? 31.225 -7.994 -67.145 1.00 87.62 368 GLU A O 1
ATOM 2822 N N . ALA A 1 369 ? 30.320 -9.130 -65.435 1.00 85.12 369 ALA A N 1
ATOM 2823 C CA . ALA A 1 369 ? 30.602 -10.456 -65.982 1.00 85.12 369 ALA A CA 1
ATOM 2824 C C . ALA A 1 369 ? 29.864 -10.718 -67.309 1.00 85.12 369 ALA A C 1
ATOM 2826 O O . ALA A 1 369 ? 30.453 -11.264 -68.249 1.00 85.12 369 ALA A O 1
ATOM 2827 N N . ALA A 1 370 ? 28.599 -10.301 -67.430 1.00 85.19 370 ALA A N 1
ATOM 2828 C CA . ALA A 1 370 ? 27.827 -10.427 -68.667 1.00 85.19 370 ALA A CA 1
ATOM 2829 C C . ALA A 1 370 ? 28.434 -9.601 -69.816 1.00 85.19 370 ALA A C 1
ATOM 2831 O O . ALA A 1 370 ? 28.552 -10.091 -70.945 1.00 85.19 370 ALA A O 1
ATOM 2832 N N . VAL A 1 371 ? 28.898 -8.378 -69.531 1.00 86.62 371 VAL A N 1
ATOM 2833 C CA . VAL A 1 371 ? 29.582 -7.529 -70.520 1.00 86.62 371 VAL A CA 1
ATOM 2834 C C . VAL A 1 371 ? 30.884 -8.180 -70.990 1.00 86.62 371 VAL A C 1
ATOM 2836 O O . VAL A 1 371 ? 31.121 -8.258 -72.200 1.00 86.62 371 VAL A O 1
ATOM 2839 N N . LEU A 1 372 ? 31.701 -8.708 -70.075 1.00 84.75 372 LEU A N 1
ATOM 2840 C CA . LEU A 1 372 ? 32.937 -9.415 -70.427 1.00 84.75 372 LEU A CA 1
ATOM 2841 C C . LEU A 1 372 ? 32.672 -10.654 -71.293 1.00 84.75 372 LEU A C 1
ATOM 2843 O O . LEU A 1 372 ? 33.353 -10.843 -72.305 1.00 84.75 372 LEU A O 1
ATOM 2847 N N . ARG A 1 373 ? 31.644 -11.449 -70.965 1.00 82.38 373 ARG A N 1
ATOM 2848 C CA . ARG A 1 373 ? 31.216 -12.588 -71.797 1.00 82.38 373 ARG A CA 1
ATOM 2849 C C . ARG A 1 373 ? 30.840 -12.136 -73.209 1.00 82.38 373 ARG A C 1
ATOM 2851 O O . ARG A 1 373 ? 31.342 -12.704 -74.176 1.00 82.38 373 ARG A O 1
ATOM 2858 N N . SER A 1 374 ? 30.041 -11.075 -73.344 1.00 83.19 374 SER A N 1
ATOM 2859 C CA . SER A 1 374 ? 29.633 -10.556 -74.660 1.00 83.19 374 SER A CA 1
ATOM 2860 C C . SER A 1 374 ? 30.815 -10.050 -75.504 1.00 83.19 374 SER A C 1
ATOM 2862 O O . SER A 1 374 ? 30.870 -10.286 -76.713 1.00 83.19 374 SER A O 1
ATOM 2864 N N . ASN A 1 375 ? 31.803 -9.410 -74.870 1.00 80.62 375 ASN A N 1
ATOM 2865 C CA . ASN A 1 375 ? 32.998 -8.905 -75.546 1.00 80.62 375 ASN A CA 1
ATOM 2866 C C . ASN A 1 375 ? 33.934 -10.036 -75.994 1.00 80.62 375 ASN A C 1
ATOM 2868 O O . ASN A 1 375 ? 34.501 -9.953 -77.084 1.00 80.62 375 ASN A O 1
ATOM 2872 N N . ASN A 1 376 ? 34.074 -11.098 -75.196 1.00 77.94 376 ASN A N 1
ATOM 2873 C CA . ASN A 1 376 ? 34.848 -12.278 -75.588 1.00 77.94 376 ASN A CA 1
ATOM 2874 C C . ASN A 1 376 ? 34.205 -13.011 -76.770 1.00 77.94 376 ASN A C 1
ATOM 2876 O O . ASN A 1 376 ? 34.911 -13.348 -77.718 1.00 77.94 376 ASN A O 1
ATOM 2880 N N . VAL A 1 377 ? 32.876 -13.165 -76.780 1.00 75.38 377 VAL A N 1
ATOM 2881 C CA . VAL A 1 377 ? 32.154 -13.741 -77.930 1.00 75.38 377 VAL A CA 1
ATOM 2882 C C . VAL A 1 377 ? 32.378 -12.905 -79.197 1.00 75.38 377 VAL A C 1
ATOM 2884 O O . VAL A 1 377 ? 32.667 -13.457 -80.257 1.00 75.38 377 VAL A O 1
ATOM 2887 N N . ARG A 1 378 ? 32.339 -11.568 -79.101 1.00 72.50 378 ARG A N 1
ATOM 2888 C CA . ARG A 1 378 ? 32.635 -10.690 -80.251 1.00 72.50 378 ARG A CA 1
ATOM 2889 C C . ARG A 1 378 ? 34.074 -10.806 -80.756 1.00 72.50 378 ARG A C 1
ATOM 2891 O O . ARG A 1 378 ? 34.274 -10.743 -81.962 1.00 72.50 378 ARG A O 1
ATOM 2898 N N . LYS A 1 379 ? 35.065 -10.969 -79.871 1.00 70.88 379 LYS A N 1
ATOM 2899 C CA . LYS A 1 379 ? 36.471 -11.171 -80.273 1.00 70.88 379 LYS A CA 1
ATOM 2900 C C . LYS A 1 379 ? 36.697 -12.513 -80.966 1.00 70.88 379 LYS A C 1
ATOM 2902 O O . LYS A 1 379 ? 37.476 -12.570 -81.908 1.00 70.88 379 LYS A O 1
ATOM 2907 N N . ILE A 1 380 ? 36.023 -13.573 -80.519 1.00 70.25 380 ILE A N 1
ATOM 2908 C CA . ILE A 1 380 ? 36.103 -14.894 -81.163 1.00 70.25 380 ILE A CA 1
ATOM 2909 C C . ILE A 1 380 ? 35.477 -14.848 -82.564 1.00 70.25 380 ILE A C 1
ATOM 2911 O O . ILE A 1 380 ? 36.018 -15.431 -83.497 1.00 70.25 380 ILE A O 1
ATOM 2915 N N . ASN A 1 381 ? 34.390 -14.091 -82.729 1.00 67.50 381 ASN A N 1
ATOM 2916 C CA . ASN A 1 381 ? 33.656 -14.009 -83.992 1.00 67.50 381 ASN A CA 1
ATOM 2917 C C . ASN A 1 381 ? 34.131 -12.888 -84.933 1.00 67.50 381 ASN A C 1
ATOM 2919 O O . ASN A 1 381 ? 33.551 -12.725 -86.006 1.00 67.50 381 ASN A O 1
ATOM 2923 N N . SER A 1 382 ? 35.152 -12.098 -84.571 1.00 61.62 382 SER A N 1
ATOM 2924 C CA . SER A 1 382 ? 35.723 -11.122 -85.504 1.00 61.62 382 SER A CA 1
ATOM 2925 C C . SER A 1 382 ? 36.634 -11.854 -86.495 1.00 61.62 382 SER A C 1
ATOM 2927 O O . SER A 1 382 ? 37.628 -12.438 -86.050 1.00 61.62 382 SER A O 1
ATOM 2929 N N . PRO A 1 383 ? 36.344 -11.843 -87.809 1.00 58.88 383 PRO A N 1
ATOM 2930 C CA . PRO A 1 383 ? 37.210 -12.484 -88.786 1.00 58.88 383 PRO A CA 1
ATOM 2931 C C . PRO A 1 383 ? 38.587 -11.827 -88.697 1.00 58.88 383 PRO A C 1
ATOM 2933 O O . PRO A 1 383 ? 38.710 -10.607 -88.825 1.00 58.88 383 PRO A O 1
ATOM 2936 N N . ARG A 1 384 ? 39.626 -12.630 -88.426 1.00 57.56 384 ARG A N 1
ATOM 2937 C CA . ARG A 1 384 ? 41.014 -12.197 -88.606 1.00 57.56 384 ARG A CA 1
ATOM 2938 C C . ARG A 1 384 ? 41.100 -11.678 -90.031 1.00 57.56 384 ARG A C 1
ATOM 2940 O O . ARG A 1 384 ? 40.925 -12.466 -90.955 1.00 57.56 384 ARG A O 1
ATOM 2947 N N . GLY A 1 385 ? 41.311 -10.371 -90.182 1.00 54.31 385 GLY A N 1
ATOM 2948 C CA . GLY A 1 385 ? 41.619 -9.769 -91.468 1.00 54.31 385 GLY A CA 1
ATOM 2949 C C . GLY A 1 385 ? 42.761 -10.561 -92.086 1.00 54.31 385 GLY A C 1
ATOM 2950 O O . GLY A 1 385 ? 43.891 -10.509 -91.598 1.00 54.31 385 GLY A O 1
ATOM 2951 N N . GLY A 1 386 ? 42.411 -11.372 -93.084 1.00 48.84 386 GLY A N 1
ATOM 2952 C CA . GLY A 1 386 ? 43.365 -11.938 -94.014 1.00 48.84 386 GLY A CA 1
ATOM 2953 C C . GLY A 1 386 ? 44.098 -10.784 -94.680 1.00 48.84 386 GLY A C 1
ATOM 2954 O O . GLY A 1 386 ? 43.511 -9.723 -94.900 1.00 48.84 386 GLY A O 1
ATOM 2955 N N . LYS A 1 387 ? 45.395 -11.000 -94.885 1.00 44.03 387 LYS A N 1
ATOM 2956 C CA . LYS A 1 387 ? 46.267 -10.131 -95.671 1.00 44.03 387 LYS A CA 1
ATOM 2957 C C . LYS A 1 387 ? 45.658 -9.783 -97.021 1.00 44.03 387 LYS A C 1
ATOM 2959 O O . LYS A 1 387 ? 44.992 -10.677 -97.593 1.00 44.03 387 LYS A O 1
#

Foldseek 3Di:
DDDDDDPPPPPPPPPPPPPVVVVVLLLVLLVVLLVLLLQLQCQADPQDPPVSNVVSNVVSVVLSVLLSVLLCCLQVPLLQCVLVPNVVSNVVSQVSLQVSLVVSLLSSLLSVCQLVLLLVLLVVLLVVQVVVLVVLLVLLVLLLVLLVLLVVLLVVLLVVLVCCQQQNPLLPPRPHHNDPSSVVSNVLSVVSVVVSVLLVQLVVLLVVLSVVLVVLSVVLVVLSVDPVDGSVRNLVVNVVSVVVNVVSSVSNVVSRPLVVLLVSLVDLQVADDDPPRVRSSVSSSVSSNVSSVVSVVSSVVSDPDPDDRDDRDDRGDSVSSVVCCVVVVVSSVVSSCSSRVSSVVSSVVSSVVSSVVVVVVVVVVVVVVVVVVVVVVVVVPDPPPDD